Protein 3IJW (pdb70)

B-factor: mean 32.72, std 11.62, range [11.77, 81.89]

Radius of gyration: 24.27 Å; Cα contacts (8 Å, |Δi|>4): 1061; chains: 2; bounding box: 41×59×71 Å

Structure (mmCIF, N/CA/C/O backbone):
data_3IJW
#
_entry.id   3IJW
#
_cell.length_a   36.854
_cell.length_b   109.957
_cell.length_c   133.565
_cell.angle_alpha   90.00
_cell.angle_beta   90.00
_cell.angle_gamma   90.00
#
_symmetry.space_group_name_H-M   'P 21 21 21'
#
loop_
_entity.id
_entity.type
_entity.pdbx_description
1 polymer 'Aminoglycoside N3-acetyltransferase'
2 non-polymer 'ACETYL COENZYME *A'
3 non-polymer 'CHLORIDE ION'
4 non-polymer 'MAGNESIUM ION'
5 water water
#
loop_
_atom_site.group_PDB
_atom_site.id
_atom_site.type_symbol
_atom_site.label_atom_id
_atom_site.label_alt_id
_atom_site.label_comp_id
_atom_site.label_asym_id
_atom_site.label_entity_id
_atom_site.label_seq_id
_atom_site.pdbx_PDB_ins_code
_atom_site.Cartn_x
_atom_site.Cartn_y
_atom_site.Cartn_z
_atom_site.occupancy
_atom_site.B_iso_or_equiv
_atom_site.auth_seq_id
_atom_site.auth_comp_id
_atom_site.auth_asym_id
_atom_site.auth_atom_id
_atom_site.pdbx_PDB_model_num
ATOM 1 N N . ALA A 1 3 ? 28.264 1.942 13.580 1.00 38.93 0 ALA A N 1
ATOM 2 C CA . ALA A 1 3 ? 27.881 1.438 14.884 1.00 38.78 0 ALA A CA 1
ATOM 3 C C . ALA A 1 3 ? 27.563 2.574 15.805 1.00 38.86 0 ALA A C 1
ATOM 4 O O . ALA A 1 3 ? 28.225 3.588 15.794 1.00 38.18 0 ALA A O 1
ATOM 14 N N . ASN A 1 5 ? 28.295 3.262 18.532 1.00 52.99 2 ASN A N 1
ATOM 15 C CA . ASN A 1 5 ? 29.479 3.694 19.263 1.00 53.38 2 ASN A CA 1
ATOM 16 C C . ASN A 1 5 ? 30.221 4.751 18.457 1.00 51.92 2 ASN A C 1
ATOM 17 O O . ASN A 1 5 ? 30.474 5.826 18.907 1.00 51.63 2 ASN A O 1
ATOM 22 N N . ASP A 1 6 ? 30.554 4.396 17.255 1.00 50.21 3 ASP A N 1
ATOM 23 C CA . ASP A 1 6 ? 31.135 5.328 16.332 1.00 50.42 3 ASP A CA 1
ATOM 24 C C . ASP A 1 6 ? 30.309 6.624 16.188 1.00 47.81 3 ASP A C 1
ATOM 25 O O . ASP A 1 6 ? 30.745 7.689 16.572 1.00 48.72 3 ASP A O 1
ATOM 30 N N . ILE A 1 7 ? 29.093 6.497 15.702 1.00 44.11 4 ILE A N 1
ATOM 31 C CA . ILE A 1 7 ? 28.223 7.621 15.467 1.00 42.10 4 ILE A CA 1
ATOM 32 C C . ILE A 1 7 ? 28.187 8.551 16.660 1.00 41.13 4 ILE A C 1
ATOM 33 O O . ILE A 1 7 ? 28.191 9.747 16.514 1.00 40.78 4 ILE A O 1
ATOM 38 N N . VAL A 1 8 ? 28.194 8.008 17.859 1.00 39.60 5 VAL A N 1
ATOM 39 C CA . VAL A 1 8 ? 28.159 8.876 19.010 1.00 38.89 5 VAL A CA 1
ATOM 40 C C . VAL A 1 8 ? 29.468 9.645 19.090 1.00 40.89 5 VAL A C 1
ATOM 41 O O . VAL A 1 8 ? 29.482 10.793 19.419 1.00 40.98 5 VAL A O 1
ATOM 45 N N . ALA A 1 9 ? 30.541 8.976 18.745 1.00 40.95 6 ALA A N 1
ATOM 46 C CA . ALA A 1 9 ? 31.872 9.510 18.895 1.00 43.31 6 ALA A CA 1
ATOM 47 C C . ALA A 1 9 ? 32.024 10.739 18.047 1.00 42.98 6 ALA A C 1
ATOM 48 O O . ALA A 1 9 ? 32.595 11.698 18.465 1.00 44.23 6 ALA A O 1
ATOM 50 N N . SER A 1 10 ? 31.488 10.663 16.845 1.00 41.96 7 SER A N 1
ATOM 51 C CA . SER A 1 10 ? 31.653 11.694 15.853 1.00 41.97 7 SER A CA 1
ATOM 52 C C . SER A 1 10 ? 30.686 12.812 15.955 1.00 40.18 7 SER A C 1
ATOM 53 O O . SER A 1 10 ? 30.673 13.625 15.119 1.00 39.33 7 SER A O 1
ATOM 56 N N . THR A 1 11 ? 29.901 12.856 17.000 1.00 39.49 8 THR A N 1
ATOM 57 C CA . THR A 1 11 ? 28.927 13.893 17.191 1.00 38.80 8 THR A CA 1
ATOM 58 C C . THR A 1 11 ? 29.220 14.753 18.422 1.00 40.37 8 THR A C 1
ATOM 59 O O . THR A 1 11 ? 29.390 14.249 19.491 1.00 40.18 8 THR A O 1
ATOM 63 N N . GLN A 1 12 ? 29.267 16.063 18.273 1.00 41.50 9 GLN A N 1
ATOM 64 C CA . GLN A 1 12 ? 29.630 16.910 19.429 1.00 43.88 9 GLN A CA 1
ATOM 65 C C . GLN A 1 12 ? 28.427 17.110 20.384 1.00 42.67 9 GLN A C 1
ATOM 66 O O . GLN A 1 12 ? 28.557 17.016 21.627 1.00 42.71 9 GLN A O 1
ATOM 72 N N . LEU A 1 13 ? 27.270 17.397 19.788 1.00 40.31 10 LEU A N 1
ATOM 73 C CA . LEU A 1 13 ? 26.011 17.523 20.510 1.00 39.66 10 LEU A CA 1
ATOM 74 C C . LEU A 1 13 ? 24.920 16.815 19.729 1.00 37.12 10 LEU A C 1
ATOM 75 O O . LEU A 1 13 ? 25.000 16.709 18.544 1.00 36.06 10 LEU A O 1
ATOM 80 N N . PRO A 1 14 ? 23.877 16.343 20.421 1.00 35.51 11 PRO A N 1
ATOM 81 C CA . PRO A 1 14 ? 22.852 15.573 19.741 1.00 32.85 11 PRO A CA 1
ATOM 82 C C . PRO A 1 14 ? 22.207 16.356 18.612 1.00 29.77 11 PRO A C 1
ATOM 83 O O . PRO A 1 14 ? 21.970 17.562 18.731 1.00 28.25 11 PRO A O 1
ATOM 87 N N . ASN A 1 15 ? 21.942 15.688 17.521 1.00 27.33 12 ASN A N 1
ATOM 88 C CA . ASN A 1 15 ? 20.958 16.149 16.561 1.00 25.46 12 ASN A CA 1
ATOM 89 C C . ASN A 1 15 ? 19.570 15.883 17.044 1.00 23.29 12 ASN A C 1
ATOM 90 O O . ASN A 1 15 ? 19.310 14.847 17.521 1.00 24.43 12 ASN A O 1
ATOM 95 N N . THR A 1 16 ? 18.708 16.866 16.942 1.00 23.28 13 THR A N 1
ATOM 96 C CA . THR A 1 16 ? 17.333 16.776 17.351 1.00 22.23 13 THR A CA 1
ATOM 97 C C . THR A 1 16 ? 16.338 17.276 16.277 1.00 21.11 13 THR A C 1
ATOM 98 O O . THR A 1 16 ? 16.727 17.850 15.329 1.00 21.51 13 THR A O 1
ATOM 102 N N . ILE A 1 17 ? 15.064 17.109 16.520 1.00 20.86 14 ILE A N 1
ATOM 103 C CA . ILE A 1 17 ? 14.081 17.681 15.622 1.00 22.23 14 ILE A CA 1
ATOM 104 C C . ILE A 1 17 ? 14.396 19.140 15.423 1.00 22.69 14 ILE A C 1
ATOM 105 O O . ILE A 1 17 ? 14.442 19.589 14.328 1.00 24.33 14 ILE A O 1
ATOM 110 N N . LYS A 1 18 ? 14.683 19.830 16.515 1.00 24.08 15 LYS A N 1
ATOM 111 C CA . LYS A 1 18 ? 14.973 21.253 16.486 1.00 25.75 15 LYS A CA 1
ATOM 112 C C . LYS A 1 18 ? 16.207 21.624 15.662 1.00 24.26 15 LYS A C 1
ATOM 113 O O . LYS A 1 18 ? 16.161 22.507 14.834 1.00 23.42 15 LYS A O 1
ATOM 119 N N . THR A 1 19 ? 17.300 20.954 15.907 1.00 23.40 16 THR A N 1
ATOM 120 C CA . THR A 1 19 ? 18.488 21.273 15.157 1.00 24.13 16 THR A CA 1
ATOM 121 C C . THR A 1 19 ? 18.411 20.847 13.674 1.00 21.95 16 THR A C 1
ATOM 122 O O . THR A 1 19 ? 18.981 21.468 12.853 1.00 19.70 16 THR A O 1
ATOM 126 N N . ILE A 1 20 ? 17.757 19.739 13.387 1.00 19.83 17 ILE A N 1
ATOM 127 C CA . ILE A 1 20 ? 17.517 19.349 11.995 1.00 18.43 17 ILE A CA 1
ATOM 128 C C . ILE A 1 20 ? 16.619 20.348 11.260 1.00 18.46 17 ILE A C 1
ATOM 129 O O . ILE A 1 20 ? 16.903 20.733 10.191 1.00 17.11 17 ILE A O 1
ATOM 134 N N . THR A 1 21 ? 15.543 20.752 11.887 1.00 19.33 18 THR A N 1
ATOM 135 C CA . THR A 1 21 ? 14.675 21.816 11.332 1.00 19.77 18 THR A CA 1
ATOM 136 C C . THR A 1 21 ? 15.518 23.006 10.957 1.00 19.60 18 THR A C 1
ATOM 137 O O . THR A 1 21 ? 15.348 23.562 9.883 1.00 18.60 18 THR A O 1
ATOM 141 N N A ASN A 1 22 ? 16.448 23.392 11.840 0.50 21.05 19 ASN A N 1
ATOM 142 N N B ASN A 1 22 ? 16.449 23.377 11.837 0.50 21.46 19 ASN A N 1
ATOM 143 C CA A ASN A 1 22 ? 17.275 24.566 11.631 0.50 21.40 19 ASN A CA 1
ATOM 144 C CA B ASN A 1 22 ? 17.276 24.537 11.630 0.50 22.11 19 ASN A CA 1
ATOM 145 C C A ASN A 1 22 ? 18.224 24.397 10.442 0.50 20.93 19 ASN A C 1
ATOM 146 C C B ASN A 1 22 ? 18.182 24.371 10.416 0.50 21.29 19 ASN A C 1
ATOM 147 O O A ASN A 1 22 ? 18.334 25.292 9.608 0.50 20.86 19 ASN A O 1
ATOM 148 O O B ASN A 1 22 ? 18.208 25.227 9.534 0.50 20.98 19 ASN A O 1
ATOM 157 N N . ASP A 1 23 ? 18.888 23.250 10.362 1.00 20.73 20 ASP A N 1
ATOM 158 C CA . ASP A 1 23 ? 19.744 22.934 9.211 1.00 20.38 20 ASP A CA 1
ATOM 159 C C . ASP A 1 23 ? 18.995 22.897 7.904 1.00 18.13 20 ASP A C 1
ATOM 160 O O . ASP A 1 23 ? 19.516 23.370 6.892 1.00 18.16 20 ASP A O 1
ATOM 165 N N . LEU A 1 24 ? 17.800 22.317 7.918 1.00 17.57 21 LEU A N 1
ATOM 166 C CA . LEU A 1 24 ? 16.943 22.233 6.715 1.00 16.81 21 LEU A CA 1
ATOM 167 C C . LEU A 1 24 ? 16.563 23.637 6.219 1.00 17.66 21 LEU A C 1
ATOM 168 O O . LEU A 1 24 ? 16.635 23.948 5.025 1.00 16.76 21 LEU A O 1
ATOM 173 N N . ARG A 1 25 ? 16.145 24.496 7.138 1.00 18.64 22 ARG A N 1
ATOM 174 C CA . ARG A 1 25 ? 15.802 25.886 6.753 1.00 19.43 22 ARG A CA 1
ATOM 175 C C . ARG A 1 25 ? 17.017 26.670 6.221 1.00 18.43 22 ARG A C 1
ATOM 176 O O . ARG A 1 25 ? 16.881 27.421 5.296 1.00 17.14 22 ARG A O 1
ATOM 184 N N . LYS A 1 26 ? 18.186 26.466 6.814 1.00 19.10 23 LYS A N 1
ATOM 185 C CA . LYS A 1 26 ? 19.408 27.143 6.385 1.00 21.04 23 LYS A CA 1
ATOM 186 C C . LYS A 1 26 ? 19.756 26.741 4.947 1.00 19.07 23 LYS A C 1
ATOM 187 O O . LYS A 1 26 ? 20.145 27.577 4.111 1.00 19.16 23 LYS A O 1
ATOM 193 N N . LEU A 1 27 ? 19.567 25.473 4.675 1.00 18.47 24 LEU A N 1
ATOM 194 C CA . LEU A 1 27 ? 19.906 24.922 3.390 1.00 19.36 24 LEU A CA 1
ATOM 195 C C . LEU A 1 27 ? 18.941 25.488 2.336 1.00 18.64 24 LEU A C 1
ATOM 196 O O . LEU A 1 27 ? 19.305 25.601 1.140 1.00 19.13 24 LEU A O 1
ATOM 201 N N . GLY A 1 28 ? 17.717 25.832 2.755 1.00 18.17 25 GLY A N 1
ATOM 202 C CA . GLY A 1 28 ? 16.743 26.370 1.838 1.00 17.79 25 GLY A CA 1
ATOM 203 C C . GLY A 1 28 ? 15.392 25.702 1.770 1.00 16.98 25 GLY A C 1
ATOM 204 O O . GLY A 1 28 ? 14.528 26.147 0.982 1.00 16.57 25 GLY A O 1
ATOM 205 N N A LEU A 1 29 ? 15.186 24.628 2.515 0.50 16.87 26 LEU A N 1
ATOM 206 N N B LEU A 1 29 ? 15.173 24.639 2.523 0.50 16.35 26 LEU A N 1
ATOM 207 C CA A LEU A 1 29 ? 13.860 24.036 2.597 0.50 16.27 26 LEU A CA 1
ATOM 208 C CA B LEU A 1 29 ? 13.844 24.056 2.549 0.50 15.34 26 LEU A CA 1
ATOM 209 C C A LEU A 1 29 ? 12.907 25.021 3.238 0.50 16.73 26 LEU A C 1
ATOM 210 C C B LEU A 1 29 ? 12.898 24.992 3.254 0.50 16.20 26 LEU A C 1
ATOM 211 O O A LEU A 1 29 ? 13.287 25.691 4.197 0.50 15.29 26 LEU A O 1
ATOM 212 O O B LEU A 1 29 ? 13.275 25.607 4.253 0.50 14.39 26 LEU A O 1
ATOM 221 N N . LYS A 1 30 ? 11.667 25.052 2.771 1.00 16.91 27 LYS A N 1
ATOM 222 C CA . LYS A 1 30 ? 10.701 26.002 3.348 1.00 18.17 27 LYS A CA 1
ATOM 223 C C . LYS A 1 30 ? 9.251 25.556 3.198 1.00 16.57 27 LYS A C 1
ATOM 224 O O . LYS A 1 30 ? 8.931 24.636 2.448 1.00 16.10 27 LYS A O 1
ATOM 230 N N . LYS A 1 31 ? 8.377 26.285 3.876 1.00 14.28 28 LYS A N 1
ATOM 231 C CA . LYS A 1 31 ? 6.979 25.891 3.919 1.00 15.78 28 LYS A CA 1
ATOM 232 C C . LYS A 1 31 ? 6.405 25.925 2.497 1.00 13.72 28 LYS A C 1
ATOM 233 O O . LYS A 1 31 ? 6.537 26.923 1.764 1.00 14.71 28 LYS A O 1
ATOM 239 N N . GLY A 1 32 ? 5.687 24.875 2.145 1.00 15.11 29 GLY A N 1
ATOM 240 C CA . GLY A 1 32 ? 4.929 24.863 0.902 1.00 16.62 29 GLY A CA 1
ATOM 241 C C . GLY A 1 32 ? 5.697 24.278 -0.266 1.00 17.08 29 GLY A C 1
ATOM 242 O O . GLY A 1 32 ? 5.116 24.044 -1.303 1.00 17.22 29 GLY A O 1
ATOM 251 N N . THR A 1 34 ? 7.518 21.581 -2.695 1.00 14.24 31 THR A N 1
ATOM 252 C CA . THR A 1 34 ? 7.391 20.174 -3.112 1.00 14.13 31 THR A CA 1
ATOM 253 C C . THR A 1 34 ? 8.809 19.613 -3.152 1.00 13.59 31 THR A C 1
ATOM 254 O O . THR A 1 34 ? 9.694 20.106 -3.948 1.00 12.99 31 THR A O 1
ATOM 258 N N . VAL A 1 35 ? 9.080 18.586 -2.380 1.00 12.84 32 VAL A N 1
ATOM 259 C CA . VAL A 1 35 ? 10.416 18.052 -2.324 1.00 12.57 32 VAL A CA 1
ATOM 260 C C . VAL A 1 35 ? 10.496 16.539 -2.228 1.00 12.62 32 VAL A C 1
ATOM 261 O O . VAL A 1 35 ? 9.849 15.934 -1.441 1.00 11.77 32 VAL A O 1
ATOM 265 N N . ILE A 1 36 ? 11.303 15.964 -3.096 1.00 13.44 33 ILE A N 1
ATOM 266 C CA . ILE A 1 36 ? 11.667 14.584 -3.013 1.00 13.64 33 ILE A CA 1
ATOM 267 C C . ILE A 1 36 ? 12.980 14.420 -2.256 1.00 14.04 33 ILE A C 1
ATOM 268 O O . ILE A 1 36 ? 13.905 15.106 -2.500 1.00 15.58 33 ILE A O 1
ATOM 273 N N . VAL A 1 37 ? 12.992 13.483 -1.326 1.00 14.30 34 VAL A N 1
ATOM 274 C CA . VAL A 1 37 ? 14.057 13.342 -0.359 1.00 15.21 34 VAL A CA 1
ATOM 275 C C . VAL A 1 37 ? 14.746 11.969 -0.402 1.00 16.04 34 VAL A C 1
ATOM 276 O O . VAL A 1 37 ? 14.106 10.980 -0.438 1.00 16.87 34 VAL A O 1
ATOM 280 N N . HIS A 1 38 ? 16.061 11.980 -0.386 1.00 15.00 35 HIS A N 1
ATOM 281 C CA . HIS A 1 38 ? 16.861 10.790 -0.418 1.00 16.18 35 HIS A CA 1
ATOM 282 C C . HIS A 1 38 ? 17.871 10.899 0.713 1.00 18.14 35 HIS A C 1
ATOM 283 O O . HIS A 1 38 ? 18.467 11.893 0.846 1.00 16.42 35 HIS A O 1
ATOM 290 N N . SER A 1 39 ? 18.062 9.852 1.495 1.00 18.52 36 SER A N 1
ATOM 291 C CA . SER A 1 39 ? 18.842 10.002 2.693 1.00 19.79 36 SER A CA 1
ATOM 292 C C . SER A 1 39 ? 19.621 8.809 3.198 1.00 20.79 36 SER A C 1
ATOM 293 O O . SER A 1 39 ? 19.245 7.708 2.999 1.00 18.93 36 SER A O 1
ATOM 296 N N . SER A 1 40 ? 20.684 9.130 3.911 1.00 21.23 37 SER A N 1
ATOM 297 C CA . SER A 1 40 ? 21.377 8.236 4.822 1.00 21.29 37 SER A CA 1
ATOM 298 C C . SER A 1 40 ? 21.347 8.730 6.268 1.00 21.54 37 SER A C 1
ATOM 299 O O . SER A 1 40 ? 21.893 9.735 6.625 1.00 21.84 37 SER A O 1
ATOM 302 N N . LEU A 1 41 ? 20.694 7.957 7.101 1.00 22.25 38 LEU A N 1
ATOM 303 C CA . LEU A 1 41 ? 20.491 8.343 8.471 1.00 23.06 38 LEU A CA 1
ATOM 304 C C . LEU A 1 41 ? 21.811 8.451 9.213 1.00 23.50 38 LEU A C 1
ATOM 305 O O . LEU A 1 41 ? 22.021 9.359 9.909 1.00 25.08 38 LEU A O 1
ATOM 310 N N . SER A 1 42 ? 22.678 7.490 9.033 1.00 24.60 39 SER A N 1
ATOM 311 C CA . SER A 1 42 ? 23.913 7.460 9.771 1.00 25.53 39 SER A CA 1
ATOM 312 C C . SER A 1 42 ? 24.794 8.652 9.413 1.00 26.05 39 SER A C 1
ATOM 313 O O . SER A 1 42 ? 25.537 9.128 10.209 1.00 26.42 39 SER A O 1
ATOM 316 N N . SER A 1 43 ? 24.652 9.170 8.211 1.00 25.53 40 SER A N 1
ATOM 317 C CA . SER A 1 43 ? 25.484 10.270 7.783 1.00 24.94 40 SER A CA 1
ATOM 318 C C . SER A 1 43 ? 25.298 11.527 8.618 1.00 24.57 40 SER A C 1
ATOM 319 O O . SER A 1 43 ? 26.147 12.353 8.689 1.00 25.09 40 SER A O 1
ATOM 322 N N . ILE A 1 44 ? 24.164 11.668 9.237 1.00 23.55 41 ILE A N 1
ATOM 323 C CA . ILE A 1 44 ? 23.907 12.848 9.980 1.00 24.46 41 ILE A CA 1
ATOM 324 C C . ILE A 1 44 ? 24.658 12.914 11.326 1.00 26.19 41 ILE A C 1
ATOM 325 O O . ILE A 1 44 ? 24.852 13.969 11.861 1.00 28.75 41 ILE A O 1
ATOM 330 N N . GLY A 1 45 ? 25.088 11.774 11.826 1.00 26.29 42 GLY A N 1
ATOM 331 C CA . GLY A 1 45 ? 25.561 11.651 13.180 1.00 28.33 42 GLY A CA 1
ATOM 332 C C . GLY A 1 45 ? 24.425 11.255 14.119 1.00 27.67 42 GLY A C 1
ATOM 333 O O . GLY A 1 45 ? 23.353 10.967 13.672 1.00 26.30 42 GLY A O 1
ATOM 334 N N . TRP A 1 46 ? 24.685 11.280 15.420 1.00 28.11 43 TRP A N 1
ATOM 335 C CA . TRP A 1 46 ? 23.736 10.827 16.418 1.00 27.81 43 TRP A CA 1
ATOM 336 C C . TRP A 1 46 ? 22.560 11.738 16.513 1.00 26.23 43 TRP A C 1
ATOM 337 O O . TRP A 1 46 ? 22.697 12.907 16.691 1.00 26.66 43 TRP A O 1
ATOM 348 N N . ILE A 1 47 ? 21.395 11.136 16.402 1.00 25.29 44 ILE A N 1
ATOM 349 C CA . ILE A 1 47 ? 20.130 11.861 16.415 1.00 24.43 44 ILE A CA 1
ATOM 350 C C . ILE A 1 47 ? 19.258 11.358 17.559 1.00 24.24 44 ILE A C 1
ATOM 351 O O . ILE A 1 47 ? 19.016 10.169 17.707 1.00 24.32 44 ILE A O 1
ATOM 356 N N . SER A 1 48 ? 18.748 12.282 18.358 1.00 25.48 45 SER A N 1
ATOM 357 C CA . SER A 1 48 ? 17.786 11.922 19.391 1.00 25.16 45 SER A CA 1
ATOM 358 C C . SER A 1 48 ? 16.440 11.676 18.742 1.00 24.67 45 SER A C 1
ATOM 359 O O . SER A 1 48 ? 15.761 12.610 18.367 1.00 24.07 45 SER A O 1
ATOM 362 N N . GLY A 1 49 ? 16.056 10.405 18.627 1.00 24.93 46 GLY A N 1
ATOM 363 C CA . GLY A 1 49 ? 14.795 9.978 17.985 1.00 23.92 46 GLY A CA 1
ATOM 364 C C . GLY A 1 49 ? 15.006 9.267 16.664 1.00 23.97 46 GLY A C 1
ATOM 365 O O . GLY A 1 49 ? 14.045 8.773 16.044 1.00 23.50 46 GLY A O 1
ATOM 366 N N . GLY A 1 50 ? 16.237 9.307 16.165 1.00 24.10 47 GLY A N 1
ATOM 367 C CA . GLY A 1 50 ? 16.587 8.599 14.940 1.00 23.78 47 GLY A CA 1
ATOM 368 C C . GLY A 1 50 ? 15.752 9.031 13.740 1.00 23.01 47 GLY A C 1
ATOM 369 O O . GLY A 1 50 ? 15.523 10.245 13.512 1.00 20.52 47 GLY A O 1
ATOM 370 N N . ALA A 1 51 ? 15.272 8.038 12.991 1.00 21.12 48 ALA A N 1
ATOM 371 C CA . ALA A 1 51 ? 14.485 8.293 11.798 1.00 20.97 48 ALA A CA 1
ATOM 372 C C . ALA A 1 51 ? 13.239 9.142 12.051 1.00 20.61 48 ALA A C 1
ATOM 373 O O . ALA A 1 51 ? 12.838 9.961 11.228 1.00 19.79 48 ALA A O 1
ATOM 375 N N . VAL A 1 52 ? 12.587 8.941 13.186 1.00 19.07 49 VAL A N 1
ATOM 376 C CA . VAL A 1 52 ? 11.402 9.712 13.490 1.00 19.36 49 VAL A CA 1
ATOM 377 C C . VAL A 1 52 ? 11.670 11.195 13.525 1.00 19.33 49 VAL A C 1
ATOM 378 O O . VAL A 1 52 ? 10.885 11.993 12.985 1.00 19.79 49 VAL A O 1
ATOM 382 N N . ALA A 1 53 ? 12.779 11.577 14.147 1.00 18.95 50 ALA A N 1
ATOM 383 C CA . ALA A 1 53 ? 13.197 12.948 14.219 1.00 18.76 50 ALA A CA 1
ATOM 384 C C . ALA A 1 53 ? 13.436 13.583 12.837 1.00 18.73 50 ALA A C 1
ATOM 385 O O . ALA A 1 53 ? 13.083 14.727 12.640 1.00 17.89 50 ALA A O 1
ATOM 387 N N . VAL A 1 54 ? 14.025 12.844 11.903 1.00 17.39 51 VAL A N 1
ATOM 388 C CA . VAL A 1 54 ? 14.246 13.375 10.557 1.00 16.88 51 VAL A CA 1
ATOM 389 C C . VAL A 1 54 ? 12.888 13.588 9.824 1.00 17.21 51 VAL A C 1
ATOM 390 O O . VAL A 1 54 ? 12.644 14.643 9.214 1.00 15.40 51 VAL A O 1
ATOM 394 N N . VAL A 1 55 ? 12.007 12.596 9.920 1.00 17.06 52 VAL A N 1
ATOM 395 C CA . VAL A 1 55 ? 10.685 12.664 9.283 1.00 16.99 52 VAL A CA 1
ATOM 396 C C . VAL A 1 55 ? 9.943 13.841 9.889 1.00 17.68 52 VAL A C 1
ATOM 397 O O . VAL A 1 55 ? 9.400 14.663 9.153 1.00 17.11 52 VAL A O 1
ATOM 401 N N . GLU A 1 56 ? 9.974 13.979 11.215 1.00 17.72 53 GLU A N 1
ATOM 402 C CA . GLU A 1 56 ? 9.228 15.061 11.869 1.00 17.44 53 GLU A CA 1
ATOM 403 C C . GLU A 1 56 ? 9.788 16.439 11.506 1.00 16.82 53 GLU A C 1
ATOM 404 O O . GLU A 1 56 ? 9.044 17.420 11.373 1.00 16.99 53 GLU A O 1
ATOM 410 N N . ALA A 1 57 ? 11.094 16.522 11.355 1.00 15.69 54 ALA A N 1
ATOM 411 C CA . ALA A 1 57 ? 11.741 17.804 11.014 1.00 16.33 54 ALA A CA 1
ATOM 412 C C . ALA A 1 57 ? 11.352 18.224 9.617 1.00 16.50 54 ALA A C 1
ATOM 413 O O . ALA A 1 57 ? 11.026 19.384 9.377 1.00 16.76 54 ALA A O 1
ATOM 415 N N . LEU A 1 58 ? 11.359 17.246 8.700 1.00 17.22 55 LEU A N 1
ATOM 416 C CA . LEU A 1 58 ? 10.962 17.518 7.309 1.00 16.41 55 LEU A CA 1
ATOM 417 C C . LEU A 1 58 ? 9.524 18.009 7.297 1.00 15.49 55 LEU A C 1
ATOM 418 O O . LEU A 1 58 ? 9.205 18.990 6.617 1.00 14.49 55 LEU A O 1
ATOM 431 N N . GLU A 1 60 ? 7.852 19.426 9.743 1.00 15.71 57 GLU A N 1
ATOM 432 C CA . GLU A 1 60 ? 7.748 20.665 10.447 1.00 17.62 57 GLU A CA 1
ATOM 433 C C . GLU A 1 60 ? 8.125 21.794 9.487 1.00 16.93 57 GL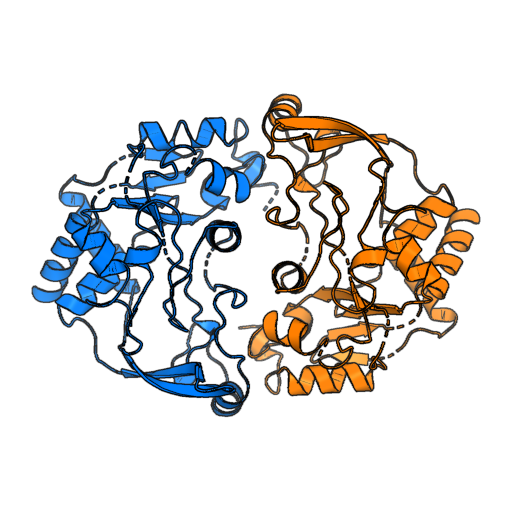U A C 1
ATOM 434 O O . GLU A 1 60 ? 7.475 22.831 9.459 1.00 15.50 57 GLU A O 1
ATOM 440 N N . VAL A 1 61 ? 9.160 21.579 8.672 1.00 15.87 58 VAL A N 1
ATOM 441 C CA . VAL A 1 61 ? 9.610 22.632 7.699 1.00 14.09 58 VAL A CA 1
ATOM 442 C C . VAL A 1 61 ? 8.671 22.797 6.502 1.00 15.00 58 VAL A C 1
ATOM 443 O O . VAL A 1 61 ? 8.243 23.897 6.173 1.00 13.91 58 VAL A O 1
ATOM 447 N N . ILE A 1 62 ? 8.357 21.681 5.862 1.00 14.28 59 ILE A N 1
ATOM 448 C CA . ILE A 1 62 ? 7.558 21.654 4.648 1.00 14.20 59 ILE A CA 1
ATOM 449 C C . ILE A 1 62 ? 6.074 21.959 4.952 1.00 14.73 59 ILE A C 1
ATOM 450 O O . ILE A 1 62 ? 5.447 22.719 4.245 1.00 14.78 59 ILE A O 1
ATOM 455 N N . THR A 1 63 ? 5.578 21.377 6.031 1.00 15.88 60 THR A N 1
ATOM 456 C CA . THR A 1 63 ? 4.209 21.448 6.481 1.00 17.26 60 THR A CA 1
ATOM 457 C C . THR A 1 63 ? 3.231 20.759 5.521 1.00 18.95 60 THR A C 1
ATOM 458 O O . THR A 1 63 ? 3.559 20.484 4.397 1.00 18.04 60 THR A O 1
ATOM 462 N N . GLU A 1 64 ? 2.011 20.523 5.992 1.00 18.70 61 GLU A N 1
ATOM 463 C CA . GLU A 1 64 ? 0.981 19.902 5.166 1.00 22.03 61 GLU A CA 1
ATOM 464 C C . GLU A 1 64 ? 0.734 20.683 3.875 1.00 20.67 61 GLU A C 1
ATOM 465 O O . GLU A 1 64 ? 0.292 20.118 2.874 1.00 19.32 61 GLU A O 1
ATOM 471 N N . GLU A 1 65 ? 1.018 21.982 3.903 1.00 20.94 62 GLU A N 1
ATOM 472 C CA . GLU A 1 65 ? 0.806 22.834 2.752 1.00 20.44 62 GLU A CA 1
ATOM 473 C C . GLU A 1 65 ? 1.882 22.678 1.669 1.00 18.00 62 GLU A C 1
ATOM 474 O O . GLU A 1 65 ? 1.758 23.202 0.623 1.00 16.66 62 GLU A O 1
ATOM 480 N N . GLY A 1 66 ? 2.943 21.977 2.000 1.00 16.61 63 GLY A N 1
ATOM 481 C CA . GLY A 1 66 ? 3.943 21.564 1.066 1.00 14.78 63 GLY A CA 1
ATOM 482 C C . GLY A 1 66 ? 3.808 20.083 0.818 1.00 14.48 63 GLY A C 1
ATOM 483 O O . GLY A 1 66 ? 2.869 19.519 1.254 1.00 14.26 63 GLY A O 1
ATOM 484 N N . THR A 1 67 ? 4.753 19.472 0.137 1.00 14.31 64 THR A N 1
ATOM 485 C CA . THR A 1 67 ? 4.645 18.046 -0.179 1.00 15.12 64 THR A CA 1
ATOM 486 C C . THR A 1 67 ? 6.000 17.394 -0.046 1.00 14.09 64 THR A C 1
ATOM 487 O O . THR A 1 67 ? 6.975 17.870 -0.628 1.00 15.19 64 THR A O 1
ATOM 491 N N . ILE A 1 68 ? 6.045 16.303 0.696 1.00 14.05 65 ILE A N 1
ATOM 492 C CA . ILE A 1 68 ? 7.252 15.498 0.812 1.00 13.86 65 ILE A CA 1
ATOM 493 C C . ILE A 1 68 ? 7.001 14.215 0.048 1.00 13.17 65 ILE A C 1
ATOM 494 O O . ILE A 1 68 ? 5.956 13.593 0.198 1.00 13.10 65 ILE A O 1
ATOM 499 N N . ILE A 1 69 ? 7.990 13.814 -0.753 1.00 14.00 66 ILE A N 1
ATOM 500 C CA . ILE A 1 69 ? 7.977 12.553 -1.507 1.00 13.71 66 ILE A CA 1
ATOM 501 C C . ILE A 1 69 ? 9.267 11.787 -1.200 1.00 15.00 66 ILE A C 1
ATOM 502 O O . ILE A 1 69 ? 10.343 12.384 -1.079 1.00 17.07 66 ILE A O 1
ATOM 515 N N . PRO A 1 71 ? 11.123 7.903 -2.602 1.00 16.01 68 PRO A N 1
ATOM 516 C CA . PRO A 1 71 ? 10.971 6.648 -3.321 1.00 16.24 68 PRO A CA 1
ATOM 517 C C . PRO A 1 71 ? 10.780 5.467 -2.359 1.00 16.93 68 PRO A C 1
ATOM 518 O O . PRO A 1 71 ? 11.444 5.377 -1.301 1.00 17.03 68 PRO A O 1
ATOM 522 N N . THR A 1 72 ? 9.928 4.533 -2.738 1.00 17.24 69 THR A N 1
ATOM 523 C CA . THR A 1 72 ? 9.695 3.385 -1.894 1.00 18.14 69 THR A CA 1
ATOM 524 C C . THR A 1 72 ? 9.812 2.119 -2.738 1.00 19.32 69 THR A C 1
ATOM 525 O O . THR A 1 72 ? 8.947 1.213 -2.699 1.00 19.38 69 THR A O 1
ATOM 529 N N . GLN A 1 73 ? 10.887 2.023 -3.500 1.00 19.84 70 GLN A N 1
ATOM 530 C CA . GLN A 1 73 ? 11.139 0.890 -4.349 1.00 21.47 70 GLN A CA 1
ATOM 531 C C . GLN A 1 73 ? 11.285 -0.442 -3.609 1.00 21.88 70 GLN A C 1
ATOM 532 O O . GLN A 1 73 ? 11.736 -0.511 -2.517 1.00 21.11 70 GLN A O 1
ATOM 538 N N . SER A 1 74 ? 10.895 -1.493 -4.290 1.00 22.58 71 SER A N 1
ATOM 539 C CA . SER A 1 74 ? 10.825 -2.804 -3.712 1.00 23.99 71 SER A CA 1
ATOM 540 C C . SER A 1 74 ? 11.309 -3.772 -4.767 1.00 26.43 71 SER A C 1
ATOM 541 O O . SER A 1 74 ? 10.570 -4.532 -5.286 1.00 25.76 71 SER A O 1
ATOM 544 N N . SER A 1 75 ? 12.581 -3.677 -5.073 1.00 28.79 72 SER A N 1
ATOM 545 C CA . SER A 1 75 ? 13.166 -4.466 -6.123 1.00 31.82 72 SER A CA 1
ATOM 546 C C . SER A 1 75 ? 13.246 -5.941 -5.773 1.00 33.10 72 SER A C 1
ATOM 547 O O . SER A 1 75 ? 13.510 -6.737 -6.635 1.00 34.86 72 SER A O 1
ATOM 550 N N . ASP A 1 76 ? 12.987 -6.268 -4.509 1.00 33.48 73 ASP A N 1
ATOM 551 C CA . ASP A 1 76 ? 12.920 -7.650 -4.032 1.00 35.57 73 ASP A CA 1
ATOM 552 C C . ASP A 1 76 ? 11.864 -8.421 -4.795 1.00 34.27 73 ASP A C 1
ATOM 553 O O . ASP A 1 76 ? 11.904 -9.629 -4.824 1.00 35.04 73 ASP A O 1
ATOM 558 N N . LEU A 1 77 ? 10.912 -7.719 -5.383 1.00 30.44 74 LEU A N 1
ATOM 559 C CA . LEU A 1 77 ? 9.799 -8.345 -6.067 1.00 29.48 74 LEU A CA 1
ATOM 560 C C . LEU A 1 77 ? 9.992 -8.561 -7.564 1.00 28.94 74 LEU A C 1
ATOM 561 O O . LEU A 1 77 ? 9.163 -9.092 -8.174 1.00 28.02 74 LEU A O 1
ATOM 566 N N . SER A 1 78 ? 11.099 -8.127 -8.117 1.00 29.42 75 SER A N 1
ATOM 567 C CA . SER A 1 78 ? 11.335 -8.216 -9.553 1.00 30.87 75 SER A CA 1
ATOM 568 C C . SER A 1 78 ? 11.694 -9.631 -10.048 1.00 32.06 75 SER A C 1
ATOM 569 O O . SER A 1 78 ? 12.041 -10.470 -9.282 1.00 31.63 75 SER A O 1
ATOM 572 N N . ASP A 1 79 ? 11.635 -9.841 -11.344 1.00 32.41 76 ASP A N 1
ATOM 573 C CA . ASP A 1 79 ? 11.994 -11.128 -11.915 1.00 35.21 76 ASP A CA 1
ATOM 574 C C . ASP A 1 79 ? 13.456 -11.471 -11.640 1.00 36.75 76 ASP A C 1
ATOM 575 O O . ASP A 1 79 ? 14.296 -10.732 -11.963 1.00 37.65 76 ASP A O 1
ATOM 580 N N . PRO A 1 80 ? 13.765 -12.590 -11.021 1.00 38.53 77 PRO A N 1
ATOM 581 C CA . PRO A 1 80 ? 15.140 -12.828 -10.633 1.00 40.07 77 PRO A CA 1
ATOM 582 C C . PRO A 1 80 ? 16.114 -12.993 -11.786 1.00 42.45 77 PRO A C 1
ATOM 583 O O . PRO A 1 80 ? 17.291 -12.952 -11.573 1.00 41.53 77 PRO A O 1
ATOM 587 N N . LYS A 1 81 ? 15.618 -13.137 -12.993 1.00 45.10 78 LYS A N 1
ATOM 588 C CA . LYS A 1 81 ? 16.509 -13.290 -14.136 1.00 48.08 78 LYS A CA 1
ATOM 589 C C . LYS A 1 81 ? 17.447 -12.123 -14.256 1.00 48.56 78 LYS A C 1
ATOM 590 O O . LYS A 1 81 ? 18.520 -12.240 -14.762 1.00 49.94 78 LYS A O 1
ATOM 596 N N . HIS A 1 82 ? 17.046 -10.996 -13.715 1.00 47.99 79 HIS A N 1
ATOM 597 C CA . HIS A 1 82 ? 17.791 -9.783 -13.866 1.00 48.63 79 HIS A CA 1
ATOM 598 C C . HIS A 1 82 ? 18.688 -9.431 -12.707 1.00 49.34 79 HIS A C 1
ATOM 599 O O . HIS A 1 82 ? 19.386 -8.453 -12.780 1.00 49.48 79 HIS A O 1
ATOM 606 N N . TRP A 1 83 ? 18.648 -10.210 -11.634 1.00 50.16 80 TRP A N 1
ATOM 607 C CA . TRP A 1 83 ? 19.342 -9.855 -10.405 1.00 50.17 80 TRP A CA 1
ATOM 608 C C . TRP A 1 83 ? 20.837 -10.101 -10.404 1.00 53.46 80 TRP A C 1
ATOM 609 O O . TRP A 1 83 ? 21.292 -11.114 -10.874 1.00 54.35 80 TRP A O 1
ATOM 620 N N . SER A 1 84 ? 21.570 -9.178 -9.815 1.00 55.38 81 SER A N 1
ATOM 621 C CA . SER A 1 84 ? 23.021 -9.300 -9.609 1.00 58.69 81 SER A CA 1
ATOM 622 C C . SER A 1 84 ? 23.631 -8.683 -8.335 1.00 59.45 81 SER A C 1
ATOM 623 O O . SER A 1 84 ? 24.853 -8.742 -8.178 1.00 61.95 81 SER A O 1
ATOM 626 N N . ARG A 1 85 ? 22.830 -8.183 -7.429 1.00 58.94 82 ARG A N 1
ATOM 627 C CA . ARG A 1 85 ? 23.403 -7.763 -6.184 1.00 59.03 82 ARG A CA 1
ATOM 628 C C . ARG A 1 85 ? 22.503 -8.105 -5.039 1.00 57.56 82 ARG A C 1
ATOM 629 O O . ARG A 1 85 ? 21.904 -7.239 -4.400 1.00 55.87 82 ARG A O 1
ATOM 637 N N . PRO A 1 86 ? 22.407 -9.380 -4.769 1.00 57.30 83 PRO A N 1
ATOM 638 C CA . PRO A 1 86 ? 23.125 -10.462 -5.434 1.00 58.56 83 PRO A CA 1
ATOM 639 C C . PRO A 1 86 ? 22.241 -11.249 -6.417 1.00 57.77 83 PRO A C 1
ATOM 640 O O . PRO A 1 86 ? 21.030 -11.031 -6.451 1.00 56.88 83 PRO A O 1
ATOM 644 N N . PRO A 1 87 ? 22.838 -12.160 -7.207 1.00 57.48 84 PRO A N 1
ATOM 645 C CA . PRO A 1 87 ? 22.065 -13.106 -8.007 1.00 56.45 84 PRO A CA 1
ATOM 646 C C . PRO A 1 87 ? 21.659 -14.336 -7.212 1.00 55.72 84 PRO A C 1
ATOM 647 O O . PRO A 1 87 ? 22.130 -14.534 -6.089 1.00 55.75 84 PRO A O 1
ATOM 651 N N . VAL A 1 88 ? 20.781 -15.153 -7.787 1.00 54.25 85 VAL A N 1
ATOM 652 C CA . VAL A 1 88 ? 20.404 -16.435 -7.196 1.00 53.70 85 VAL A CA 1
ATOM 653 C C . VAL A 1 88 ? 20.455 -17.494 -8.274 1.00 54.17 85 VAL A C 1
ATOM 654 O O . VAL A 1 88 ? 20.299 -17.191 -9.436 1.00 53.94 85 VAL A O 1
ATOM 658 N N . PRO A 1 89 ? 20.649 -18.745 -7.887 1.00 54.89 86 PRO A N 1
ATOM 659 C CA . PRO A 1 89 ? 20.656 -19.843 -8.864 1.00 56.05 86 PRO A CA 1
ATOM 660 C C . PRO A 1 89 ? 19.418 -19.839 -9.779 1.00 55.37 86 PRO A C 1
ATOM 661 O O . PRO A 1 89 ? 18.327 -19.456 -9.361 1.00 51.97 86 PRO A O 1
ATOM 665 N N . GLU A 1 90 ? 19.598 -20.279 -11.025 1.00 56.32 87 GLU A N 1
ATOM 666 C CA . GLU A 1 90 ? 18.532 -20.233 -12.030 1.00 55.49 87 GLU A CA 1
ATOM 667 C C . GLU A 1 90 ? 17.369 -21.186 -11.700 1.00 55.15 87 GLU A C 1
ATOM 668 O O . GLU A 1 90 ? 16.227 -20.915 -12.047 1.00 54.02 87 GLU A O 1
ATOM 674 N N . GLU A 1 91 ? 17.630 -22.263 -10.976 1.00 55.68 88 GLU A N 1
ATOM 675 C CA . GLU A 1 91 ? 16.551 -23.139 -10.502 1.00 55.56 88 GLU A CA 1
ATOM 676 C C . GLU A 1 91 ? 15.602 -22.454 -9.558 1.00 52.78 88 GLU A C 1
ATOM 677 O O . GLU A 1 91 ? 14.445 -22.809 -9.502 1.00 52.70 88 GLU A O 1
ATOM 683 N N . TRP A 1 92 ? 16.096 -21.433 -8.873 1.00 49.98 89 TRP A N 1
ATOM 684 C CA . TRP A 1 92 ? 15.284 -20.607 -8.000 1.00 47.08 89 TRP A CA 1
ATOM 685 C C . TRP A 1 92 ? 14.303 -19.729 -8.748 1.00 44.77 89 TRP A C 1
ATOM 686 O O . TRP A 1 92 ? 13.265 -19.457 -8.249 1.00 42.66 89 TRP A O 1
ATOM 697 N N . TRP A 1 93 ? 14.647 -19.327 -9.959 1.00 43.92 90 TRP A N 1
ATOM 698 C CA . TRP A 1 93 ? 13.908 -18.295 -10.645 1.00 42.26 90 TRP A CA 1
ATOM 699 C C . TRP A 1 93 ? 12.446 -18.536 -10.795 1.00 41.06 90 TRP A C 1
ATOM 700 O O . TRP A 1 93 ? 11.676 -17.685 -10.522 1.00 39.82 90 TRP A O 1
ATOM 711 N N . GLN A 1 94 ? 12.043 -19.696 -11.250 1.00 42.38 91 GLN A N 1
ATOM 712 C CA . GLN A 1 94 ? 10.621 -19.930 -11.437 1.00 42.42 91 GLN A CA 1
ATOM 713 C C . GLN A 1 94 ? 9.884 -20.168 -10.150 1.00 41.35 91 GLN A C 1
ATOM 714 O O . GLN A 1 94 ? 8.716 -19.947 -10.049 1.00 39.87 91 GLN A O 1
ATOM 720 N N . ILE A 1 95 ? 10.589 -20.658 -9.165 1.00 42.19 92 ILE A N 1
ATOM 721 C CA . ILE A 1 95 ? 10.000 -20.811 -7.873 1.00 41.91 92 ILE A CA 1
ATOM 722 C C . ILE A 1 95 ? 9.691 -19.418 -7.325 1.00 39.03 92 ILE A C 1
ATOM 723 O O . ILE A 1 95 ? 8.646 -19.173 -6.810 1.00 37.53 92 ILE A O 1
ATOM 728 N N . ILE A 1 96 ? 10.632 -18.517 -7.468 1.00 38.40 93 ILE A N 1
ATOM 729 C CA . ILE A 1 96 ? 10.418 -17.139 -7.067 1.00 35.48 93 ILE A CA 1
ATOM 730 C C . ILE A 1 96 ? 9.189 -16.520 -7.706 1.00 34.87 93 ILE A C 1
ATOM 731 O O . ILE A 1 96 ? 8.346 -16.014 -7.023 1.00 34.42 93 ILE A O 1
ATOM 736 N N . ARG A 1 97 ? 9.080 -16.605 -9.026 1.00 34.96 94 ARG A N 1
ATOM 737 C CA . ARG A 1 97 ? 7.954 -16.053 -9.750 1.00 34.64 94 ARG A CA 1
ATOM 738 C C . ARG A 1 97 ? 6.654 -16.579 -9.258 1.00 34.59 94 ARG A C 1
ATOM 739 O O . ARG A 1 97 ? 5.663 -15.882 -9.249 1.00 34.02 94 ARG A O 1
ATOM 747 N N . ASP A 1 98 ? 6.656 -17.853 -8.898 1.00 37.30 95 ASP A N 1
ATOM 748 C CA . ASP A 1 98 ? 5.440 -18.534 -8.502 1.00 37.79 95 ASP A CA 1
ATOM 749 C C . ASP A 1 98 ? 5.013 -18.246 -7.036 1.00 36.75 95 ASP A C 1
ATOM 750 O O . ASP A 1 98 ? 3.886 -18.376 -6.710 1.00 36.35 95 ASP A O 1
ATOM 755 N N . ASN A 1 99 ? 5.959 -17.833 -6.207 1.00 36.18 96 ASN A N 1
ATOM 756 C CA . ASN A 1 99 ? 5.800 -17.703 -4.750 1.00 35.57 96 ASN A CA 1
ATOM 757 C C . ASN A 1 99 ? 6.066 -16.314 -4.130 1.00 33.77 96 ASN A C 1
ATOM 758 O O . ASN A 1 99 ? 5.624 -16.052 -3.010 1.00 33.46 96 ASN A O 1
ATOM 763 N N . VAL A 1 100 ? 6.787 -15.414 -4.790 1.00 33.43 97 VAL A N 1
ATOM 764 C CA . VAL A 1 100 ? 7.042 -14.119 -4.112 1.00 31.24 97 VAL A CA 1
ATOM 765 C C . VAL A 1 100 ? 5.709 -13.400 -3.863 1.00 30.59 97 VAL A C 1
ATOM 766 O O . VAL A 1 100 ? 4.909 -13.251 -4.774 1.00 30.46 97 VAL A O 1
ATOM 770 N N . PRO A 1 101 ? 5.460 -12.937 -2.615 1.00 30.79 98 PRO A N 1
ATOM 771 C CA . PRO A 1 101 ? 4.179 -12.275 -2.326 1.00 30.06 98 PRO A CA 1
ATOM 772 C C . PRO A 1 101 ? 3.915 -10.986 -3.122 1.00 29.33 98 PRO A C 1
ATOM 773 O O . PRO A 1 101 ? 4.842 -10.179 -3.342 1.00 28.25 98 PRO A O 1
ATOM 777 N N . ALA A 1 102 ? 2.664 -10.805 -3.533 1.00 29.26 99 ALA A N 1
ATOM 778 C CA . ALA A 1 102 ? 2.208 -9.612 -4.253 1.00 29.69 99 ALA A CA 1
ATOM 779 C C . ALA A 1 102 ? 2.528 -8.317 -3.517 1.00 27.70 99 ALA A C 1
ATOM 780 O O . ALA A 1 102 ? 2.500 -8.262 -2.313 1.00 27.17 99 ALA A O 1
ATOM 782 N N . PHE A 1 103 ? 2.881 -7.295 -4.282 1.00 27.14 100 PHE A N 1
ATOM 783 C CA . PHE A 1 103 ? 2.894 -5.941 -3.821 1.00 27.57 100 PHE A CA 1
ATOM 784 C C . PHE A 1 103 ? 1.539 -5.515 -3.215 1.00 28.69 100 PHE A C 1
ATOM 785 O O . PHE A 1 103 ? 0.502 -5.603 -3.887 1.00 30.32 100 PHE A O 1
ATOM 793 N N . GLU A 1 104 ? 1.608 -5.039 -1.972 1.00 29.06 101 GLU A N 1
ATOM 794 C CA . GLU A 1 104 ? 0.491 -4.409 -1.267 1.00 30.24 101 GLU A CA 1
ATOM 795 C C . GLU A 1 104 ? 1.026 -3.142 -0.619 1.00 29.49 101 GLU A C 1
ATOM 796 O O . GLU A 1 104 ? 1.915 -3.214 0.216 1.00 28.74 101 GLU A O 1
ATOM 802 N N . PRO A 1 105 ? 0.460 -1.988 -0.978 1.00 28.93 102 PRO A N 1
ATOM 803 C CA . PRO A 1 105 ? 1.166 -0.761 -0.652 1.00 28.65 102 PRO A CA 1
ATOM 804 C C . PRO A 1 105 ? 1.300 -0.486 0.821 1.00 29.27 102 PRO A C 1
ATOM 805 O O . PRO A 1 105 ? 2.261 0.157 1.253 1.00 28.47 102 PRO A O 1
ATOM 809 N N . HIS A 1 106 ? 0.375 -1.018 1.619 1.00 30.65 103 HIS A N 1
ATOM 810 C CA . HIS A 1 106 ? 0.464 -0.818 3.030 1.00 32.31 103 HIS A CA 1
ATOM 811 C C . HIS A 1 106 ? 1.476 -1.750 3.687 1.00 32.21 103 HIS A C 1
ATOM 812 O O . HIS A 1 106 ? 1.887 -1.474 4.802 1.00 35.64 103 HIS A O 1
ATOM 819 N N . ILE A 1 107 ? 1.910 -2.806 3.012 1.00 30.65 104 ILE A N 1
ATOM 820 C CA . ILE A 1 107 ? 2.683 -3.874 3.629 1.00 30.26 104 ILE A CA 1
ATOM 821 C C . ILE A 1 107 ? 4.094 -3.996 3.057 1.00 29.57 104 ILE A C 1
ATOM 822 O O . ILE A 1 107 ? 5.079 -4.150 3.790 1.00 30.02 104 ILE A O 1
ATOM 827 N N . THR A 1 108 ? 4.198 -4.004 1.739 1.00 27.33 105 THR A N 1
ATOM 828 C CA . THR A 1 108 ? 5.486 -4.353 1.125 1.00 26.16 105 THR A CA 1
ATOM 829 C C . THR A 1 108 ? 6.628 -3.440 1.567 1.00 25.30 105 THR A C 1
ATOM 830 O O . THR A 1 108 ? 6.599 -2.219 1.321 1.00 23.78 105 THR A O 1
ATOM 834 N N . PRO A 1 109 ? 7.660 -4.023 2.197 1.00 25.59 106 PRO A N 1
ATOM 835 C CA . PRO A 1 109 ? 8.801 -3.199 2.618 1.00 24.71 106 PRO A CA 1
ATOM 836 C C . PRO A 1 109 ? 9.675 -2.724 1.479 1.00 23.95 106 PRO A C 1
ATOM 837 O O . PRO A 1 109 ? 9.699 -3.354 0.426 1.00 22.12 106 PRO A O 1
ATOM 841 N N . THR A 1 110 ? 10.371 -1.588 1.668 1.00 22.96 107 THR A N 1
ATOM 842 C CA . THR A 1 110 ? 11.288 -1.119 0.645 1.00 23.10 107 THR A CA 1
ATOM 843 C C . THR A 1 110 ? 12.598 -1.859 0.738 1.00 25.06 107 THR A C 1
ATOM 844 O O . THR A 1 110 ? 12.906 -2.472 1.752 1.00 25.62 107 THR A O 1
ATOM 848 N N . ARG A 1 111 ? 13.384 -1.797 -0.313 1.00 27.29 108 ARG A N 1
ATOM 849 C CA . ARG A 1 111 ? 14.723 -2.370 -0.262 1.00 30.55 108 ARG A CA 1
ATOM 850 C C . ARG A 1 111 ? 15.698 -1.276 -0.678 1.00 29.81 108 ARG A C 1
ATOM 851 O O . ARG A 1 111 ? 15.510 -0.684 -1.715 1.00 28.82 108 ARG A O 1
ATOM 859 N N . ALA A 1 112 ? 16.729 -1.033 0.140 1.00 29.90 109 ALA A N 1
ATOM 860 C CA . ALA A 1 112 ? 17.819 -0.097 -0.210 1.00 30.27 109 ALA A CA 1
ATOM 861 C C . ALA A 1 112 ? 17.393 1.386 -0.199 1.00 28.16 109 ALA A C 1
ATOM 862 O O . ALA A 1 112 ? 18.070 2.202 -0.797 1.00 28.17 109 ALA A O 1
ATOM 872 N N . GLY A 1 114 ? 16.280 2.995 2.801 1.00 21.49 111 GLY A N 1
ATOM 873 C CA . GLY A 1 114 ? 16.777 3.454 4.080 1.00 21.57 111 GLY A CA 1
ATOM 874 C C . GLY A 1 114 ? 15.746 3.546 5.139 1.00 22.74 111 GLY A C 1
ATOM 875 O O . GLY A 1 114 ? 14.539 3.572 4.878 1.00 22.48 111 GLY A O 1
ATOM 876 N N . LYS A 1 115 ? 16.233 3.639 6.377 1.00 22.30 112 LYS A N 1
ATOM 877 C CA . LYS A 1 115 ? 15.353 3.697 7.524 1.00 23.27 112 LYS A CA 1
ATOM 878 C C . LYS A 1 115 ? 14.467 4.938 7.633 1.00 21.37 112 LYS A C 1
ATOM 879 O O . LYS A 1 115 ? 13.365 4.866 8.191 1.00 19.70 112 LYS A O 1
ATOM 885 N N . VAL A 1 116 ? 14.894 6.055 7.064 1.00 20.69 113 VAL A N 1
ATOM 886 C CA . VAL A 1 116 ? 14.040 7.221 7.033 1.00 18.14 113 VAL A CA 1
ATOM 887 C C . VAL A 1 116 ? 12.802 6.931 6.148 1.00 17.70 113 VAL A C 1
ATOM 888 O O . VAL A 1 116 ? 11.688 7.302 6.505 1.00 17.60 113 VAL A O 1
ATOM 892 N N . VAL A 1 117 ? 12.993 6.270 5.015 1.00 17.11 114 VAL A N 1
ATOM 893 C CA . VAL A 1 117 ? 11.864 5.921 4.135 1.00 16.90 114 VAL A CA 1
ATOM 894 C C . VAL A 1 117 ? 10.954 4.881 4.772 1.00 17.44 114 VAL A C 1
ATOM 895 O O . VAL A 1 117 ? 9.734 5.048 4.798 1.00 17.76 114 VAL A O 1
ATOM 899 N N . GLU A 1 118 ? 11.520 3.859 5.399 1.00 19.43 115 GLU A N 1
ATOM 900 C CA . GLU A 1 118 ? 10.664 2.900 6.177 1.00 20.99 115 GLU A CA 1
ATOM 901 C C . GLU A 1 118 ? 9.804 3.568 7.243 1.00 20.94 115 GLU A C 1
ATOM 902 O O . GLU A 1 118 ? 8.629 3.181 7.420 1.00 21.68 115 GLU A O 1
ATOM 908 N N . CYS A 1 119 ? 10.336 4.583 7.929 1.00 21.15 116 CYS A N 1
ATOM 909 C CA . CYS A 1 119 ? 9.576 5.306 8.948 1.00 20.55 116 CYS A CA 1
ATOM 910 C C . CYS A 1 119 ? 8.485 6.182 8.273 1.00 19.66 116 CYS A C 1
ATOM 911 O O . CYS A 1 119 ? 7.298 6.063 8.596 1.00 18.37 116 CYS A O 1
ATOM 914 N N . PHE A 1 120 ? 8.906 6.959 7.274 1.00 17.92 117 PHE A N 1
ATOM 915 C CA . PHE A 1 120 ? 8.002 7.875 6.554 1.00 16.97 117 PHE A CA 1
ATOM 916 C C . PHE A 1 120 ? 6.814 7.109 5.964 1.00 16.80 117 PHE A C 1
ATOM 917 O O . PHE A 1 120 ? 5.680 7.537 6.126 1.00 17.38 117 PHE A O 1
ATOM 925 N N . ARG A 1 121 ? 7.063 5.993 5.303 1.00 17.07 118 ARG A N 1
ATOM 926 C CA . ARG A 1 121 ? 5.982 5.335 4.572 1.00 19.26 118 ARG A CA 1
ATOM 927 C C . ARG A 1 121 ? 4.862 4.808 5.501 1.00 19.50 118 ARG A C 1
ATOM 928 O O . ARG A 1 121 ? 3.731 4.617 5.035 1.00 21.09 118 ARG A O 1
ATOM 936 N N . THR A 1 122 ? 5.177 4.608 6.763 1.00 19.73 119 THR A N 1
ATOM 937 C CA . THR A 1 122 ? 4.187 4.187 7.751 1.00 21.52 119 THR A CA 1
ATOM 938 C C . THR A 1 122 ? 3.410 5.320 8.393 1.00 21.73 119 THR A C 1
ATOM 939 O O . THR A 1 122 ? 2.447 5.015 9.091 1.00 20.32 119 THR A O 1
ATOM 943 N N . TYR A 1 123 ? 3.774 6.588 8.196 1.00 21.05 120 TYR A N 1
ATOM 944 C CA . TYR A 1 123 ? 3.001 7.703 8.799 1.00 23.07 120 TYR A CA 1
ATOM 945 C C . TYR A 1 123 ? 1.587 7.752 8.287 1.00 24.67 120 TYR A C 1
ATOM 946 O O . TYR A 1 123 ? 1.325 7.408 7.130 1.00 25.18 120 TYR A O 1
ATOM 955 N N . PRO A 1 124 ? 0.645 8.150 9.152 1.00 27.26 121 PRO A N 1
ATOM 956 C CA . PRO A 1 124 ? -0.774 7.959 8.877 1.00 28.87 121 PRO A CA 1
ATOM 957 C C . PRO A 1 124 ? -1.375 8.527 7.573 1.00 28.15 121 PRO A C 1
ATOM 958 O O . PRO A 1 124 ? -2.203 7.841 6.933 1.00 31.61 121 PRO A O 1
ATOM 962 N N . ASN A 1 125 ? -1.060 9.758 7.231 1.00 24.82 122 ASN A N 1
ATOM 963 C CA . ASN A 1 125 ? -1.592 10.361 6.006 1.00 23.56 122 ASN A CA 1
ATOM 964 C C . ASN A 1 125 ? -0.568 10.346 4.863 1.00 22.60 122 ASN A C 1
ATOM 965 O O . ASN A 1 125 ? -0.643 11.151 3.984 1.00 21.55 122 ASN A O 1
ATOM 970 N N . VAL A 1 126 ? 0.377 9.424 4.921 1.00 20.55 123 VAL A N 1
ATOM 971 C CA . VAL A 1 126 ? 1.303 9.179 3.805 1.00 20.92 123 VAL A CA 1
ATOM 972 C C . VAL A 1 126 ? 0.619 8.243 2.818 1.00 22.34 123 VAL A C 1
ATOM 973 O O . VAL A 1 126 ? 0.046 7.250 3.245 1.00 23.34 123 VAL A O 1
ATOM 977 N N . VAL A 1 127 ? 0.634 8.553 1.528 1.00 20.77 124 VAL A N 1
ATOM 978 C CA . VAL A 1 127 ? -0.009 7.683 0.535 1.00 20.80 124 VAL A CA 1
ATOM 979 C C . VAL A 1 127 ? 1.085 7.155 -0.410 1.00 20.93 124 VAL A C 1
ATOM 980 O O . VAL A 1 127 ? 2.076 7.845 -0.686 1.00 20.22 124 VAL A O 1
ATOM 984 N N . ARG A 1 128 ? 0.906 5.923 -0.881 1.00 20.11 125 ARG A N 1
ATOM 985 C CA . ARG A 1 128 ? 1.919 5.264 -1.695 1.00 20.33 125 ARG A CA 1
ATOM 986 C C . ARG A 1 128 ? 1.349 4.907 -3.041 1.00 20.06 125 ARG A C 1
ATOM 987 O O . ARG A 1 128 ? 0.211 4.428 -3.147 1.00 18.90 125 ARG A O 1
ATOM 995 N N . SER A 1 129 ? 2.138 5.129 -4.091 1.00 19.32 126 SER A N 1
ATOM 996 C CA . SER A 1 129 ? 1.699 4.812 -5.421 1.00 18.90 126 SER A CA 1
ATOM 997 C C . SER A 1 129 ? 1.621 3.318 -5.648 1.00 21.30 126 SER A C 1
ATOM 998 O O . SER A 1 129 ? 2.173 2.525 -4.891 1.00 22.05 126 SER A O 1
ATOM 1001 N N . ASN A 1 130 ? 0.959 2.977 -6.743 1.00 23.52 127 ASN A N 1
ATOM 1002 C CA . ASN A 1 130 ? 0.654 1.623 -7.095 1.00 26.26 127 ASN A CA 1
ATOM 1003 C C . ASN A 1 130 ? 1.617 1.150 -8.193 1.00 26.10 127 ASN A C 1
ATOM 1004 O O . ASN A 1 130 ? 1.282 1.176 -9.408 1.00 29.63 127 ASN A O 1
ATOM 1009 N N . HIS A 1 131 ? 2.795 0.745 -7.797 1.00 24.53 128 HIS A N 1
ATOM 1010 C CA . HIS A 1 131 ? 3.668 0.037 -8.658 1.00 22.56 128 HIS A CA 1
ATOM 1011 C C . HIS A 1 131 ? 4.414 -0.946 -7.819 1.00 21.21 128 HIS A C 1
ATOM 1012 O O . HIS A 1 131 ? 4.886 -0.625 -6.797 1.00 20.81 128 HIS A O 1
ATOM 1019 N N . PRO A 1 132 ? 4.493 -2.175 -8.276 1.00 21.78 129 PRO A N 1
ATOM 1020 C CA . PRO A 1 132 ? 5.093 -3.213 -7.468 1.00 21.44 129 PRO A CA 1
ATOM 1021 C C . PRO A 1 132 ? 6.619 -3.130 -7.317 1.00 21.06 129 PRO A C 1
ATOM 1022 O O . PRO A 1 132 ? 7.127 -3.769 -6.492 1.00 22.64 129 PRO A O 1
ATOM 1026 N N . LEU A 1 133 ? 7.305 -2.365 -8.127 1.00 21.08 130 LEU A N 1
ATOM 1027 C CA . LEU A 1 133 ? 8.741 -2.282 -8.084 1.00 21.32 130 LEU A CA 1
ATOM 1028 C C . LEU A 1 133 ? 9.217 -0.860 -7.838 1.00 20.56 130 LEU A C 1
ATOM 1029 O O . LEU A 1 133 ? 10.182 -0.649 -7.203 1.00 20.45 130 LEU A O 1
ATOM 1034 N N . GLY A 1 134 ? 8.509 0.074 -8.406 1.00 19.98 131 GLY A N 1
ATOM 1035 C CA . GLY A 1 134 ? 8.969 1.471 -8.525 1.00 19.50 131 GLY A CA 1
ATOM 1036 C C . GLY A 1 134 ? 8.034 2.480 -7.865 1.00 18.72 131 GLY A C 1
ATOM 1037 O O . GLY A 1 134 ? 7.933 3.605 -8.336 1.00 20.21 131 GLY A O 1
ATOM 1038 N N . SER A 1 135 ? 7.375 2.080 -6.785 1.00 17.47 132 SER A N 1
ATOM 1039 C CA . SER A 1 135 ? 6.468 2.979 -6.066 1.00 17.16 132 SER A CA 1
ATOM 1040 C C . SER A 1 135 ? 7.170 4.163 -5.383 1.00 16.63 132 SER A C 1
ATOM 1041 O O . SER A 1 135 ? 8.413 4.176 -5.145 1.00 15.28 132 SER A O 1
ATOM 1044 N N . PHE A 1 136 ? 6.352 5.174 -5.066 1.00 15.24 133 PHE A N 1
ATOM 1045 C CA . PHE A 1 136 ? 6.784 6.332 -4.258 1.00 15.31 133 PHE A CA 1
ATOM 1046 C C . PHE A 1 136 ? 5.746 6.558 -3.203 1.00 15.87 133 PHE A C 1
ATOM 1047 O O . PHE A 1 136 ? 4.598 6.158 -3.387 1.00 16.63 133 PHE A O 1
ATOM 1055 N N . ALA A 1 137 ? 6.150 7.152 -2.098 1.00 15.63 134 ALA A N 1
ATOM 1056 C CA . ALA A 1 137 ? 5.215 7.649 -1.074 1.00 15.84 134 ALA A CA 1
ATOM 1057 C C . ALA A 1 137 ? 5.287 9.183 -0.945 1.00 15.57 134 ALA A C 1
ATOM 1058 O O . ALA A 1 137 ? 6.346 9.817 -1.115 1.00 14.69 134 ALA A O 1
ATOM 1060 N N . ALA A 1 138 ? 4.150 9.781 -0.643 1.00 16.27 135 ALA A N 1
ATOM 1061 C CA . ALA A 1 138 ? 4.046 11.220 -0.522 1.00 14.45 135 ALA A CA 1
ATOM 1062 C C . ALA A 1 138 ? 3.116 11.622 0.616 1.00 15.24 135 ALA A C 1
ATOM 1063 O O . ALA A 1 138 ? 2.170 10.885 1.006 1.00 15.23 135 ALA A O 1
ATOM 1065 N N . TRP A 1 139 ? 3.374 12.821 1.122 1.00 14.63 136 TRP A N 1
ATOM 1066 C CA . TRP A 1 139 ? 2.631 13.388 2.235 1.00 14.44 136 TRP A CA 1
ATOM 1067 C C . TRP A 1 139 ? 2.445 14.882 1.939 1.00 15.75 136 TRP A C 1
ATOM 1068 O O . TRP A 1 139 ? 3.417 15.565 1.478 1.00 14.61 136 TRP A O 1
ATOM 1079 N N . GLY A 1 140 ? 1.247 15.398 2.225 1.00 15.17 137 GLY A N 1
ATOM 1080 C CA . GLY A 1 140 ? 0.980 16.812 2.106 1.00 16.53 137 GLY A CA 1
ATOM 1081 C C . GLY A 1 140 ? 0.143 17.196 0.921 1.00 17.66 137 GLY A C 1
ATOM 1082 O O . GLY A 1 140 ? -0.584 16.362 0.391 1.00 18.27 137 GLY A O 1
ATOM 1083 N N . ARG A 1 141 ? 0.214 18.464 0.524 1.00 16.53 138 ARG A N 1
ATOM 1084 C CA . ARG A 1 141 ? -0.739 19.068 -0.397 1.00 15.74 138 ARG A CA 1
ATOM 1085 C C . ARG A 1 141 ? -0.959 18.319 -1.683 1.00 16.20 138 ARG A C 1
ATOM 1086 O O . ARG A 1 141 ? -2.102 18.095 -2.051 1.00 17.36 138 ARG A O 1
ATOM 1094 N N . HIS A 1 142 ? 0.116 17.953 -2.372 1.00 16.07 139 HIS A N 1
ATOM 1095 C CA . HIS A 1 142 ? 0.007 17.261 -3.668 1.00 17.27 139 HIS A CA 1
ATOM 1096 C C . HIS A 1 142 ? 0.261 15.743 -3.534 1.00 17.38 139 HIS A C 1
ATOM 1097 O O . HIS A 1 142 ? 0.535 15.104 -4.516 1.00 16.26 139 HIS A O 1
ATOM 1104 N N . ALA A 1 143 ? 0.098 15.149 -2.348 1.00 16.33 140 ALA A N 1
ATOM 1105 C CA . ALA A 1 143 ? 0.463 13.727 -2.207 1.00 17.78 140 ALA A CA 1
ATOM 1106 C C . ALA A 1 143 ? -0.406 12.849 -3.118 1.00 18.71 140 ALA A C 1
ATOM 1107 O O . ALA A 1 143 ? 0.135 11.970 -3.780 1.00 18.94 140 ALA A O 1
ATOM 1109 N N . GLU A 1 144 ? -1.712 13.072 -3.142 1.00 20.58 141 GLU A N 1
ATOM 1110 C CA . GLU A 1 144 ? -2.596 12.262 -3.965 1.00 22.91 141 GLU A CA 1
ATOM 1111 C C . GLU A 1 144 ? -2.301 12.434 -5.461 1.00 21.79 141 GLU A C 1
ATOM 1112 O O . GLU A 1 144 ? -2.088 11.509 -6.142 1.00 22.54 141 GLU A O 1
ATOM 1118 N N . GLU A 1 145 ? -2.244 13.647 -5.922 1.00 20.80 142 GLU A N 1
ATOM 1119 C CA . GLU A 1 145 ? -2.009 13.934 -7.334 1.00 22.73 142 GLU A CA 1
ATOM 1120 C C . GLU A 1 145 ? -0.698 13.320 -7.832 1.00 20.78 142 GLU A C 1
ATOM 1121 O O . GLU A 1 145 ? -0.622 12.847 -8.967 1.00 19.63 142 GLU A O 1
ATOM 1127 N N . ILE A 1 146 ? 0.331 13.414 -7.005 1.00 18.73 143 ILE A N 1
ATOM 1128 C CA . ILE A 1 146 ? 1.678 12.893 -7.355 1.00 17.64 143 ILE A CA 1
ATOM 1129 C C . ILE A 1 146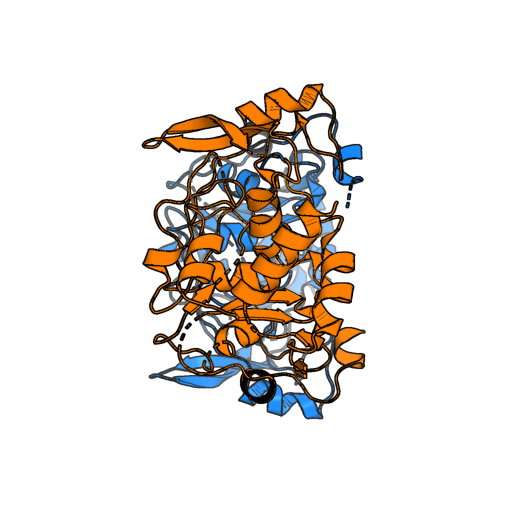 ? 1.701 11.353 -7.430 1.00 17.23 143 ILE A C 1
ATOM 1130 O O . ILE A 1 146 ? 2.391 10.760 -8.301 1.00 17.91 143 ILE A O 1
ATOM 1135 N N . THR A 1 147 ? 0.982 10.691 -6.532 1.00 18.09 144 THR A N 1
ATOM 1136 C CA . THR A 1 147 ? 1.098 9.240 -6.461 1.00 19.17 144 THR A CA 1
ATOM 1137 C C . THR A 1 147 ? 0.039 8.457 -7.278 1.00 21.09 144 THR A C 1
ATOM 1138 O O . THR A 1 147 ? 0.217 7.263 -7.484 1.00 23.78 144 THR A O 1
ATOM 1142 N N . VAL A 1 148 ? -1.019 9.080 -7.765 1.00 21.63 145 VAL A N 1
ATOM 1143 C CA . VAL A 1 148 ? -2.064 8.282 -8.360 1.00 22.14 145 VAL A CA 1
ATOM 1144 C C . VAL A 1 148 ? -1.684 7.958 -9.776 1.00 22.90 145 VAL A C 1
ATOM 1145 O O . VAL A 1 148 ? -0.940 8.720 -10.442 1.00 23.86 145 VAL A O 1
ATOM 1149 N N . ASN A 1 149 ? -2.214 6.855 -10.272 1.00 23.44 146 ASN A N 1
ATOM 1150 C CA . ASN A 1 149 ? -2.145 6.549 -11.717 1.00 24.32 146 ASN A CA 1
ATOM 1151 C C . ASN A 1 149 ? -0.751 6.368 -12.308 1.00 24.13 146 ASN A C 1
ATOM 1152 O O . ASN A 1 149 ? -0.526 6.772 -13.465 1.00 25.31 146 ASN A O 1
ATOM 1157 N N . GLN A 1 150 ? 0.176 5.787 -11.527 1.00 24.43 147 GLN A N 1
ATOM 1158 C CA . GLN A 1 150 ? 1.528 5.479 -12.004 1.00 23.95 147 GLN A CA 1
ATOM 1159 C C . GLN A 1 150 ? 1.344 4.322 -12.959 1.00 25.33 147 GLN A C 1
ATOM 1160 O O . GLN A 1 150 ? 0.576 3.400 -12.673 1.00 26.10 147 GLN A O 1
ATOM 1166 N N . SER A 1 151 ? 1.958 4.410 -14.124 1.00 25.30 148 SER A N 1
ATOM 1167 C CA . SER A 1 151 ? 1.877 3.344 -15.146 1.00 26.16 148 SER A CA 1
ATOM 1168 C C . SER A 1 151 ? 2.697 2.096 -14.751 1.00 25.62 148 SER A C 1
ATOM 1169 O O . SER A 1 151 ? 3.762 2.241 -14.155 1.00 26.24 148 SER A O 1
ATOM 1172 N N . LEU A 1 152 ? 2.239 0.889 -15.109 1.00 25.58 149 LEU A N 1
ATOM 1173 C CA . LEU A 1 152 ? 3.027 -0.324 -14.903 1.00 25.53 149 LEU A CA 1
ATOM 1174 C C . LEU A 1 152 ? 4.286 -0.323 -15.810 1.00 24.07 149 LEU A C 1
ATOM 1175 O O . LEU A 1 152 ? 5.392 -0.436 -15.296 1.00 23.13 149 LEU A O 1
ATOM 1180 N N . SER A 1 153 ? 4.109 -0.207 -17.117 1.00 24.28 150 SER A N 1
ATOM 1181 C CA . SER A 1 153 ? 5.207 -0.023 -18.047 1.00 25.08 150 SER A CA 1
ATOM 1182 C C . SER A 1 153 ? 5.782 1.392 -17.936 1.00 23.42 150 SER A C 1
ATOM 1183 O O . SER A 1 153 ? 5.088 2.336 -17.567 1.00 20.86 150 SER A O 1
ATOM 1194 N N . SER A 1 155 ? 7.815 2.741 -15.773 1.00 22.91 152 SER A N 1
ATOM 1195 C CA . SER A 1 155 ? 7.431 3.060 -14.397 1.00 22.09 152 SER A CA 1
ATOM 1196 C C . SER A 1 155 ? 7.928 4.385 -13.875 1.00 20.73 152 SER A C 1
ATOM 1197 O O . SER A 1 155 ? 7.266 5.012 -13.042 1.00 21.02 152 SER A O 1
ATOM 1200 N N . LEU A 1 156 ? 9.079 4.832 -14.370 1.00 19.88 153 LEU A N 1
ATOM 1201 C CA . LEU A 1 156 ? 9.724 6.078 -13.918 1.00 20.01 153 LEU A CA 1
ATOM 1202 C C . LEU A 1 156 ? 9.711 7.187 -15.001 1.00 20.23 153 LEU A C 1
ATOM 1203 O O . LEU A 1 156 ? 10.511 8.129 -14.974 1.00 19.60 153 LEU A O 1
ATOM 1208 N N . GLY A 1 157 ? 8.768 7.087 -15.944 1.00 19.75 154 GLY A N 1
ATOM 1209 C CA . GLY A 1 157 ? 8.676 8.028 -17.056 1.00 20.16 154 GLY A CA 1
ATOM 1210 C C . GLY A 1 157 ? 7.547 9.012 -16.919 1.00 20.11 154 GLY A C 1
ATOM 1211 O O . GLY A 1 157 ? 7.256 9.449 -15.822 1.00 18.62 154 GLY A O 1
ATOM 1212 N N . GLU A 1 158 ? 6.887 9.329 -18.023 1.00 21.19 155 GLU A N 1
ATOM 1213 C CA . GLU A 1 158 ? 5.989 10.484 -18.095 1.00 20.48 155 GLU A CA 1
ATOM 1214 C C . GLU A 1 158 ? 4.675 10.308 -17.343 1.00 22.53 155 GLU A C 1
ATOM 1215 O O . GLU A 1 158 ? 4.020 11.293 -17.016 1.00 22.68 155 GLU A O 1
ATOM 1221 N N . GLU A 1 159 ? 4.318 9.076 -16.997 1.00 23.46 156 GLU A N 1
ATOM 1222 C CA . GLU A 1 159 ? 3.126 8.820 -16.176 1.00 24.64 156 GLU A CA 1
ATOM 1223 C C . GLU A 1 159 ? 3.466 8.558 -14.691 1.00 24.05 156 GLU A C 1
ATOM 1224 O O . GLU A 1 159 ? 2.672 8.018 -13.957 1.00 28.00 156 GLU A O 1
ATOM 1230 N N . SER A 1 160 ? 4.618 8.978 -14.248 1.00 21.81 157 SER A N 1
ATOM 1231 C CA . SER A 1 160 ? 5.059 8.631 -12.926 1.00 19.99 157 SER A CA 1
ATOM 1232 C C . SER A 1 160 ? 5.102 9.825 -11.956 1.00 19.75 157 SER A C 1
ATOM 1233 O O . SER A 1 160 ? 5.051 10.943 -12.374 1.00 19.38 157 SER A O 1
ATOM 1236 N N . PRO A 1 161 ? 5.302 9.540 -10.677 1.00 18.68 158 PRO A N 1
ATOM 1237 C CA . PRO A 1 161 ? 5.541 10.609 -9.728 1.00 17.74 158 PRO A CA 1
ATOM 1238 C C . PRO A 1 161 ? 6.704 11.547 -10.129 1.00 17.78 158 PRO A C 1
ATOM 1239 O O . PRO A 1 161 ? 6.655 12.707 -9.864 1.00 17.14 158 PRO A O 1
ATOM 1243 N N . LEU A 1 162 ? 7.703 11.038 -10.825 1.00 17.68 159 LEU A N 1
ATOM 1244 C CA . LEU A 1 162 ? 8.784 11.903 -11.243 1.00 16.32 159 LEU A CA 1
ATOM 1245 C C . LEU A 1 162 ? 8.314 13.017 -12.168 1.00 16.89 159 LEU A C 1
ATOM 1246 O O . LEU A 1 162 ? 8.710 14.108 -12.022 1.00 16.05 159 LEU A O 1
ATOM 1251 N N . ARG A 1 163 ? 7.440 12.698 -13.103 1.00 15.85 160 ARG A N 1
ATOM 1252 C CA . ARG A 1 163 ? 6.951 13.705 -14.017 1.00 18.14 160 ARG A CA 1
ATOM 1253 C C . ARG A 1 163 ? 6.055 14.701 -13.282 1.00 16.55 160 ARG A C 1
ATOM 1254 O O . ARG A 1 163 ? 6.088 15.849 -13.541 1.00 17.84 160 ARG A O 1
ATOM 1262 N N . LYS A 1 164 ? 5.298 14.204 -12.325 1.00 17.06 161 LYS A N 1
ATOM 1263 C CA . LYS A 1 164 ? 4.356 15.068 -11.549 1.00 17.80 161 LYS A CA 1
ATOM 1264 C C . LYS A 1 164 ? 5.143 16.098 -10.734 1.00 17.20 161 LYS A C 1
ATOM 1265 O O . LYS A 1 164 ? 4.769 17.242 -10.628 1.00 17.22 161 LYS A O 1
ATOM 1271 N N . ILE A 1 165 ? 6.257 15.658 -10.161 1.00 15.56 162 ILE A N 1
ATOM 1272 C CA . ILE A 1 165 ? 7.155 16.552 -9.449 1.00 16.16 162 ILE A CA 1
ATOM 1273 C C . ILE A 1 165 ? 7.732 17.601 -10.383 1.00 16.05 162 ILE A C 1
ATOM 1274 O O . ILE A 1 165 ? 7.739 18.783 -10.068 1.00 17.50 162 ILE A O 1
ATOM 1279 N N . TYR A 1 166 ? 8.135 17.171 -11.571 1.00 17.43 163 TYR A N 1
ATOM 1280 C CA . TYR A 1 166 ? 8.655 18.049 -12.593 1.00 17.05 163 TYR A CA 1
ATOM 1281 C C . TYR A 1 166 ? 7.630 19.120 -12.901 1.00 18.24 163 TYR A C 1
ATOM 1282 O O . TYR A 1 166 ? 7.964 20.296 -12.962 1.00 17.95 163 TYR A O 1
ATOM 1291 N N . ASP A 1 167 ? 6.373 18.726 -13.067 1.00 18.68 164 ASP A N 1
ATOM 1292 C CA . ASP A 1 167 ? 5.348 19.698 -13.449 1.00 20.55 164 ASP A CA 1
ATOM 1293 C C . ASP A 1 167 ? 5.095 20.719 -12.344 1.00 20.55 164 ASP A C 1
ATOM 1294 O O . ASP A 1 167 ? 4.750 21.892 -12.623 1.00 20.10 164 ASP A O 1
ATOM 1299 N N . LEU A 1 168 ? 5.291 20.293 -11.088 1.00 18.74 165 LEU A N 1
ATOM 1300 C CA . LEU A 1 168 ? 5.180 21.143 -9.907 1.00 18.21 165 LEU A CA 1
ATOM 1301 C C . LEU A 1 168 ? 6.420 21.978 -9.621 1.00 18.29 165 LEU A C 1
ATOM 1302 O O . LEU A 1 168 ? 6.444 22.803 -8.679 1.00 17.86 165 LEU A O 1
ATOM 1307 N N . ASP A 1 169 ? 7.411 21.865 -10.499 1.00 17.92 166 ASP A N 1
ATOM 1308 C CA . ASP A 1 169 ? 8.646 22.596 -10.370 1.00 18.46 166 ASP A CA 1
ATOM 1309 C C . ASP A 1 169 ? 9.222 22.357 -8.958 1.00 17.69 166 ASP A C 1
ATOM 1310 O O . ASP A 1 169 ? 9.666 23.292 -8.291 1.00 17.69 166 ASP A O 1
ATOM 1315 N N . GLY A 1 170 ? 9.206 21.083 -8.525 1.00 16.88 167 GLY A N 1
ATOM 1316 C CA . GLY A 1 170 ? 9.744 20.685 -7.218 1.00 16.50 167 GLY A CA 1
ATOM 1317 C C . GLY A 1 170 ? 11.275 20.620 -7.084 1.00 16.02 167 GLY A C 1
ATOM 1318 O O . GLY A 1 170 ? 12.023 20.918 -8.006 1.00 15.47 167 GLY A O 1
ATOM 1319 N N . TYR A 1 171 ? 11.694 20.192 -5.913 1.00 15.37 168 TYR A N 1
ATOM 1320 C CA . TYR A 1 171 ? 13.050 20.206 -5.458 1.00 14.56 168 TYR A CA 1
ATOM 1321 C C . TYR A 1 171 ? 13.417 18.789 -5.112 1.00 12.86 168 TYR A C 1
ATOM 1322 O O . TYR A 1 171 ? 12.572 17.963 -4.869 1.00 12.40 168 TYR A O 1
ATOM 1331 N N . ILE A 1 172 ? 14.714 18.532 -5.072 1.00 13.41 169 ILE A N 1
ATOM 1332 C CA . ILE A 1 172 ? 15.328 17.243 -4.686 1.00 12.11 169 ILE A CA 1
ATOM 1333 C C . ILE A 1 172 ? 16.315 17.585 -3.561 1.00 13.96 169 ILE A C 1
ATOM 1334 O O . ILE A 1 172 ? 17.073 18.562 -3.713 1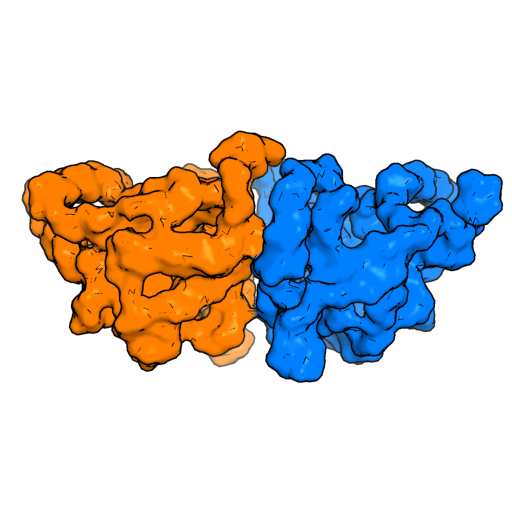.00 13.91 169 ILE A O 1
ATOM 1339 N N . LEU A 1 173 ? 16.194 16.873 -2.422 1.00 13.50 170 LEU A N 1
ATOM 1340 C CA . LEU A 1 173 ? 17.086 17.004 -1.275 1.00 14.70 170 LEU A CA 1
ATOM 1341 C C . LEU A 1 173 ? 17.817 15.660 -1.096 1.00 15.57 170 LEU A C 1
ATOM 1342 O O . LEU A 1 173 ? 17.181 14.606 -0.928 1.00 14.97 170 LEU A O 1
ATOM 1347 N N . LEU A 1 174 ? 19.142 15.709 -1.133 1.00 16.55 171 LEU A N 1
ATOM 1348 C CA . LEU A 1 174 ? 20.036 14.566 -0.850 1.00 16.87 171 LEU A CA 1
ATOM 1349 C C . LEU A 1 174 ? 20.699 14.824 0.496 1.00 17.88 171 LEU A C 1
ATOM 1350 O O . LEU A 1 174 ? 21.313 15.842 0.671 1.00 16.97 171 LEU A O 1
ATOM 1355 N N . ILE A 1 175 ? 20.530 13.874 1.427 1.00 17.38 172 ILE A N 1
ATOM 1356 C CA . ILE A 1 175 ? 21.009 13.967 2.784 1.00 18.65 172 ILE A CA 1
ATOM 1357 C C . ILE A 1 175 ? 22.053 12.847 2.897 1.00 19.50 172 ILE A C 1
ATOM 1358 O O . ILE A 1 175 ? 21.716 11.700 3.069 1.00 17.77 172 ILE A O 1
ATOM 1363 N N . GLY A 1 176 ? 23.317 13.219 2.744 1.00 20.74 173 GLY A N 1
ATOM 1364 C CA . GLY A 1 176 ? 24.440 12.287 2.890 1.00 21.99 173 GLY A CA 1
ATOM 1365 C C . GLY A 1 176 ? 24.573 11.236 1.835 1.00 22.92 173 GLY A C 1
ATOM 1366 O O . GLY A 1 176 ? 25.259 10.238 2.070 1.00 24.20 173 GLY A O 1
ATOM 1367 N N . VAL A 1 177 ? 23.906 11.430 0.706 1.00 20.87 174 VAL A N 1
ATOM 1368 C CA . VAL A 1 177 ? 23.972 10.515 -0.399 1.00 20.75 174 VAL A CA 1
ATOM 1369 C C . VAL A 1 177 ? 24.324 11.224 -1.686 1.00 21.81 174 VAL A C 1
ATOM 1370 O O . VAL A 1 177 ? 24.284 12.402 -1.753 1.00 22.67 174 VAL A O 1
ATOM 1374 N N . GLY A 1 178 ? 24.637 10.456 -2.699 1.00 21.23 175 GLY A N 1
ATOM 1375 C CA . GLY A 1 178 ? 25.007 11.001 -3.972 1.00 22.27 175 GLY A CA 1
ATOM 1376 C C . GLY A 1 178 ? 24.009 10.789 -5.096 1.00 20.39 175 GLY A C 1
ATOM 1377 O O . GLY A 1 178 ? 22.924 10.353 -4.875 1.00 18.47 175 GLY A O 1
ATOM 1378 N N . TYR A 1 179 ? 24.427 11.089 -6.314 1.00 20.85 176 TYR A N 1
ATOM 1379 C CA . TYR A 1 179 ? 23.515 11.140 -7.427 1.00 19.85 176 TYR A CA 1
ATOM 1380 C C . TYR A 1 179 ? 23.027 9.785 -7.855 1.00 21.10 176 TYR A C 1
ATOM 1381 O O . TYR A 1 179 ? 22.031 9.692 -8.506 1.00 20.00 176 TYR A O 1
ATOM 1390 N N . ASP A 1 180 ? 23.727 8.748 -7.438 1.00 22.07 177 ASP A N 1
ATOM 1391 C CA . ASP A 1 180 ? 23.258 7.416 -7.710 1.00 23.60 177 ASP A CA 1
ATOM 1392 C C . ASP A 1 180 ? 21.954 7.126 -6.972 1.00 22.38 177 ASP A C 1
ATOM 1393 O O . ASP A 1 180 ? 21.264 6.226 -7.323 1.00 23.39 177 ASP A O 1
ATOM 1398 N N . SER A 1 181 ? 21.641 7.923 -5.978 1.00 20.20 178 SER A N 1
ATOM 1399 C CA . SER A 1 181 ? 20.420 7.798 -5.226 1.00 18.78 178 SER A CA 1
ATOM 1400 C C . SER A 1 181 ? 19.312 8.736 -5.729 1.00 18.59 178 SER A C 1
ATOM 1401 O O . SER A 1 181 ? 18.209 8.716 -5.246 1.00 19.03 178 SER A O 1
ATOM 1404 N N . ASN A 1 182 ? 19.667 9.551 -6.698 1.00 17.48 179 ASN A N 1
ATOM 1405 C CA . ASN A 1 182 ? 18.822 10.574 -7.206 1.00 16.66 179 ASN A CA 1
ATOM 1406 C C . ASN A 1 182 ? 17.819 10.047 -8.242 1.00 17.08 179 ASN A C 1
ATOM 1407 O O . ASN A 1 182 ? 18.020 10.187 -9.394 1.00 16.06 179 ASN A O 1
ATOM 1412 N N . THR A 1 183 ? 16.752 9.459 -7.755 1.00 16.73 180 THR A N 1
ATOM 1413 C CA . THR A 1 183 ? 15.755 8.792 -8.564 1.00 16.45 180 THR A CA 1
ATOM 1414 C C . THR A 1 183 ? 15.301 9.647 -9.712 1.00 16.27 180 THR A C 1
ATOM 1415 O O . THR A 1 183 ? 15.112 9.160 -10.759 1.00 17.20 180 THR A O 1
ATOM 1419 N N . SER A 1 184 ? 15.186 10.940 -9.500 1.00 15.97 181 SER A N 1
ATOM 1420 C CA . SER A 1 184 ? 14.673 11.818 -10.549 1.00 15.25 181 SER A CA 1
ATOM 1421 C C . SER A 1 184 ? 15.400 11.703 -11.891 1.00 15.91 181 SER A C 1
ATOM 1422 O O . SER A 1 184 ? 14.839 11.899 -12.924 1.00 17.23 181 SER A O 1
ATOM 1425 N N . VAL A 1 185 ? 16.659 11.377 -11.824 1.00 15.99 182 VAL A N 1
ATOM 1426 C CA . VAL A 1 185 ? 17.446 11.251 -13.010 1.00 16.79 182 VAL A CA 1
ATOM 1427 C C . VAL A 1 185 ? 17.018 10.099 -13.927 1.00 18.32 182 VAL A C 1
ATOM 1428 O O . VAL A 1 185 ? 17.273 10.133 -15.081 1.00 18.33 182 VAL A O 1
ATOM 1432 N N . HIS A 1 186 ? 16.319 9.126 -13.399 1.00 17.40 183 HIS A N 1
ATOM 1433 C CA . HIS A 1 186 ? 15.688 8.111 -14.249 1.00 18.62 183 HIS A CA 1
ATOM 1434 C C . HIS A 1 186 ? 14.752 8.737 -15.304 1.00 18.94 183 HIS A C 1
ATOM 1435 O O . HIS A 1 186 ? 14.653 8.262 -16.384 1.00 18.73 183 HIS A O 1
ATOM 1442 N N . LEU A 1 187 ? 14.087 9.822 -14.950 1.00 19.16 184 LEU A N 1
ATOM 1443 C CA . LEU A 1 187 ? 13.245 10.508 -15.886 1.00 18.37 184 LEU A CA 1
ATOM 1444 C C . LEU A 1 187 ? 14.075 11.015 -17.070 1.00 18.05 184 LEU A C 1
ATOM 1445 O O . LEU A 1 187 ? 13.615 10.992 -18.171 1.00 18.72 184 LEU A O 1
ATOM 1450 N N . SER A 1 188 ? 15.289 11.462 -16.794 1.00 18.35 185 SER A N 1
ATOM 1451 C CA . SER A 1 188 ? 16.250 11.792 -17.825 1.00 18.46 185 SER A CA 1
ATOM 1452 C C . SER A 1 188 ? 16.571 10.624 -18.777 1.00 19.09 185 SER A C 1
ATOM 1453 O O . SER A 1 188 ? 16.598 10.798 -19.930 1.00 19.92 185 SER A O 1
ATOM 1456 N N . GLU A 1 189 ? 16.800 9.463 -18.224 1.00 19.59 186 GLU A N 1
ATOM 1457 C CA . GLU A 1 189 ? 17.002 8.248 -18.998 1.00 20.70 186 GLU A CA 1
ATOM 1458 C C . GLU A 1 189 ? 15.816 7.992 -19.919 1.00 20.64 186 GLU A C 1
ATOM 1459 O O . GLU A 1 189 ? 15.963 7.721 -21.056 1.00 21.36 186 GLU A O 1
ATOM 1465 N N . VAL A 1 190 ? 14.638 8.078 -19.365 1.00 20.78 187 VAL A N 1
ATOM 1466 C CA . VAL A 1 190 ? 13.451 7.967 -20.145 1.00 19.72 187 VAL A CA 1
ATOM 1467 C C . VAL A 1 190 ? 13.363 8.966 -21.289 1.00 19.81 187 VAL A C 1
ATOM 1468 O O . VAL A 1 190 ? 13.096 8.583 -22.366 1.00 20.48 187 VAL A O 1
ATOM 1472 N N . ARG A 1 191 ? 13.550 10.241 -21.009 1.00 18.26 188 ARG A N 1
ATOM 1473 C CA . ARG A 1 191 ? 13.375 11.263 -21.987 1.00 18.78 188 ARG A CA 1
ATOM 1474 C C . ARG A 1 191 ? 14.402 11.211 -23.111 1.00 19.92 188 ARG A C 1
ATOM 1475 O O . ARG A 1 191 ? 14.152 11.674 -24.156 1.00 19.91 188 ARG A O 1
ATOM 1483 N N . SER A 1 192 ? 15.562 10.677 -22.822 1.00 19.91 189 SER A N 1
ATOM 1484 C CA . SER A 1 192 ? 16.636 10.626 -23.754 1.00 20.77 189 SER A CA 1
ATOM 1485 C C . SER A 1 192 ? 16.746 9.259 -24.429 1.00 22.31 189 SER A C 1
ATOM 1486 O O . SER A 1 192 ? 17.592 9.072 -25.239 1.00 22.43 189 SER A O 1
ATOM 1489 N N . GLY A 1 193 ? 15.913 8.317 -24.063 1.00 24.55 190 GLY A N 1
ATOM 1490 C CA . GLY A 1 193 ? 15.989 6.966 -24.566 1.00 25.52 190 GLY A CA 1
ATOM 1491 C C . GLY A 1 193 ? 17.296 6.288 -24.268 1.00 26.18 190 GLY A C 1
ATOM 1492 O O . GLY A 1 193 ? 17.812 5.590 -25.068 1.00 24.78 190 GLY A O 1
ATOM 1493 N N . ALA A 1 194 ? 17.830 6.544 -23.091 1.00 25.98 191 ALA A N 1
ATOM 1494 C CA . ALA A 1 194 ? 19.172 6.164 -22.756 1.00 26.85 191 ALA A CA 1
ATOM 1495 C C . ALA A 1 194 ? 19.448 4.688 -22.629 1.00 29.22 191 ALA A C 1
ATOM 1496 O O . ALA A 1 194 ? 20.568 4.271 -22.726 1.00 29.24 191 ALA A O 1
ATOM 1498 N N . CYS A 1 195 ? 18.434 3.921 -22.330 1.00 29.11 192 CYS A N 1
ATOM 1499 C CA . CYS A 1 195 ? 18.623 2.555 -21.993 1.00 30.56 192 CYS A CA 1
ATOM 1500 C C . CYS A 1 195 ? 17.664 1.703 -22.800 1.00 30.70 192 CYS A C 1
ATOM 1501 O O . CYS A 1 195 ? 16.674 2.172 -23.228 1.00 30.19 192 CYS A O 1
ATOM 1504 N N . GLU A 1 196 ? 17.980 0.438 -22.958 1.00 31.44 193 GLU A N 1
ATOM 1505 C CA . GLU A 1 196 ? 17.135 -0.476 -23.709 1.00 33.24 193 GLU A CA 1
ATOM 1506 C C . GLU A 1 196 ? 15.875 -0.846 -22.952 1.00 31.59 193 GLU A C 1
ATOM 1507 O O . GLU A 1 196 ? 15.852 -0.774 -21.755 1.00 30.91 193 GLU A O 1
ATOM 1513 N N . LEU A 1 197 ? 14.846 -1.243 -23.682 1.00 30.89 194 LEU A N 1
ATOM 1514 C CA . LEU A 1 197 ? 13.599 -1.730 -23.082 1.00 30.28 194 LEU A CA 1
ATOM 1515 C C . LEU A 1 197 ? 13.764 -3.212 -22.871 1.00 30.85 194 LEU A C 1
ATOM 1516 O O . LEU A 1 197 ? 14.208 -3.871 -23.761 1.00 30.78 194 LEU A O 1
ATOM 1521 N N . ILE A 1 198 ? 13.396 -3.708 -21.697 1.00 29.56 195 ILE A N 1
ATOM 1522 C CA . ILE A 1 198 ? 13.516 -5.108 -21.297 1.00 30.49 195 ILE A CA 1
ATOM 1523 C C . ILE A 1 198 ? 12.156 -5.624 -20.815 1.00 30.45 195 ILE A C 1
ATOM 1524 O O . ILE A 1 198 ? 11.250 -4.829 -20.507 1.00 28.59 195 ILE A O 1
ATOM 1529 N N . LYS A 1 199 ? 12.002 -6.956 -20.837 1.00 31.28 196 LYS A N 1
ATOM 1530 C CA . LYS A 1 199 ? 10.810 -7.615 -20.338 1.00 32.49 196 LYS A CA 1
ATOM 1531 C C . LYS A 1 199 ? 11.028 -7.887 -18.854 1.00 31.97 196 LYS A C 1
ATOM 1532 O O . LYS A 1 199 ? 11.983 -8.568 -18.444 1.00 33.99 196 LYS A O 1
ATOM 1536 N N . VAL A 1 200 ? 10.162 -7.330 -18.037 1.00 31.13 197 VAL A N 1
ATOM 1537 C CA . VAL A 1 200 ? 10.322 -7.440 -16.613 1.00 30.15 197 VAL A CA 1
ATOM 1538 C C . VAL A 1 200 ? 9.060 -8.093 -16.075 1.00 28.96 197 VAL A C 1
ATOM 1539 O O . VAL A 1 200 ? 8.108 -8.330 -16.819 1.00 27.42 197 VAL A O 1
ATOM 1543 N N . GLY A 1 201 ? 9.064 -8.369 -14.784 1.00 27.52 198 GLY A N 1
ATOM 1544 C CA . GLY A 1 201 ? 7.889 -8.961 -14.152 1.00 28.21 198 GLY A CA 1
ATOM 1545 C C . GLY A 1 201 ? 7.806 -8.622 -12.707 1.00 26.74 198 GLY A C 1
ATOM 1546 O O . GLY A 1 201 ? 8.812 -8.206 -12.101 1.00 26.39 198 GLY A O 1
ATOM 1547 N N . ALA A 1 202 ? 6.608 -8.815 -12.143 1.00 26.46 199 ALA A N 1
ATOM 1548 C CA . ALA A 1 202 ? 6.349 -8.500 -10.759 1.00 26.22 199 ALA A CA 1
ATOM 1549 C C . ALA A 1 202 ? 5.021 -9.068 -10.309 1.00 26.64 199 ALA A C 1
ATOM 1550 O O . ALA A 1 202 ? 4.140 -9.225 -11.134 1.00 27.61 199 ALA A O 1
ATOM 1552 N N . PRO A 1 203 ? 4.887 -9.384 -9.002 1.00 26.99 200 PRO A N 1
ATOM 1553 C CA . PRO A 1 203 ? 3.653 -9.961 -8.496 1.00 29.35 200 PRO A CA 1
ATOM 1554 C C . PRO A 1 203 ? 2.702 -8.859 -8.020 1.00 29.95 200 PRO A C 1
ATOM 1555 O O . PRO A 1 203 ? 3.097 -8.019 -7.205 1.00 28.29 200 PRO A O 1
ATOM 1559 N N . ILE A 1 204 ? 1.481 -8.864 -8.548 1.00 31.83 201 ILE A N 1
ATOM 1560 C CA . ILE A 1 204 ? 0.456 -7.904 -8.146 1.00 32.68 201 ILE A CA 1
ATOM 1561 C C . ILE A 1 204 ? -0.844 -8.601 -7.745 1.00 35.43 201 ILE A C 1
ATOM 1562 O O . ILE A 1 204 ? -1.038 -9.778 -8.065 1.00 35.24 201 ILE A O 1
ATOM 1567 N N . ILE A 1 205 ? -1.697 -7.870 -7.021 1.00 37.74 202 ILE A N 1
ATOM 1568 C CA . ILE A 1 205 ? -3.078 -8.306 -6.761 1.00 40.44 202 ILE A CA 1
ATOM 1569 C C . ILE A 1 205 ? -3.882 -7.827 -7.947 1.00 42.12 202 ILE A C 1
ATOM 1570 O O . ILE A 1 205 ? -3.965 -6.642 -8.202 1.00 42.17 202 ILE A O 1
ATOM 1575 N N . GLU A 1 206 ? -4.451 -8.731 -8.705 1.00 45.60 203 GLU A N 1
ATOM 1576 C CA . GLU A 1 206 ? -5.213 -8.315 -9.872 1.00 47.46 203 GLU A CA 1
ATOM 1577 C C . GLU A 1 206 ? -6.479 -9.126 -10.034 1.00 49.82 203 GLU A C 1
ATOM 1578 O O . GLU A 1 206 ? -6.445 -10.356 -9.972 1.00 51.43 203 GLU A O 1
ATOM 1584 N N . ASN A 1 207 ? -7.591 -8.413 -10.226 1.00 51.55 204 ASN A N 1
ATOM 1585 C CA . ASN A 1 207 ? -8.967 -8.962 -10.128 1.00 53.22 204 ASN A CA 1
ATOM 1586 C C . ASN A 1 207 ? -9.119 -10.068 -9.074 1.00 54.05 204 ASN A C 1
ATOM 1587 O O . ASN A 1 207 ? -9.582 -11.174 -9.372 1.00 54.85 204 ASN A O 1
ATOM 1592 N N . GLY A 1 208 ? -8.696 -9.765 -7.841 1.00 53.42 205 GLY A N 1
ATOM 1593 C CA . GLY A 1 208 ? -8.946 -10.652 -6.706 1.00 54.00 205 GLY A CA 1
ATOM 1594 C C . GLY A 1 208 ? -7.742 -11.360 -6.091 1.00 53.83 205 GLY A C 1
ATOM 1595 O O . GLY A 1 208 ? -7.739 -11.651 -4.878 1.00 54.70 205 GLY A O 1
ATOM 1596 N N . GLU A 1 209 ? -6.711 -11.628 -6.898 1.00 53.02 206 GLU A N 1
ATOM 1597 C CA . GLU A 1 209 ? -5.672 -12.599 -6.510 1.00 51.88 206 GLU A CA 1
ATOM 1598 C C . GLU A 1 209 ? -4.275 -12.230 -6.986 1.00 48.81 206 GLU A C 1
ATOM 1599 O O . GLU A 1 209 ? -4.112 -11.400 -7.854 1.00 48.11 206 GLU A O 1
ATOM 1605 N N . ARG A 1 210 ? -3.285 -12.907 -6.408 1.00 46.73 207 ARG A N 1
ATOM 1606 C CA . ARG A 1 210 ? -1.891 -12.741 -6.772 1.00 43.97 207 ARG A CA 1
ATOM 1607 C C . ARG A 1 210 ? -1.680 -13.220 -8.190 1.00 43.05 207 ARG A C 1
ATOM 1608 O O . ARG A 1 210 ? -2.081 -14.318 -8.548 1.00 43.62 207 ARG A O 1
ATOM 1616 N N . VAL A 1 211 ? -1.045 -12.377 -8.995 1.00 40.68 208 VAL A N 1
ATOM 1617 C CA . VAL A 1 211 ? -0.704 -12.696 -10.363 1.00 40.30 208 VAL A CA 1
ATOM 1618 C C . VAL A 1 211 ? 0.726 -12.232 -10.601 1.00 37.98 208 VAL A C 1
ATOM 1619 O O . VAL A 1 211 ? 1.083 -11.131 -10.182 1.00 35.89 208 VAL A O 1
ATOM 1623 N N . TRP A 1 212 ? 1.517 -13.074 -11.271 1.00 36.77 209 TRP A N 1
ATOM 1624 C CA . TRP A 1 212 ? 2.830 -12.668 -11.747 1.00 35.15 209 TRP A CA 1
ATOM 1625 C C . TRP A 1 212 ? 2.586 -11.982 -13.077 1.00 34.54 209 TRP A C 1
ATOM 1626 O O . TRP A 1 212 ? 2.209 -12.634 -14.020 1.00 35.08 209 TRP A O 1
ATOM 1637 N N . LYS A 1 213 ? 2.811 -10.666 -13.130 1.00 32.66 210 LYS A N 1
ATOM 1638 C CA . LYS A 1 213 ? 2.455 -9.852 -14.267 1.00 33.72 210 LYS A CA 1
ATOM 1639 C C . LYS A 1 213 ? 3.702 -9.482 -15.070 1.00 33.16 210 LYS A C 1
ATOM 1640 O O . LYS A 1 213 ? 4.670 -8.998 -14.495 1.00 32.20 210 LYS A O 1
ATOM 1646 N N . GLU A 1 214 ? 3.686 -9.737 -16.381 1.00 35.02 211 GLU A N 1
ATOM 1647 C CA . GLU A 1 214 ? 4.796 -9.355 -17.255 1.00 35.83 211 GLU A CA 1
ATOM 1648 C C . GLU A 1 214 ? 4.528 -7.983 -17.916 1.00 34.67 211 GLU A C 1
ATOM 1649 O O . GLU A 1 214 ? 3.411 -7.688 -18.372 1.00 33.56 211 GLU A O 1
ATOM 1655 N N . PHE A 1 215 ? 5.559 -7.149 -17.966 1.00 32.84 212 PHE A N 1
ATOM 1656 C CA . PHE A 1 215 ? 5.422 -5.874 -18.630 1.00 32.24 212 PHE A CA 1
ATOM 1657 C C . PHE A 1 215 ? 6.772 -5.409 -19.151 1.00 31.71 212 PHE A C 1
ATOM 1658 O O . PHE A 1 215 ? 7.790 -6.123 -19.047 1.00 32.96 212 PHE A O 1
ATOM 1666 N N . VAL A 1 216 ? 6.768 -4.254 -19.782 1.00 30.75 213 VAL A N 1
ATOM 1667 C CA . VAL A 1 216 ? 7.985 -3.741 -20.371 1.00 30.31 213 VAL A CA 1
ATOM 1668 C C . VAL A 1 216 ? 8.435 -2.508 -19.622 1.00 27.76 213 VAL A C 1
ATOM 1669 O O . VAL A 1 216 ? 7.632 -1.628 -19.298 1.00 26.05 213 VAL A O 1
ATOM 1673 N N . ASP A 1 217 ? 9.737 -2.435 -19.367 1.00 27.09 214 ASP A N 1
ATOM 1674 C CA . ASP A 1 217 ? 10.279 -1.255 -18.757 1.00 25.96 214 ASP A CA 1
ATOM 1675 C C . ASP A 1 217 ? 11.672 -0.962 -19.277 1.00 26.62 214 ASP A C 1
ATOM 1676 O O . ASP A 1 217 ? 12.264 -1.750 -20.033 1.00 26.34 214 ASP A O 1
ATOM 1689 N N . ASP A 1 219 ? 15.647 -0.494 -18.866 1.00 25.13 216 ASP A N 1
ATOM 1690 C CA . ASP A 1 219 ? 16.714 -1.045 -18.036 1.00 25.93 216 ASP A CA 1
ATOM 1691 C C . ASP A 1 219 ? 17.495 0.112 -17.370 1.00 25.82 216 ASP A C 1
ATOM 1692 O O . ASP A 1 219 ? 18.658 0.408 -17.699 1.00 26.33 216 ASP A O 1
ATOM 1697 N N . TYR A 1 220 ? 16.836 0.734 -16.402 1.00 25.52 217 TYR A N 1
ATOM 1698 C CA . TYR A 1 220 ? 17.367 1.858 -15.658 1.00 25.57 217 TYR A CA 1
ATOM 1699 C C . TYR A 1 220 ? 18.723 1.529 -15.048 1.00 26.46 217 TYR A C 1
ATOM 1700 O O . TYR A 1 220 ? 18.939 0.431 -14.525 1.00 25.95 217 TYR A O 1
ATOM 1709 N N . ASP A 1 221 ? 19.614 2.511 -15.037 1.00 27.02 218 ASP A N 1
ATOM 1710 C CA . ASP A 1 221 ? 20.967 2.272 -14.547 1.00 28.83 218 ASP A CA 1
ATOM 1711 C C . ASP A 1 221 ? 21.533 3.520 -13.889 1.00 27.43 218 ASP A C 1
ATOM 1712 O O . ASP A 1 221 ? 22.085 4.425 -14.554 1.00 29.29 218 ASP A O 1
ATOM 1717 N N . SER A 1 222 ? 21.408 3.553 -12.587 1.00 28.58 219 SER A N 1
ATOM 1718 C CA . SER A 1 222 ? 21.853 4.726 -11.784 1.00 29.34 219 SER A CA 1
ATOM 1719 C C . SER A 1 222 ? 23.356 4.818 -11.612 1.00 30.85 219 SER A C 1
ATOM 1720 O O . SER A 1 222 ? 23.846 5.825 -11.124 1.00 30.43 219 SER A O 1
ATOM 1723 N N . ASP A 1 223 ? 24.092 3.806 -12.056 1.00 32.75 220 ASP A N 1
ATOM 1724 C CA . ASP A 1 223 ? 25.540 3.906 -12.061 1.00 34.62 220 ASP A CA 1
ATOM 1725 C C . ASP A 1 223 ? 26.104 5.022 -12.964 1.00 33.43 220 ASP A C 1
ATOM 1726 O O . ASP A 1 223 ? 27.258 5.412 -12.788 1.00 35.59 220 ASP A O 1
ATOM 1731 N N . LYS A 1 224 ? 25.337 5.541 -13.913 1.00 29.72 221 LYS A N 1
ATOM 1732 C CA . LYS A 1 224 ? 25.811 6.649 -14.740 1.00 27.86 221 LYS A CA 1
ATOM 1733 C C . LYS A 1 224 ? 25.592 8.012 -14.052 1.00 24.96 221 LYS A C 1
ATOM 1734 O O . LYS A 1 224 ? 26.121 9.031 -14.488 1.00 24.54 221 LYS A O 1
ATOM 1736 N N . PHE A 1 225 ? 24.818 8.032 -12.988 1.00 22.20 222 PHE A N 1
ATOM 1737 C CA . PHE A 1 225 ? 24.366 9.306 -12.466 1.00 20.84 222 PHE A CA 1
ATOM 1738 C C . PHE A 1 225 ? 25.442 10.060 -11.696 1.00 20.76 222 PHE A C 1
ATOM 1739 O O . PHE A 1 225 ? 25.376 11.264 -11.617 1.00 20.17 222 PHE A O 1
ATOM 1747 N N . VAL A 1 226 ? 26.370 9.354 -11.060 1.00 21.55 223 VAL A N 1
ATOM 1748 C CA . VAL A 1 226 ? 27.440 10.063 -10.340 1.00 22.46 223 VAL A CA 1
ATOM 1749 C C . VAL A 1 226 ? 28.229 10.961 -11.312 1.00 23.33 223 VAL A C 1
ATOM 1750 O O . VAL A 1 226 ? 28.479 12.139 -11.026 1.00 22.70 223 VAL A O 1
ATOM 1754 N N . GLU A 1 227 ? 28.572 10.437 -12.505 1.00 23.76 224 GLU A N 1
ATOM 1755 C CA . GLU A 1 227 ? 29.256 11.248 -13.496 1.00 24.39 224 GLU A CA 1
ATOM 1756 C C . GLU A 1 227 ? 28.415 12.442 -13.979 1.00 23.04 224 GLU A C 1
ATOM 1757 O O . GLU A 1 227 ? 28.953 13.544 -14.203 1.00 22.96 224 GLU A O 1
ATOM 1763 N N . ILE A 1 228 ? 27.115 12.231 -14.198 1.00 21.59 225 ILE A N 1
ATOM 1764 C CA . ILE A 1 228 ? 26.211 13.325 -14.616 1.00 21.05 225 ILE A CA 1
ATOM 1765 C C . ILE A 1 228 ? 26.240 14.403 -13.525 1.00 21.66 225 ILE A C 1
ATOM 1766 O O . ILE A 1 228 ? 26.313 15.592 -13.834 1.00 22.17 225 ILE A O 1
ATOM 1771 N N . GLY A 1 229 ? 26.195 13.964 -12.272 1.00 20.55 226 GLY A N 1
ATOM 1772 C CA . GLY A 1 229 ? 26.149 14.875 -11.117 1.00 20.39 226 GLY A CA 1
ATOM 1773 C C . GLY A 1 229 ? 27.367 15.767 -11.024 1.00 21.09 226 GLY A C 1
ATOM 1774 O O . GLY A 1 229 ? 27.264 16.995 -10.757 1.00 19.58 226 GLY A O 1
ATOM 1775 N N . VAL A 1 230 ? 28.543 15.181 -11.295 1.00 21.93 227 VAL A N 1
ATOM 1776 C CA . VAL A 1 230 ? 29.778 15.923 -11.220 1.00 22.94 227 VAL A CA 1
ATOM 1777 C C . VAL A 1 230 ? 29.729 17.047 -12.266 1.00 23.20 227 VAL A C 1
ATOM 1778 O O . VAL A 1 230 ? 30.008 18.197 -11.972 1.00 24.65 227 VAL A O 1
ATOM 1782 N N . GLU A 1 231 ? 29.282 16.741 -13.470 1.00 23.51 228 GLU A N 1
ATOM 1783 C CA . GLU A 1 231 ? 29.245 17.715 -14.566 1.00 23.83 228 GLU A CA 1
ATOM 1784 C C . GLU A 1 231 ? 28.130 18.751 -14.330 1.00 21.94 228 GLU A C 1
ATOM 1785 O O . GLU A 1 231 ? 28.335 19.903 -14.575 1.00 23.17 228 GLU A O 1
ATOM 1791 N N . PHE A 1 232 ? 26.992 18.316 -13.816 1.00 19.37 229 PHE A N 1
ATOM 1792 C CA . PHE A 1 232 ? 25.899 19.213 -13.469 1.00 19.55 229 PHE A CA 1
ATOM 1793 C C . PHE A 1 232 ? 26.305 20.269 -12.467 1.00 21.25 229 PHE A C 1
ATOM 1794 O O . PHE A 1 232 ? 26.001 21.454 -12.632 1.00 20.59 229 PHE A O 1
ATOM 1802 N N . GLU A 1 233 ? 27.046 19.838 -11.449 1.00 22.78 230 GLU A N 1
ATOM 1803 C CA . GLU A 1 233 ? 27.471 20.759 -10.393 1.00 24.29 230 GLU A CA 1
ATOM 1804 C C . GLU A 1 233 ? 28.458 21.789 -10.813 1.00 26.16 230 GLU A C 1
ATOM 1805 O O . GLU A 1 233 ? 28.565 22.822 -10.173 1.00 26.09 230 GLU A O 1
ATOM 1811 N N . GLN A 1 234 ? 29.136 21.579 -11.935 1.00 26.68 231 GLN A N 1
ATOM 1812 C CA . GLN A 1 234 ? 29.913 22.658 -12.517 1.00 28.12 231 GLN A CA 1
ATOM 1813 C C . GLN A 1 234 ? 29.078 23.885 -12.864 1.00 27.78 231 GLN A C 1
ATOM 1814 O O . GLN A 1 234 ? 29.615 24.961 -12.954 1.00 29.11 231 GLN A O 1
ATOM 1820 N N . LYS A 1 235 ? 27.783 23.746 -13.060 1.00 27.32 232 LYS A N 1
ATOM 1821 C CA . LYS A 1 235 ? 26.948 24.896 -13.326 1.00 28.35 232 LYS A CA 1
ATOM 1822 C C . LYS A 1 235 ? 26.682 25.754 -12.083 1.00 27.61 232 LYS A C 1
ATOM 1823 O O . LYS A 1 235 ? 26.194 26.872 -12.223 1.00 28.01 232 LYS A O 1
ATOM 1829 N N . GLY A 1 236 ? 26.950 25.252 -10.873 1.00 25.44 233 GLY A N 1
ATOM 1830 C CA . GLY A 1 236 ? 26.753 26.087 -9.669 1.00 24.89 233 GLY A CA 1
ATOM 1831 C C . GLY A 1 236 ? 25.294 26.371 -9.317 1.00 23.76 233 GLY A C 1
ATOM 1832 O O . GLY A 1 236 ? 24.983 27.413 -8.731 1.00 25.80 233 GLY A O 1
ATOM 1833 N N . THR A 1 237 ? 24.392 25.447 -9.606 1.00 19.99 234 THR A N 1
ATOM 1834 C CA . THR A 1 237 ? 22.997 25.650 -9.247 1.00 20.23 234 THR A CA 1
ATOM 1835 C C . THR A 1 237 ? 22.529 24.724 -8.105 1.00 18.59 234 THR A C 1
ATOM 1836 O O . THR A 1 237 ? 21.348 24.643 -7.834 1.00 18.79 234 THR A O 1
ATOM 1840 N N . VAL A 1 238 ? 23.437 23.985 -7.478 1.00 16.78 235 VAL A N 1
ATOM 1841 C CA . VAL A 1 238 ? 23.107 23.144 -6.333 1.00 17.46 235 VAL A CA 1
ATOM 1842 C C . VAL A 1 238 ? 23.506 23.834 -5.021 1.00 16.76 235 VAL A C 1
ATOM 1843 O O . VAL A 1 238 ? 24.641 24.359 -4.944 1.00 16.36 235 VAL A O 1
ATOM 1847 N N . THR A 1 239 ? 22.598 23.924 -4.052 1.00 15.62 236 THR A N 1
ATOM 1848 C CA . THR A 1 239 ? 22.937 24.467 -2.757 1.00 17.66 236 THR A CA 1
ATOM 1849 C C . THR A 1 239 ? 23.472 23.352 -1.901 1.00 18.63 236 THR A C 1
ATOM 1850 O O . THR A 1 239 ? 22.827 22.318 -1.752 1.00 17.32 236 THR A O 1
ATOM 1862 N N . GLY A 1 241 ? 25.078 22.113 1.802 1.00 23.78 238 GLY A N 1
ATOM 1863 C CA . GLY A 1 241 ? 25.260 22.410 3.203 1.00 24.15 238 GLY A CA 1
ATOM 1864 C C . GLY A 1 241 ? 25.115 21.189 4.119 1.00 23.52 238 GLY A C 1
ATOM 1865 O O . GLY A 1 241 ? 24.909 20.114 3.661 1.00 23.44 238 GLY A O 1
ATOM 1866 N N . LYS A 1 242 ? 25.214 21.383 5.418 1.00 24.03 239 LYS A N 1
ATOM 1867 C CA . LYS A 1 242 ? 25.165 20.275 6.350 1.00 24.55 239 LYS A CA 1
ATOM 1868 C C . LYS A 1 242 ? 23.879 20.176 7.105 1.00 24.37 239 LYS A C 1
ATOM 1869 O O . LYS A 1 242 ? 23.275 21.196 7.485 1.00 25.11 239 LYS A O 1
ATOM 1875 N N . ILE A 1 243 ? 23.516 18.928 7.388 1.00 22.79 240 ILE A N 1
ATOM 1876 C CA . ILE A 1 243 ? 22.532 18.631 8.377 1.00 22.57 240 ILE A CA 1
ATOM 1877 C C . ILE A 1 243 ? 23.356 17.766 9.330 1.00 22.91 240 ILE A C 1
ATOM 1878 O O . ILE A 1 243 ? 23.757 16.680 8.970 1.00 21.54 240 ILE A O 1
ATOM 1883 N N . GLY A 1 244 ? 23.641 18.254 10.527 1.00 24.55 241 GLY A N 1
ATOM 1884 C CA . GLY A 1 244 ? 24.598 17.552 11.422 1.00 25.45 241 GLY A CA 1
ATOM 1885 C C . GLY A 1 244 ? 25.931 17.375 10.725 1.00 26.59 241 GLY A C 1
ATOM 1886 O O . GLY A 1 244 ? 26.514 18.353 10.249 1.00 25.98 241 GLY A O 1
ATOM 1887 N N . ASN A 1 245 ? 26.367 16.147 10.578 1.00 27.02 242 ASN A N 1
ATOM 1888 C CA . ASN A 1 245 ? 27.566 15.852 9.864 1.00 27.34 242 ASN A CA 1
ATOM 1889 C C . ASN A 1 245 ? 27.368 15.560 8.406 1.00 26.28 242 ASN A C 1
ATOM 1890 O O . ASN A 1 245 ? 28.301 15.358 7.721 1.00 27.14 242 ASN A O 1
ATOM 1895 N N . ALA A 1 246 ? 26.137 15.458 7.960 1.00 23.92 243 ALA A N 1
ATOM 1896 C CA . ALA A 1 246 ? 25.928 15.042 6.605 1.00 23.81 243 ALA A CA 1
ATOM 1897 C C . ALA A 1 246 ? 26.109 16.152 5.547 1.00 24.06 243 ALA A C 1
ATOM 1898 O O . ALA A 1 246 ? 25.584 17.195 5.673 1.00 24.08 243 ALA A O 1
ATOM 1900 N N . LYS A 1 247 ? 26.827 15.837 4.489 1.00 24.60 244 LYS A N 1
ATOM 1901 C CA . LYS A 1 247 ? 26.870 16.661 3.312 1.00 25.52 244 LYS A CA 1
ATOM 1902 C C . LYS A 1 247 ? 25.565 16.563 2.527 1.00 23.04 244 LYS A C 1
ATOM 1903 O O . LYS A 1 247 ? 25.203 15.539 2.047 1.00 22.45 244 LYS A O 1
ATOM 1909 N N . CYS A 1 248 ? 24.894 17.674 2.429 1.00 21.79 245 CYS A N 1
ATOM 1910 C CA . CYS A 1 248 ? 23.625 17.701 1.779 1.00 19.95 245 CYS A CA 1
ATOM 1911 C C . CYS A 1 248 ? 23.596 18.601 0.550 1.00 19.46 245 CYS A C 1
ATOM 1912 O O . CYS A 1 248 ? 24.385 19.472 0.394 1.00 19.01 245 CYS A O 1
ATOM 1915 N N . ARG A 1 249 ? 22.630 18.327 -0.306 1.00 18.14 246 ARG A N 1
ATOM 1916 C CA . ARG A 1 249 ? 22.396 19.101 -1.507 1.00 18.49 246 ARG A CA 1
ATOM 1917 C C . ARG A 1 249 ? 20.932 19.341 -1.810 1.00 17.55 246 ARG A C 1
ATOM 1918 O O . ARG A 1 249 ? 20.186 18.432 -1.766 1.00 16.67 246 ARG A O 1
ATOM 1926 N N . LEU A 1 250 ? 20.579 20.562 -2.167 1.00 16.20 247 LEU A N 1
ATOM 1927 C CA . LEU A 1 250 ? 19.212 20.933 -2.560 1.00 15.25 247 LEU A CA 1
ATOM 1928 C C . LEU A 1 250 ? 19.253 21.529 -3.967 1.00 15.47 247 LEU A C 1
ATOM 1929 O O . LEU A 1 250 ? 20.037 22.411 -4.226 1.00 15.98 247 LEU A O 1
ATOM 1942 N N . LYS A 1 252 ? 16.717 22.268 -7.848 1.00 16.65 249 LYS A N 1
ATOM 1943 C CA . LYS A 1 252 ? 15.439 22.120 -8.551 1.00 16.75 249 LYS A CA 1
ATOM 1944 C C . LYS A 1 252 ? 15.462 20.850 -9.398 1.00 16.16 249 LYS A C 1
ATOM 1945 O O . LYS A 1 252 ? 16.418 20.609 -10.128 1.00 16.58 249 LYS A O 1
ATOM 1951 N N . GLN A 1 253 ? 14.399 20.060 -9.320 1.00 15.55 250 GLN A N 1
ATOM 1952 C CA . GLN A 1 253 ? 14.291 18.845 -10.077 1.00 16.35 250 GLN A CA 1
ATOM 1953 C C . GLN A 1 253 ? 14.327 19.121 -11.583 1.00 16.08 250 GLN A C 1
ATOM 1954 O O . GLN A 1 253 ? 14.937 18.365 -12.318 1.00 15.73 250 GLN A O 1
ATOM 1960 N N . ARG A 1 254 ? 13.675 20.167 -12.044 1.00 16.15 251 ARG A N 1
ATOM 1961 C CA . ARG A 1 254 ? 13.675 20.441 -13.479 1.00 16.02 251 ARG A CA 1
ATOM 1962 C C . ARG A 1 254 ? 15.113 20.640 -13.973 1.00 15.85 251 ARG A C 1
ATOM 1963 O O . ARG A 1 254 ? 15.450 20.233 -15.049 1.00 17.30 251 ARG A O 1
ATOM 1971 N N . ASP A 1 255 ? 15.923 21.266 -13.143 1.00 17.14 252 ASP A N 1
ATOM 1972 C CA . ASP A 1 255 ? 17.258 21.622 -13.502 1.00 17.57 252 ASP A CA 1
ATOM 1973 C C . ASP A 1 255 ? 18.061 20.360 -13.790 1.00 16.87 252 ASP A C 1
ATOM 1974 O O . ASP A 1 255 ? 18.622 20.226 -14.801 1.00 15.97 252 ASP A O 1
ATOM 1979 N N . ILE A 1 256 ? 18.081 19.441 -12.869 1.00 16.46 253 ILE A N 1
ATOM 1980 C CA . ILE A 1 256 ? 18.844 18.235 -13.052 1.00 16.00 253 ILE A CA 1
ATOM 1981 C C . ILE A 1 256 ? 18.193 17.296 -14.097 1.00 16.18 253 ILE A C 1
ATOM 1982 O O . ILE A 1 256 ? 18.888 16.670 -14.825 1.00 17.59 253 ILE A O 1
ATOM 1987 N N . VAL A 1 257 ? 16.872 17.249 -14.153 1.00 15.97 254 VAL A N 1
ATOM 1988 C CA . VAL A 1 257 ? 16.253 16.352 -15.105 1.00 16.10 254 VAL A CA 1
ATOM 1989 C C . VAL A 1 257 ? 16.579 16.817 -16.557 1.00 16.92 254 VAL A C 1
ATOM 1990 O O . VAL A 1 257 ? 16.990 16.022 -17.398 1.00 18.29 254 VAL A O 1
ATOM 1994 N N . ASP A 1 258 ? 16.496 18.113 -16.786 1.00 17.19 255 ASP A N 1
ATOM 1995 C CA . ASP A 1 258 ? 16.823 18.718 -18.091 1.00 18.04 255 ASP A CA 1
ATOM 1996 C C . ASP A 1 258 ? 18.298 18.519 -18.464 1.00 18.41 255 ASP A C 1
ATOM 1997 O O . ASP A 1 258 ? 18.623 18.082 -19.586 1.00 19.32 255 ASP A O 1
ATOM 2002 N N . PHE A 1 259 ? 19.192 18.809 -17.531 1.00 17.48 256 PHE A N 1
ATOM 2003 C CA . PHE A 1 259 ? 20.578 18.565 -17.723 1.00 18.70 256 PHE A CA 1
ATOM 2004 C C . PHE A 1 259 ? 20.889 17.124 -18.118 1.00 18.65 256 PHE A C 1
ATOM 2005 O O . PHE A 1 259 ? 21.662 16.877 -19.062 1.00 19.17 256 PHE A O 1
ATOM 2013 N N . GLY A 1 260 ? 20.300 16.187 -17.399 1.00 18.53 257 GLY A N 1
ATOM 2014 C CA . GLY A 1 260 ? 20.519 14.777 -17.592 1.00 17.97 257 GLY A CA 1
ATOM 2015 C C . GLY A 1 260 ? 19.999 14.303 -18.943 1.00 18.74 257 GLY A C 1
ATOM 2016 O O . GLY A 1 260 ? 20.634 13.501 -19.598 1.00 17.96 257 GLY A O 1
ATOM 2017 N N . THR A 1 261 ? 18.846 14.805 -19.351 1.00 19.39 258 THR A N 1
ATOM 2018 C CA . THR A 1 261 ? 18.270 14.477 -20.664 1.00 20.00 258 THR A CA 1
ATOM 2019 C C . THR A 1 261 ? 19.268 14.905 -21.753 1.00 21.12 258 THR A C 1
ATOM 2020 O O . THR A 1 261 ? 19.588 14.132 -22.670 1.00 20.77 258 THR A O 1
ATOM 2024 N N . GLU A 1 262 ? 19.785 16.119 -21.636 1.00 21.42 259 GLU A N 1
ATOM 2025 C CA . GLU A 1 262 ? 20.700 16.638 -22.634 1.00 23.43 259 GLU A CA 1
ATOM 2026 C C . GLU A 1 262 ? 22.012 15.894 -22.614 1.00 22.62 259 GLU A C 1
ATOM 2027 O O . GLU A 1 262 ? 22.582 15.606 -23.658 1.00 22.88 259 GLU A O 1
ATOM 2033 N N . TRP A 1 263 ? 22.483 15.572 -21.431 1.00 22.78 260 TRP A N 1
ATOM 2034 C CA . TRP A 1 263 ? 23.706 14.803 -21.250 1.00 22.38 260 TRP A CA 1
ATOM 2035 C C . TRP A 1 263 ? 23.666 13.442 -21.955 1.00 22.23 260 TRP A C 1
ATOM 2036 O O . TRP A 1 263 ? 24.618 13.107 -22.699 1.00 19.80 260 TRP A O 1
ATOM 2047 N N . PHE A 1 264 ? 22.597 12.667 -21.729 1.00 21.00 261 PHE A N 1
ATOM 2048 C CA . PHE A 1 264 ? 22.439 11.382 -22.405 1.00 22.08 261 PHE A CA 1
ATOM 2049 C C . PHE A 1 264 ? 22.344 11.554 -23.918 1.00 23.26 261 PHE A C 1
ATOM 2050 O O . PHE A 1 264 ? 23.027 10.828 -24.683 1.00 25.13 261 PHE A O 1
ATOM 2058 N N . ARG A 1 265 ? 21.571 12.537 -24.366 1.00 23.54 262 ARG A N 1
ATOM 2059 C CA . ARG A 1 265 ? 21.425 12.745 -25.828 1.00 25.95 262 ARG A CA 1
ATOM 2060 C C . ARG A 1 265 ? 22.753 13.107 -26.518 1.00 28.84 262 ARG A C 1
ATOM 2061 O O . ARG A 1 265 ? 22.974 12.730 -27.679 1.00 28.82 262 ARG A O 1
ATOM 2069 N N . LYS A 1 266 ? 23.619 13.877 -25.845 1.00 31.18 263 LYS A N 1
ATOM 2070 C CA . LYS A 1 266 ? 24.974 14.130 -26.394 1.00 34.59 263 LYS A CA 1
ATOM 2071 C C . LYS A 1 266 ? 25.817 12.842 -26.550 1.00 36.76 263 LYS A C 1
ATOM 2072 O O . LYS A 1 266 ? 26.842 12.897 -27.173 1.00 37.04 263 LYS A O 1
ATOM 2078 N N . LYS A 1 267 ? 25.345 11.732 -25.968 1.00 38.90 264 LYS A N 1
ATOM 2079 C CA . LYS A 1 267 ? 26.008 10.412 -25.784 1.00 40.31 264 LYS A CA 1
ATOM 2080 C C . LYS A 1 267 ? 26.980 10.478 -24.621 1.00 41.44 264 LYS A C 1
ATOM 2081 O O . LYS A 1 267 ? 26.588 10.160 -23.516 1.00 42.05 264 LYS A O 1
ATOM 2095 N N . ASN B 1 5 ? 25.090 -12.459 -0.136 1.00 69.21 2 ASN B N 1
ATOM 2096 C CA . ASN B 1 5 ? 25.656 -13.509 -0.991 1.00 69.75 2 ASN B CA 1
ATOM 2097 C C . ASN B 1 5 ? 25.876 -14.750 -0.120 1.00 69.09 2 ASN B C 1
ATOM 2098 O O . ASN B 1 5 ? 25.523 -15.871 -0.505 1.00 70.00 2 ASN B O 1
ATOM 2100 N N . ASP B 1 6 ? 26.395 -14.535 1.089 1.00 67.22 3 ASP B N 1
ATOM 2101 C CA . ASP B 1 6 ? 26.605 -15.643 2.042 1.00 66.73 3 ASP B CA 1
ATOM 2102 C C . ASP B 1 6 ? 25.277 -16.317 2.383 1.00 64.37 3 ASP B C 1
ATOM 2103 O O . ASP B 1 6 ? 25.230 -17.525 2.583 1.00 65.17 3 ASP B O 1
ATOM 2108 N N . ILE B 1 7 ? 24.198 -15.526 2.443 1.00 61.10 4 ILE B N 1
ATOM 2109 C CA . ILE B 1 7 ? 22.875 -16.059 2.760 1.00 58.85 4 ILE B CA 1
ATOM 2110 C C . ILE B 1 7 ? 22.346 -16.943 1.633 1.00 58.11 4 ILE B C 1
ATOM 2111 O O . ILE B 1 7 ? 21.860 -18.031 1.902 1.00 58.07 4 ILE B O 1
ATOM 2116 N N . VAL B 1 8 ? 22.426 -16.494 0.382 1.00 57.61 5 VAL B N 1
ATOM 2117 C CA . VAL B 1 8 ? 21.962 -17.340 -0.736 1.00 57.74 5 VAL B CA 1
ATOM 2118 C C . VAL B 1 8 ? 22.881 -18.542 -0.893 1.00 59.26 5 VAL B C 1
ATOM 2119 O O . VAL B 1 8 ? 22.405 -19.643 -1.181 1.00 60.42 5 VAL B O 1
ATOM 2123 N N . ALA B 1 9 ? 24.181 -18.356 -0.655 1.00 59.40 6 ALA B N 1
ATOM 2124 C CA . ALA B 1 9 ? 25.137 -19.485 -0.735 1.00 61.28 6 ALA B CA 1
ATOM 2125 C C . ALA B 1 9 ? 24.796 -20.612 0.247 1.00 61.08 6 ALA B C 1
ATOM 2126 O O . ALA B 1 9 ? 25.055 -21.792 -0.034 1.00 63.23 6 ALA B O 1
ATOM 2128 N N . SER B 1 10 ? 24.205 -20.284 1.398 1.00 58.86 7 SER B N 1
ATOM 2129 C CA . SER B 1 10 ? 23.930 -21.333 2.410 1.00 58.49 7 SER B CA 1
ATOM 2130 C C . SER B 1 10 ? 22.511 -21.887 2.318 1.00 57.25 7 SER B C 1
ATOM 2131 O O . SER B 1 10 ? 22.089 -22.662 3.170 1.00 56.49 7 SER B O 1
ATOM 2134 N N . THR B 1 11 ? 21.777 -21.500 1.279 1.00 56.48 8 THR B N 1
ATOM 2135 C CA . THR B 1 11 ? 20.429 -22.023 1.057 1.00 56.15 8 THR B CA 1
ATOM 2136 C C . THR B 1 11 ? 20.374 -23.000 -0.129 1.00 57.67 8 THR B C 1
ATOM 2137 O O . THR B 1 11 ? 20.926 -22.707 -1.189 1.00 59.36 8 THR B O 1
ATOM 2141 N N . GLN B 1 12 ? 19.675 -24.125 0.033 1.00 57.83 9 GLN B N 1
ATOM 2142 C CA . GLN B 1 12 ? 19.538 -25.121 -1.046 1.00 59.41 9 GLN B CA 1
ATOM 2143 C C . GLN B 1 12 ? 18.417 -24.774 -2.008 1.00 58.75 9 GLN B C 1
ATOM 2144 O O . GLN B 1 12 ? 18.613 -24.732 -3.233 1.00 60.54 9 GLN B O 1
ATOM 2146 N N . LEU B 1 13 ? 17.226 -24.582 -1.458 1.00 56.53 10 LEU B N 1
ATOM 2147 C CA . LEU B 1 13 ? 16.064 -24.179 -2.244 1.00 55.53 10 LEU B CA 1
ATOM 2148 C C . LEU B 1 13 ? 15.546 -22.894 -1.610 1.00 52.60 10 LEU B C 1
ATOM 2149 O O . LEU B 1 13 ? 15.791 -22.684 -0.429 1.00 52.18 10 LEU B O 1
ATOM 2154 N N . PRO B 1 14 ? 14.868 -22.011 -2.385 1.00 50.45 11 PRO B N 1
ATOM 2155 C CA . PRO B 1 14 ? 14.327 -20.835 -1.708 1.00 47.68 11 PRO B CA 1
ATOM 2156 C C . PRO B 1 14 ? 13.366 -21.212 -0.582 1.00 46.12 11 PRO B C 1
ATOM 2157 O O . PRO B 1 14 ? 12.639 -22.196 -0.705 1.00 45.75 11 PRO B O 1
ATOM 2161 N N . ASN B 1 15 ? 13.382 -20.444 0.509 1.00 43.51 12 ASN B N 1
ATOM 2162 C CA . ASN B 1 15 ? 12.335 -20.520 1.524 1.00 41.65 12 ASN B CA 1
ATOM 2163 C C . ASN B 1 15 ? 11.180 -19.650 1.021 1.00 40.14 12 ASN B C 1
ATOM 2164 O O . ASN B 1 15 ? 11.416 -18.595 0.427 1.00 40.31 12 ASN B O 1
ATOM 2169 N N . THR B 1 16 ? 9.948 -20.121 1.182 1.00 38.90 13 THR B N 1
ATOM 2170 C CA . THR B 1 16 ? 8.758 -19.422 0.660 1.00 37.39 13 THR B CA 1
ATOM 2171 C C . THR B 1 16 ? 7.688 -19.465 1.735 1.00 36.48 13 THR B C 1
ATOM 2172 O O . THR B 1 16 ? 7.870 -20.126 2.737 1.00 36.14 13 THR B O 1
ATOM 2176 N N . ILE B 1 17 ? 6.565 -18.776 1.544 1.00 36.05 14 ILE B N 1
ATOM 2177 C CA . ILE B 1 17 ? 5.488 -18.856 2.517 1.00 35.52 14 ILE B CA 1
ATOM 2178 C C . ILE B 1 17 ? 5.109 -20.327 2.714 1.00 36.94 14 ILE B C 1
ATOM 2179 O O . ILE B 1 17 ? 4.869 -20.753 3.834 1.00 36.99 14 ILE B O 1
ATOM 2184 N N . LYS B 1 18 ? 5.088 -21.089 1.621 1.00 39.33 15 LYS B N 1
ATOM 2185 C CA . LYS B 1 18 ? 4.799 -22.522 1.673 1.00 41.76 15 LYS B CA 1
ATOM 2186 C C . LYS B 1 18 ? 5.816 -23.318 2.503 1.00 41.32 15 LYS B C 1
ATOM 2187 O O . LYS B 1 18 ? 5.431 -24.037 3.429 1.00 41.23 15 LYS B O 1
ATOM 2193 N N . THR B 1 19 ? 7.101 -23.217 2.206 1.00 41.01 16 THR B N 1
ATOM 2194 C CA . THR B 1 19 ? 8.050 -24.069 2.948 1.00 41.74 16 THR B CA 1
ATOM 2195 C C . THR B 1 19 ? 8.088 -23.642 4.395 1.00 40.12 16 THR B C 1
ATOM 2196 O O . THR B 1 19 ? 8.179 -24.477 5.259 1.00 42.07 16 THR B O 1
ATOM 2200 N N . ILE B 1 20 ? 7.948 -22.354 4.671 1.00 37.97 17 ILE B N 1
ATOM 2201 C CA . ILE B 1 20 ? 8.000 -21.872 6.063 1.00 37.05 17 ILE B CA 1
ATOM 2202 C C . ILE B 1 20 ? 6.779 -22.327 6.865 1.00 36.87 17 ILE B C 1
ATOM 2203 O O . ILE B 1 20 ? 6.900 -22.747 8.022 1.00 36.35 17 ILE B O 1
ATOM 2208 N N . THR B 1 21 ? 5.609 -22.244 6.233 1.00 37.64 18 THR B N 1
ATOM 2209 C CA . THR B 1 21 ? 4.375 -22.783 6.771 1.00 38.46 18 THR B CA 1
ATOM 2210 C C . THR B 1 21 ? 4.548 -24.266 7.077 1.00 39.62 18 THR B C 1
ATOM 2211 O O . THR B 1 21 ? 4.141 -24.743 8.128 1.00 40.53 18 THR B O 1
ATOM 2215 N N . ASN B 1 22 ? 5.167 -24.986 6.154 1.00 41.10 19 ASN B N 1
ATOM 2216 C CA . ASN B 1 22 ? 5.427 -26.411 6.358 1.00 43.25 19 ASN B CA 1
ATOM 2217 C C . ASN B 1 22 ? 6.320 -26.652 7.593 1.00 41.54 19 ASN B C 1
ATOM 2218 O O . ASN B 1 22 ? 6.003 -27.446 8.448 1.00 42.15 19 ASN B O 1
ATOM 2223 N N . ASP B 1 23 ? 7.444 -25.940 7.648 1.00 40.51 20 ASP B N 1
ATOM 2224 C CA . ASP B 1 23 ? 8.366 -25.976 8.770 1.00 39.68 20 ASP B CA 1
ATOM 2225 C C . ASP B 1 23 ? 7.673 -25.657 10.104 1.00 38.95 20 ASP B C 1
ATOM 2226 O O . ASP B 1 23 ? 7.924 -26.318 11.129 1.00 38.77 20 ASP B O 1
ATOM 2231 N N . LEU B 1 24 ? 6.805 -24.651 10.097 1.00 38.62 21 LEU B N 1
ATOM 2232 C CA . LEU B 1 24 ? 6.084 -24.251 11.318 1.00 37.56 21 LEU B CA 1
ATOM 2233 C C . LEU B 1 24 ? 5.223 -25.399 11.851 1.00 39.11 21 LEU B C 1
ATOM 2234 O O . LEU B 1 24 ? 5.227 -25.688 13.039 1.00 38.77 21 LEU B O 1
ATOM 2239 N N . ARG B 1 25 ? 4.490 -26.055 10.959 1.00 40.58 22 ARG B N 1
ATOM 2240 C CA . ARG B 1 25 ? 3.642 -27.148 11.363 1.00 42.15 22 ARG B CA 1
ATOM 2241 C C . ARG B 1 25 ? 4.447 -28.350 11.939 1.00 43.66 22 ARG B C 1
ATOM 2242 O O . ARG B 1 25 ? 4.095 -28.884 12.998 1.00 44.14 22 ARG B O 1
ATOM 2250 N N . LYS B 1 26 ? 5.532 -28.722 11.259 1.00 44.44 23 LYS B N 1
ATOM 2251 C CA . LYS B 1 26 ? 6.379 -29.839 11.664 1.00 46.25 23 LYS B CA 1
ATOM 2252 C C . LYS B 1 26 ? 6.949 -29.578 13.065 1.00 45.91 23 LYS B C 1
ATOM 2253 O O . LYS B 1 26 ? 7.129 -30.501 13.834 1.00 46.31 23 LYS B O 1
ATOM 2256 N N . LEU B 1 27 ? 7.207 -28.312 13.395 1.00 44.78 24 LEU B N 1
ATOM 2257 C CA . LEU B 1 27 ? 7.680 -27.933 14.730 1.00 44.85 24 LEU B CA 1
ATOM 2258 C C . LEU B 1 27 ? 6.581 -28.029 15.803 1.00 44.29 24 LEU B C 1
ATOM 2259 O O . LEU B 1 27 ? 6.879 -28.099 16.987 1.00 44.71 24 LEU B O 1
ATOM 2264 N N . GLY B 1 28 ? 5.317 -28.055 15.401 1.00 44.31 25 GLY B N 1
ATOM 2265 C CA . GLY B 1 28 ? 4.216 -28.148 16.364 1.00 44.00 25 GLY B CA 1
ATOM 2266 C C . GLY B 1 28 ? 3.306 -26.928 16.467 1.00 42.92 25 GLY B C 1
ATOM 2267 O O . GLY B 1 28 ? 2.394 -26.899 17.316 1.00 42.60 25 GLY B O 1
ATOM 2268 N N . LEU B 1 29 ? 3.523 -25.921 15.612 1.00 41.31 26 LEU B N 1
ATOM 2269 C CA . LEU B 1 29 ? 2.665 -24.743 15.663 1.00 41.08 26 LEU B CA 1
ATOM 2270 C C . LEU B 1 29 ? 1.369 -25.125 14.997 1.00 41.79 26 LEU B C 1
ATOM 2271 O O . LEU B 1 29 ? 1.384 -25.831 13.977 1.00 42.12 26 LEU B O 1
ATOM 2276 N N . LYS B 1 30 ? 0.250 -24.687 15.565 1.00 41.46 27 LYS B N 1
ATOM 2277 C CA . LYS B 1 30 ? -1.033 -25.047 14.985 1.00 42.17 27 LYS B CA 1
ATOM 2278 C C . LYS B 1 30 ? -2.133 -24.013 15.196 1.00 41.41 27 LYS B C 1
ATOM 2279 O O . LYS B 1 30 ? -2.047 -23.124 16.075 1.00 39.78 27 LYS B O 1
ATOM 2285 N N . LYS B 1 31 ? -3.161 -24.153 14.369 1.00 40.78 28 LYS B N 1
ATOM 2286 C CA . LYS B 1 31 ? -4.313 -23.273 14.356 1.00 41.04 28 LYS B CA 1
ATOM 2287 C C . LYS B 1 31 ? -4.905 -23.032 15.728 1.00 40.80 28 LYS B C 1
ATOM 2288 O O . LYS B 1 31 ? -5.136 -23.977 16.486 1.00 40.77 28 LYS B O 1
ATOM 2294 N N . GLY B 1 32 ? -5.135 -21.759 16.045 1.00 39.10 29 GLY B N 1
ATOM 2295 C CA . GLY B 1 32 ? -5.742 -21.383 17.307 1.00 39.22 29 GLY B CA 1
ATOM 2296 C C . GLY B 1 32 ? -4.809 -21.161 18.492 1.00 37.88 29 GLY B C 1
ATOM 2297 O O . GLY B 1 32 ? -5.274 -20.722 19.521 1.00 36.85 29 GLY B O 1
ATOM 2306 N N . THR B 1 34 ? -2.055 -19.469 20.987 1.00 33.40 31 THR B N 1
ATOM 2307 C CA . THR B 1 34 ? -1.492 -18.165 21.387 1.00 31.92 31 THR B CA 1
ATOM 2308 C C . THR B 1 34 ? 0.015 -18.335 21.394 1.00 30.80 31 THR B C 1
ATOM 2309 O O . THR B 1 34 ? 0.519 -19.226 22.082 1.00 30.69 31 THR B O 1
ATOM 2313 N N . VAL B 1 35 ? 0.716 -17.547 20.580 1.00 29.73 32 VAL B N 1
ATOM 2314 C CA . VAL B 1 35 ? 2.164 -17.644 20.452 1.00 29.01 32 VAL B CA 1
ATOM 2315 C C . VAL B 1 35 ? 2.854 -16.268 20.385 1.00 27.97 32 VAL B C 1
ATOM 2316 O O . VAL B 1 35 ? 2.393 -15.369 19.682 1.00 27.15 32 VAL B O 1
ATOM 2320 N N . ILE B 1 36 ? 3.922 -16.115 21.163 1.00 26.62 33 ILE B N 1
ATOM 2321 C CA . ILE B 1 36 ? 4.770 -14.947 21.121 1.00 26.20 33 ILE B CA 1
ATOM 2322 C C . ILE B 1 36 ? 6.017 -15.409 20.386 1.00 26.32 33 ILE B C 1
ATOM 2323 O O . ILE B 1 36 ? 6.588 -16.448 20.708 1.00 27.16 33 ILE B O 1
ATOM 2328 N N . VAL B 1 37 ? 6.386 -14.645 19.370 1.00 27.19 34 VAL B N 1
ATOM 2329 C CA . VAL B 1 37 ? 7.391 -15.041 18.424 1.00 26.90 34 VAL B CA 1
ATOM 2330 C C . VAL B 1 37 ? 8.571 -14.082 18.521 1.00 27.06 34 VAL B C 1
ATOM 2331 O O . VAL B 1 37 ? 8.408 -12.872 18.585 1.00 26.96 34 VAL B O 1
ATOM 2335 N N . HIS B 1 38 ? 9.762 -14.652 18.517 1.00 27.93 35 HIS B N 1
ATOM 2336 C CA . HIS B 1 38 ? 10.997 -13.904 18.487 1.00 27.10 35 HIS B CA 1
ATOM 2337 C C . HIS B 1 38 ? 11.805 -14.501 17.342 1.00 27.20 35 HIS B C 1
ATOM 2338 O O . HIS B 1 38 ? 11.896 -15.725 17.234 1.00 28.27 35 HIS B O 1
ATOM 2345 N N . SER B 1 39 ? 12.427 -13.664 16.518 1.00 28.01 36 SER B N 1
ATOM 2346 C CA . SER B 1 39 ? 13.076 -14.170 15.308 1.00 28.90 36 SER B CA 1
ATOM 2347 C C . SER B 1 39 ? 14.350 -13.426 14.812 1.00 28.77 36 SER B C 1
ATOM 2348 O O . SER B 1 39 ? 14.549 -12.260 15.096 1.00 28.73 36 SER B O 1
ATOM 2351 N N . SER B 1 40 ? 15.189 -14.148 14.071 1.00 30.27 37 SER B N 1
ATOM 2352 C CA . SER B 1 40 ? 16.242 -13.591 13.203 1.00 30.92 37 SER B CA 1
ATOM 2353 C C . SER B 1 40 ? 15.873 -14.008 11.788 1.00 32.01 37 SER B C 1
ATOM 2354 O O . SER B 1 40 ? 15.825 -15.191 11.492 1.00 32.91 37 SER B O 1
ATOM 2357 N N . LEU B 1 41 ? 15.588 -13.026 10.941 1.00 31.33 38 LEU B N 1
ATOM 2358 C CA . LEU B 1 41 ? 15.217 -13.298 9.570 1.00 32.38 38 LEU B CA 1
ATOM 2359 C C . LEU B 1 41 ? 16.353 -14.020 8.858 1.00 33.93 38 LEU B C 1
ATOM 2360 O O . LEU B 1 41 ? 16.152 -15.064 8.227 1.00 33.82 38 LEU B O 1
ATOM 2365 N N . SER B 1 42 ? 17.563 -13.455 8.974 1.00 35.53 39 SER B N 1
ATOM 2366 C CA . SER B 1 42 ? 18.723 -13.986 8.248 1.00 37.35 39 SER B CA 1
ATOM 2367 C C . SER B 1 42 ? 19.000 -15.448 8.603 1.00 38.82 39 SER B C 1
ATOM 2368 O O . SER B 1 42 ? 19.420 -16.222 7.752 1.00 41.08 39 SER B O 1
ATOM 2371 N N . SER B 1 43 ? 18.749 -15.844 9.846 1.00 38.83 40 SER B N 1
ATOM 2372 C CA . SER B 1 43 ? 19.031 -17.205 10.278 1.00 39.33 40 SER B CA 1
ATOM 2373 C C . SER B 1 43 ? 18.296 -18.300 9.484 1.00 40.04 40 SER B C 1
ATOM 2374 O O . SER B 1 43 ? 18.739 -19.453 9.448 1.00 40.55 40 SER B O 1
ATOM 2377 N N . ILE B 1 44 ? 17.176 -17.948 8.870 1.00 39.03 41 ILE B N 1
ATOM 2378 C CA . ILE B 1 44 ? 16.370 -18.920 8.112 1.00 39.53 41 ILE B CA 1
ATOM 2379 C C . ILE B 1 44 ? 17.003 -19.342 6.783 1.00 40.16 41 ILE B C 1
ATOM 2380 O O . ILE B 1 44 ? 16.786 -20.441 6.309 1.00 41.61 41 ILE B O 1
ATOM 2385 N N . GLY B 1 45 ? 17.804 -18.467 6.211 1.00 40.09 42 GLY B N 1
ATOM 2386 C CA . GLY B 1 45 ? 18.251 -18.635 4.848 1.00 40.99 42 GLY B CA 1
ATOM 2387 C C . GLY B 1 45 ? 17.523 -17.684 3.926 1.00 39.61 42 GLY B C 1
ATOM 2388 O O . GLY B 1 45 ? 16.707 -16.850 4.382 1.00 38.85 42 GLY B O 1
ATOM 2389 N N . TRP B 1 46 ? 17.803 -17.769 2.629 1.00 39.44 43 TRP B N 1
ATOM 2390 C CA . TRP B 1 46 ? 17.202 -16.812 1.698 1.00 38.71 43 TRP B CA 1
ATOM 2391 C C . TRP B 1 46 ? 15.709 -17.101 1.563 1.00 36.78 43 TRP B C 1
ATOM 2392 O O . TRP B 1 46 ? 15.308 -18.259 1.365 1.00 38.71 43 TRP B O 1
ATOM 2403 N N . ILE B 1 47 ? 14.910 -16.050 1.687 1.00 33.99 44 ILE B N 1
ATOM 2404 C CA . ILE B 1 47 ? 13.461 -16.146 1.635 1.00 32.96 44 ILE B CA 1
ATOM 2405 C C . ILE B 1 47 ? 12.899 -15.306 0.508 1.00 32.02 44 ILE B C 1
ATOM 2406 O O . ILE B 1 47 ? 13.198 -14.117 0.411 1.00 31.02 44 ILE B O 1
ATOM 2411 N N . SER B 1 48 ? 12.062 -15.920 -0.326 1.00 33.68 45 SER B N 1
ATOM 2412 C CA . SER B 1 48 ? 11.298 -15.177 -1.344 1.00 32.59 45 SER B CA 1
ATOM 2413 C C . SER B 1 48 ? 10.199 -14.372 -0.627 1.00 32.87 45 SER B C 1
ATOM 2414 O O . SER B 1 48 ? 9.210 -14.939 -0.123 1.00 32.49 45 SER B O 1
ATOM 2417 N N . GLY B 1 49 ? 10.417 -13.066 -0.558 1.00 32.05 46 GLY B N 1
ATOM 2418 C CA . GLY B 1 49 ? 9.499 -12.143 0.104 1.00 31.06 46 GLY B CA 1
ATOM 2419 C C . GLY B 1 49 ? 9.974 -11.765 1.476 1.00 30.96 46 GLY B C 1
ATOM 2420 O O . GLY B 1 49 ? 9.317 -10.975 2.150 1.00 32.71 46 GLY B O 1
ATOM 2421 N N . GLY B 1 50 ? 11.123 -12.292 1.906 1.00 31.18 47 GLY B N 1
ATOM 2422 C CA . GLY B 1 50 ? 11.734 -11.870 3.196 1.00 29.62 47 GLY B CA 1
ATOM 2423 C C . GLY B 1 50 ? 10.769 -11.855 4.386 1.00 28.93 47 GLY B C 1
ATOM 2424 O O . GLY B 1 50 ? 10.104 -12.842 4.657 1.00 27.53 47 GLY B O 1
ATOM 2425 N N . ALA B 1 51 ? 10.708 -10.724 5.108 1.00 27.17 48 ALA B N 1
ATOM 2426 C CA . ALA B 1 51 ? 9.922 -10.639 6.323 1.00 27.60 48 ALA B CA 1
ATOM 2427 C C . ALA B 1 51 ? 8.434 -10.852 6.065 1.00 27.95 48 ALA B C 1
ATOM 2428 O O . ALA B 1 51 ? 7.727 -11.467 6.895 1.00 28.55 48 ALA B O 1
ATOM 2430 N N . VAL B 1 52 ? 7.951 -10.366 4.918 1.00 26.80 49 VAL B N 1
ATOM 2431 C CA . VAL B 1 52 ? 6.559 -10.577 4.583 1.00 27.31 49 VAL B CA 1
ATOM 2432 C C . VAL B 1 52 ? 6.202 -12.074 4.551 1.00 27.63 49 VAL B C 1
ATOM 2433 O O . VAL B 1 52 ? 5.176 -12.450 5.067 1.00 27.85 49 VAL B O 1
ATOM 2437 N N . ALA B 1 53 ? 7.062 -12.909 3.967 1.00 27.65 50 ALA B N 1
ATOM 2438 C CA . ALA B 1 53 ? 6.814 -14.336 3.904 1.00 28.38 50 ALA B CA 1
ATOM 2439 C C . ALA B 1 53 ? 6.694 -14.921 5.297 1.00 27.76 50 ALA B C 1
ATOM 2440 O O . ALA B 1 53 ? 5.818 -15.760 5.570 1.00 29.14 50 ALA B O 1
ATOM 2442 N N . VAL B 1 54 ? 7.572 -14.511 6.198 1.00 26.55 51 VAL B N 1
ATOM 2443 C CA . VAL B 1 54 ? 7.558 -15.103 7.534 1.00 26.12 51 VAL B CA 1
ATOM 2444 C C . VAL B 1 54 ? 6.290 -14.722 8.247 1.00 26.20 51 VAL B C 1
ATOM 2445 O O . VAL B 1 54 ? 5.648 -15.573 8.828 1.00 26.41 51 VAL B O 1
ATOM 2449 N N . VAL B 1 55 ? 5.910 -13.447 8.168 1.00 26.30 52 VAL B N 1
ATOM 2450 C CA . VAL B 1 55 ? 4.699 -12.979 8.821 1.00 27.23 52 VAL B CA 1
ATOM 2451 C C . VAL B 1 55 ? 3.432 -13.676 8.285 1.00 28.54 52 VAL B C 1
ATOM 2452 O O . VAL B 1 55 ? 2.567 -14.129 9.054 1.00 28.34 52 VAL B O 1
ATOM 2456 N N . GLU B 1 56 ? 3.342 -13.764 6.962 1.00 28.95 53 GLU B N 1
ATOM 2457 C CA . GLU B 1 56 ? 2.219 -14.481 6.298 1.00 30.52 53 GLU B CA 1
ATOM 2458 C C . GLU B 1 56 ? 2.150 -15.953 6.614 1.00 31.15 53 GLU B C 1
ATOM 2459 O O . GLU B 1 56 ? 1.053 -16.515 6.677 1.00 31.78 53 GLU B O 1
ATOM 2465 N N . ALA B 1 57 ? 3.311 -16.582 6.748 1.00 30.06 54 ALA B N 1
ATOM 2466 C CA . ALA B 1 57 ? 3.370 -17.998 7.056 1.00 31.22 54 ALA B CA 1
ATOM 2467 C C . ALA B 1 57 ? 2.800 -18.210 8.462 1.00 30.39 54 ALA B C 1
ATOM 2468 O O . ALA B 1 57 ? 1.994 -19.105 8.678 1.00 32.98 54 ALA B O 1
ATOM 2470 N N . LEU B 1 58 ? 3.223 -17.373 9.409 1.00 29.97 55 LEU B N 1
ATOM 2471 C CA . LEU B 1 58 ? 2.745 -17.443 10.801 1.00 30.57 55 LEU B CA 1
ATOM 2472 C C . LEU B 1 58 ? 1.234 -17.237 10.880 1.00 31.52 55 LEU B C 1
ATOM 2473 O O . LEU B 1 58 ? 0.537 -17.986 11.567 1.00 31.87 55 LEU B O 1
ATOM 2486 N N . GLU B 1 60 ? -0.965 -17.726 8.511 1.00 35.89 57 GLU B N 1
ATOM 2487 C CA . GLU B 1 60 ? -1.569 -18.872 7.828 1.00 36.94 57 GLU B CA 1
ATOM 2488 C C . GLU B 1 60 ? -1.710 -20.108 8.740 1.00 37.25 57 GLU B C 1
ATOM 2489 O O . GLU B 1 60 ? -2.728 -20.799 8.696 1.00 36.87 57 GLU B O 1
ATOM 2495 N N . VAL B 1 61 ? -0.669 -20.396 9.537 1.00 35.98 58 VAL B N 1
ATOM 2496 C CA . VAL B 1 61 ? -0.695 -21.502 10.463 1.00 36.18 58 VAL B CA 1
ATOM 2497 C C . VAL B 1 61 ? -1.617 -21.170 11.618 1.00 35.95 58 VAL B C 1
ATOM 2498 O O . VAL B 1 61 ? -2.504 -21.956 11.942 1.00 37.09 58 VAL B O 1
ATOM 2502 N N . ILE B 1 62 ? -1.401 -20.015 12.248 1.00 34.39 59 ILE B N 1
ATOM 2503 C CA . ILE B 1 62 ? -2.116 -19.658 13.478 1.00 34.34 59 ILE B CA 1
ATOM 2504 C C . ILE B 1 62 ? -3.581 -19.336 13.224 1.00 35.26 59 ILE B C 1
ATOM 2505 O O . ILE B 1 62 ? -4.465 -19.816 13.939 1.00 36.49 59 ILE B O 1
ATOM 2510 N N . THR B 1 63 ? -3.819 -18.588 12.165 1.00 35.26 60 THR B N 1
ATOM 2511 C CA . THR B 1 63 ? -5.127 -18.060 11.762 1.00 36.25 60 THR B CA 1
ATOM 2512 C C . THR B 1 63 ? -5.667 -17.035 12.743 1.00 35.84 60 THR B C 1
ATOM 2513 O O . THR B 1 63 ? -5.198 -16.927 13.868 1.00 34.77 60 THR B O 1
ATOM 2517 N N . GLU B 1 64 ? -6.677 -16.295 12.293 1.00 36.96 61 GLU B N 1
ATOM 2518 C CA . GLU B 1 64 ? -7.364 -15.297 13.139 1.00 37.63 61 GLU B CA 1
ATOM 2519 C C . GLU B 1 64 ? -8.088 -15.871 14.354 1.00 37.87 61 GLU B C 1
ATOM 2520 O O . GLU B 1 64 ? -8.467 -15.122 15.235 1.00 37.64 61 GLU B O 1
ATOM 2526 N N . GLU B 1 65 ? -8.270 -17.183 14.402 1.00 37.80 62 GLU B N 1
ATOM 2527 C CA . GLU B 1 65 ? -8.814 -17.813 15.596 1.00 38.29 62 GLU B CA 1
ATOM 2528 C C . GLU B 1 65 ? -7.724 -18.022 16.663 1.00 36.21 62 GLU B C 1
ATOM 2529 O O . GLU B 1 65 ? -8.047 -18.271 17.786 1.00 33.41 62 GLU B O 1
ATOM 2535 N N . GLY B 1 66 ? -6.450 -17.883 16.285 1.00 34.56 63 GLY B N 1
ATOM 2536 C CA . GLY B 1 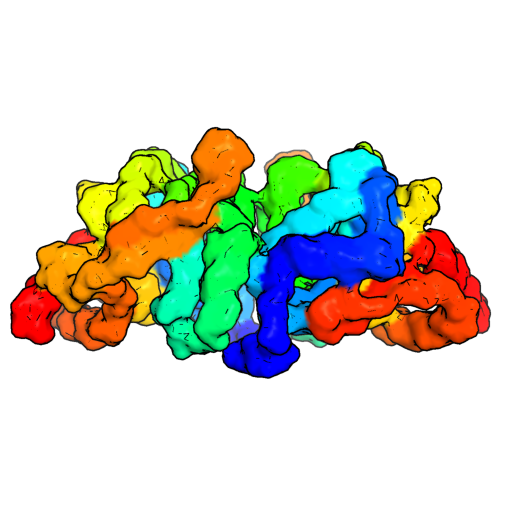66 ? -5.328 -17.863 17.231 1.00 33.56 63 GLY B CA 1
ATOM 2537 C C . GLY B 1 66 ? -4.837 -16.452 17.438 1.00 32.53 63 GLY B C 1
ATOM 2538 O O . GLY B 1 66 ? -5.492 -15.486 17.014 1.00 33.43 63 GLY B O 1
ATOM 2539 N N . THR B 1 67 ? -3.693 -16.329 18.082 1.00 31.48 64 THR B N 1
ATOM 2540 C CA . THR B 1 67 ? -3.090 -15.031 18.349 1.00 29.80 64 THR B CA 1
ATOM 2541 C C . THR B 1 67 ? -1.575 -15.009 18.219 1.00 28.78 64 THR B C 1
ATOM 2542 O O . THR B 1 67 ? -0.911 -15.829 18.778 1.00 28.58 64 THR B O 1
ATOM 2546 N N . ILE B 1 68 ? -1.054 -14.048 17.469 1.00 26.34 65 ILE B N 1
ATOM 2547 C CA . ILE B 1 68 ? 0.372 -13.876 17.337 1.00 26.28 65 ILE B CA 1
ATOM 2548 C C . ILE B 1 68 ? 0.758 -12.625 18.113 1.00 25.29 65 ILE B C 1
ATOM 2549 O O . ILE B 1 68 ? 0.126 -11.629 17.976 1.00 24.82 65 ILE B O 1
ATOM 2554 N N . ILE B 1 69 ? 1.803 -12.731 18.914 1.00 24.75 66 ILE B N 1
ATOM 2555 C CA . ILE B 1 69 ? 2.382 -11.623 19.653 1.00 25.00 66 ILE B CA 1
ATOM 2556 C C . ILE B 1 69 ? 3.887 -11.491 19.330 1.00 24.28 66 ILE B C 1
ATOM 2557 O O . ILE B 1 69 ? 4.557 -12.445 19.166 1.00 24.72 66 ILE B O 1
ATOM 2570 N N . PRO B 1 71 ? 7.280 -8.783 20.686 1.00 24.22 68 PRO B N 1
ATOM 2571 C CA . PRO B 1 71 ? 7.733 -7.615 21.423 1.00 24.69 68 PRO B CA 1
ATOM 2572 C C . PRO B 1 71 ? 8.088 -6.476 20.459 1.00 23.26 68 PRO B C 1
ATOM 2573 O O . PRO B 1 71 ? 8.691 -6.710 19.479 1.00 22.08 68 PRO B O 1
ATOM 2577 N N . THR B 1 72 ? 7.715 -5.273 20.799 1.00 22.85 69 THR B N 1
ATOM 2578 C CA . THR B 1 72 ? 7.981 -4.128 19.980 1.00 22.38 69 THR B CA 1
ATOM 2579 C C . THR B 1 72 ? 8.690 -3.037 20.768 1.00 23.19 69 THR B C 1
ATOM 2580 O O . THR B 1 72 ? 8.275 -1.927 20.796 1.00 22.75 69 THR B O 1
ATOM 2584 N N . GLN B 1 73 ? 9.755 -3.399 21.457 1.00 24.02 70 GLN B N 1
ATOM 2585 C CA . GLN B 1 73 ? 10.449 -2.468 22.326 1.00 25.54 70 GLN B CA 1
ATOM 2586 C C . GLN B 1 73 ? 11.135 -1.354 21.572 1.00 24.96 70 GLN B C 1
ATOM 2587 O O . GLN B 1 73 ? 11.613 -1.541 20.498 1.00 25.71 70 GLN B O 1
ATOM 2593 N N . SER B 1 74 ? 11.208 -0.222 22.226 1.00 25.76 71 SER B N 1
ATOM 2594 C CA . SER B 1 74 ? 11.712 0.993 21.643 1.00 26.54 71 SER B CA 1
ATOM 2595 C C . SER B 1 74 ? 12.632 1.678 22.657 1.00 27.89 71 SER B C 1
ATOM 2596 O O . SER B 1 74 ? 12.381 2.786 23.137 1.00 27.85 71 SER B O 1
ATOM 2599 N N . SER B 1 75 ? 13.721 0.994 22.974 1.00 30.98 72 SER B N 1
ATOM 2600 C CA . SER B 1 75 ? 14.594 1.374 24.086 1.00 34.15 72 SER B CA 1
ATOM 2601 C C . SER B 1 75 ? 15.295 2.680 23.807 1.00 35.46 72 SER B C 1
ATOM 2602 O O . SER B 1 75 ? 15.722 3.342 24.738 1.00 38.05 72 SER B O 1
ATOM 2605 N N . ASP B 1 76 ? 15.388 3.068 22.542 1.00 35.48 73 ASP B N 1
ATOM 2606 C CA . ASP B 1 76 ? 16.001 4.370 22.252 1.00 36.79 73 ASP B CA 1
ATOM 2607 C C . ASP B 1 76 ? 15.232 5.604 22.785 1.00 34.84 73 ASP B C 1
ATOM 2608 O O . ASP B 1 76 ? 15.812 6.671 22.803 1.00 34.61 73 ASP B O 1
ATOM 2613 N N . LEU B 1 77 ? 13.966 5.443 23.227 1.00 34.83 74 LEU B N 1
ATOM 2614 C CA . LEU B 1 77 ? 13.208 6.494 23.923 1.00 32.64 74 LEU B CA 1
ATOM 2615 C C . LEU B 1 77 ? 13.492 6.614 25.435 1.00 33.24 74 LEU B C 1
ATOM 2616 O O . LEU B 1 77 ? 12.939 7.484 26.103 1.00 31.76 74 LEU B O 1
ATOM 2621 N N . SER B 1 78 ? 14.392 5.802 25.964 1.00 33.20 75 SER B N 1
ATOM 2622 C CA . SER B 1 78 ? 14.596 5.739 27.401 1.00 34.26 75 SER B CA 1
ATOM 2623 C C . SER B 1 78 ? 15.483 6.860 27.907 1.00 34.85 75 SER B C 1
ATOM 2624 O O . SER B 1 78 ? 16.079 7.592 27.117 1.00 33.01 75 SER B O 1
ATOM 2627 N N . ASP B 1 79 ? 15.554 6.988 29.229 1.00 35.08 76 ASP B N 1
ATOM 2628 C CA . ASP B 1 79 ? 16.352 8.003 29.862 1.00 36.56 76 ASP B CA 1
ATOM 2629 C C . ASP B 1 79 ? 17.810 7.635 29.662 1.00 36.16 76 ASP B C 1
ATOM 2630 O O . ASP B 1 79 ? 18.258 6.568 30.112 1.00 36.45 76 ASP B O 1
ATOM 2635 N N . PRO B 1 80 ? 18.582 8.546 29.068 1.00 35.58 77 PRO B N 1
ATOM 2636 C CA . PRO B 1 80 ? 19.936 8.123 28.845 1.00 36.22 77 PRO B CA 1
ATOM 2637 C C . PRO B 1 80 ? 20.839 8.067 30.107 1.00 39.10 77 PRO B C 1
ATOM 2638 O O . PRO B 1 80 ? 21.953 7.611 29.947 1.00 37.84 77 PRO B O 1
ATOM 2642 N N . LYS B 1 81 ? 20.366 8.483 31.303 1.00 41.53 78 LYS B N 1
ATOM 2643 C CA . LYS B 1 81 ? 21.100 8.209 32.587 1.00 45.07 78 LYS B CA 1
ATOM 2644 C C . LYS B 1 81 ? 21.660 6.804 32.522 1.00 45.91 78 LYS B C 1
ATOM 2645 O O . LYS B 1 81 ? 22.781 6.578 32.898 1.00 48.13 78 LYS B O 1
ATOM 2651 N N . HIS B 1 82 ? 20.803 5.845 32.143 1.00 45.43 79 HIS B N 1
ATOM 2652 C CA . HIS B 1 82 ? 21.104 4.417 32.257 1.00 46.16 79 HIS B CA 1
ATOM 2653 C C . HIS B 1 82 ? 21.746 3.745 31.025 1.00 45.78 79 HIS B C 1
ATOM 2654 O O . HIS B 1 82 ? 22.029 2.559 31.081 1.00 44.73 79 HIS B O 1
ATOM 2661 N N . TRP B 1 83 ? 21.991 4.464 29.923 1.00 45.91 80 TRP B N 1
ATOM 2662 C CA . TRP B 1 83 ? 22.567 3.816 28.722 1.00 45.47 80 TRP B CA 1
ATOM 2663 C C . TRP B 1 83 ? 24.005 3.375 28.935 1.00 47.58 80 TRP B C 1
ATOM 2664 O O . TRP B 1 83 ? 24.766 4.065 29.608 1.00 48.49 80 TRP B O 1
ATOM 2675 N N . SER B 1 84 ? 24.388 2.252 28.320 1.00 48.81 81 SER B N 1
ATOM 2676 C CA . SER B 1 84 ? 25.802 1.850 28.307 1.00 50.75 81 SER B CA 1
ATOM 2677 C C . SER B 1 84 ? 26.273 1.090 27.064 1.00 51.37 81 SER B C 1
ATOM 2678 O O . SER B 1 84 ? 27.440 0.733 26.997 1.00 53.90 81 SER B O 1
ATOM 2681 N N . ARG B 1 85 ? 25.419 0.878 26.069 1.00 50.81 82 ARG B N 1
ATOM 2682 C CA . ARG B 1 85 ? 25.828 0.161 24.855 1.00 50.84 82 ARG B CA 1
ATOM 2683 C C . ARG B 1 85 ? 25.347 0.874 23.588 1.00 49.62 82 ARG B C 1
ATOM 2684 O O . ARG B 1 85 ? 24.568 0.331 22.821 1.00 49.31 82 ARG B O 1
ATOM 2692 N N . PRO B 1 86 ? 25.836 2.101 23.346 1.00 48.83 83 PRO B N 1
ATOM 2693 C CA . PRO B 1 86 ? 26.829 2.830 24.137 1.00 49.15 83 PRO B CA 1
ATOM 2694 C C . PRO B 1 86 ? 26.276 3.863 25.115 1.00 48.44 83 PRO B C 1
ATOM 2695 O O . PRO B 1 86 ? 25.119 4.265 25.026 1.00 47.22 83 PRO B O 1
ATOM 2699 N N . PRO B 1 87 ? 27.117 4.320 26.047 1.00 48.78 84 PRO B N 1
ATOM 2700 C CA . PRO B 1 87 ? 26.666 5.504 26.776 1.00 48.12 84 PRO B CA 1
ATOM 2701 C C . PRO B 1 87 ? 26.797 6.743 25.837 1.00 46.83 84 PRO B C 1
ATOM 2702 O O . PRO B 1 87 ? 27.365 6.627 24.759 1.00 45.43 84 PRO B O 1
ATOM 2706 N N . VAL B 1 88 ? 26.244 7.881 26.259 1.00 45.77 85 VAL B N 1
ATOM 2707 C CA . VAL B 1 88 ? 26.476 9.184 25.621 1.00 45.19 85 VAL B CA 1
ATOM 2708 C C . VAL B 1 88 ? 26.808 10.218 26.714 1.00 45.74 85 VAL B C 1
ATOM 2709 O O . VAL B 1 88 ? 26.385 10.052 27.880 1.00 45.82 85 VAL B O 1
ATOM 2713 N N . PRO B 1 89 ? 27.537 11.276 26.358 1.00 45.72 86 PRO B N 1
ATOM 2714 C CA . PRO B 1 89 ? 27.938 12.298 27.313 1.00 47.10 86 PRO B CA 1
ATOM 2715 C C . PRO B 1 89 ? 26.789 12.820 28.182 1.00 46.81 86 PRO B C 1
ATOM 2716 O O . PRO B 1 89 ? 25.664 13.004 27.708 1.00 45.89 86 PRO B O 1
ATOM 2720 N N . GLU B 1 90 ? 27.066 13.020 29.458 1.00 46.98 87 GLU B N 1
ATOM 2721 C CA . GLU B 1 90 ? 26.067 13.488 30.423 1.00 46.94 87 GLU B CA 1
ATOM 2722 C C . GLU B 1 90 ? 25.446 14.836 30.043 1.00 46.62 87 GLU B C 1
ATOM 2723 O O . GLU B 1 90 ? 24.290 15.114 30.355 1.00 45.55 87 GLU B O 1
ATOM 2729 N N . GLU B 1 91 ? 26.229 15.655 29.377 1.00 47.05 88 GLU B N 1
ATOM 2730 C CA . GLU B 1 91 ? 25.758 16.956 28.957 1.00 48.05 88 GLU B CA 1
ATOM 2731 C C . GLU B 1 91 ? 24.629 16.801 27.941 1.00 45.43 88 GLU B C 1
ATOM 2732 O O . GLU B 1 91 ? 23.807 17.671 27.827 1.00 45.62 88 GLU B O 1
ATOM 2738 N N . TRP B 1 92 ? 24.571 15.657 27.282 1.00 42.87 89 TRP B N 1
ATOM 2739 C CA . TRP B 1 92 ? 23.503 15.386 26.322 1.00 39.72 89 TRP B CA 1
ATOM 2740 C C . TRP B 1 92 ? 22.211 14.966 26.986 1.00 38.46 89 TRP B C 1
ATOM 2741 O O . TRP B 1 92 ? 21.134 15.015 26.342 1.00 36.70 89 TRP B O 1
ATOM 2752 N N . TRP B 1 93 ? 22.283 14.515 28.238 1.00 37.63 90 TRP B N 1
ATOM 2753 C CA . TRP B 1 93 ? 21.163 13.794 28.801 1.00 37.10 90 TRP B CA 1
ATOM 2754 C C . TRP B 1 93 ? 19.938 14.673 28.949 1.00 36.85 90 TRP B C 1
ATOM 2755 O O . TRP B 1 93 ? 18.837 14.235 28.629 1.00 37.17 90 TRP B O 1
ATOM 2766 N N . GLN B 1 94 ? 20.090 15.906 29.403 1.00 37.45 91 GLN B N 1
ATOM 2767 C CA . GLN B 1 94 ? 18.891 16.722 29.559 1.00 38.21 91 GLN B CA 1
ATOM 2768 C C . GLN B 1 94 ? 18.307 17.161 28.189 1.00 36.93 91 GLN B C 1
ATOM 2769 O O . GLN B 1 94 ? 17.079 17.288 28.057 1.00 36.19 91 GLN B O 1
ATOM 2775 N N . ILE B 1 95 ? 19.183 17.399 27.211 1.00 36.27 92 ILE B N 1
ATOM 2776 C CA . ILE B 1 95 ? 18.780 17.677 25.819 1.00 36.32 92 ILE B CA 1
ATOM 2777 C C . ILE B 1 95 ? 17.936 16.517 25.305 1.00 34.55 92 ILE B C 1
ATOM 2778 O O . ILE B 1 95 ? 16.868 16.701 24.689 1.00 34.48 92 ILE B O 1
ATOM 2783 N N . ILE B 1 96 ? 18.424 15.308 25.534 1.00 33.98 93 ILE B N 1
ATOM 2784 C CA . ILE B 1 96 ? 17.686 14.112 25.126 1.00 33.38 93 ILE B CA 1
ATOM 2785 C C . ILE B 1 96 ? 16.291 14.051 25.756 1.00 32.73 93 ILE B C 1
ATOM 2786 O O . ILE B 1 96 ? 15.296 13.823 25.060 1.00 30.76 93 ILE B O 1
ATOM 2791 N N . ARG B 1 97 ? 16.211 14.295 27.059 1.00 32.34 94 ARG B N 1
ATOM 2792 C CA . ARG B 1 97 ? 14.946 14.247 27.786 1.00 32.86 94 ARG B CA 1
ATOM 2793 C C . ARG B 1 97 ? 13.961 15.309 27.330 1.00 33.09 94 ARG B C 1
ATOM 2794 O O . ARG B 1 97 ? 12.767 15.052 27.340 1.00 32.66 94 ARG B O 1
ATOM 2802 N N . ASP B 1 98 ? 14.463 16.490 26.956 1.00 33.25 95 ASP B N 1
ATOM 2803 C CA . ASP B 1 98 ? 13.639 17.595 26.492 1.00 33.56 95 ASP B CA 1
ATOM 2804 C C . ASP B 1 98 ? 13.266 17.492 24.965 1.00 31.74 95 ASP B C 1
ATOM 2805 O O . ASP B 1 98 ? 12.313 18.131 24.529 1.00 30.80 95 ASP B O 1
ATOM 2810 N N . ASN B 1 99 ? 13.986 16.680 24.184 1.00 30.53 96 ASN B N 1
ATOM 2811 C CA . ASN B 1 99 ? 13.806 16.623 22.677 1.00 30.01 96 ASN B CA 1
ATOM 2812 C C . ASN B 1 99 ? 13.435 15.281 22.020 1.00 28.48 96 ASN B C 1
ATOM 2813 O O . ASN B 1 99 ? 12.916 15.295 20.908 1.00 28.59 96 ASN B O 1
ATOM 2818 N N . VAL B 1 100 ? 13.714 14.134 22.662 1.00 27.90 97 VAL B N 1
ATOM 2819 C CA . VAL B 1 100 ? 13.420 12.858 22.016 1.00 27.02 97 VAL B CA 1
ATOM 2820 C C . VAL B 1 100 ? 11.898 12.774 21.765 1.00 26.29 97 VAL B C 1
ATOM 2821 O O . VAL B 1 100 ? 11.106 13.127 22.638 1.00 26.83 97 VAL B O 1
ATOM 2825 N N . PRO B 1 101 ? 11.496 12.356 20.585 1.00 25.82 98 PRO B N 1
ATOM 2826 C CA . PRO B 1 101 ? 10.055 12.454 20.275 1.00 26.23 98 PRO B CA 1
ATOM 2827 C C . PRO B 1 101 ? 9.223 11.412 21.003 1.00 26.17 98 PRO B C 1
ATOM 2828 O O . PRO B 1 101 ? 9.675 10.265 21.174 1.00 25.99 98 PRO B O 1
ATOM 2832 N N . ALA B 1 102 ? 8.021 11.811 21.420 1.00 27.22 99 ALA B N 1
ATOM 2833 C CA . ALA B 1 102 ? 7.112 10.918 22.141 1.00 28.27 99 ALA B CA 1
ATOM 2834 C C . ALA B 1 102 ? 6.815 9.634 21.383 1.00 27.70 99 ALA B C 1
ATOM 2835 O O . ALA B 1 102 ? 6.812 9.578 20.148 1.00 27.01 99 ALA B O 1
ATOM 2837 N N . PHE B 1 103 ? 6.559 8.591 22.145 1.00 27.05 100 PHE B N 1
ATOM 2838 C CA . PHE B 1 103 ? 6.146 7.326 21.583 1.00 27.28 100 PHE B CA 1
ATOM 2839 C C . PHE B 1 103 ? 4.793 7.530 20.959 1.00 27.99 100 PHE B C 1
ATOM 2840 O O . PHE B 1 103 ? 3.966 8.217 21.524 1.00 28.31 100 PHE B O 1
ATOM 2848 N N . GLU B 1 104 ? 4.584 6.975 19.777 1.00 28.69 101 GLU B N 1
ATOM 2849 C CA . GLU B 1 104 ? 3.243 6.901 19.220 1.00 31.22 101 GLU B CA 1
ATOM 2850 C C . GLU B 1 104 ? 3.164 5.526 18.584 1.00 30.40 101 GLU B C 1
ATOM 2851 O O . GLU B 1 104 ? 3.994 5.204 17.740 1.00 30.63 101 GLU B O 1
ATOM 2857 N N . PRO B 1 105 ? 2.233 4.709 19.033 1.00 33.35 102 PRO B N 1
ATOM 2858 C CA . PRO B 1 105 ? 2.255 3.282 18.751 1.00 34.66 102 PRO B CA 1
ATOM 2859 C C . PRO B 1 105 ? 2.286 2.990 17.267 1.00 35.19 102 PRO B C 1
ATOM 2860 O O . PRO B 1 105 ? 2.938 2.133 16.754 1.00 33.81 102 PRO B O 1
ATOM 2864 N N . HIS B 1 106 ? 1.528 3.795 16.577 1.00 37.15 103 HIS B N 1
ATOM 2865 C CA . HIS B 1 106 ? 1.395 3.672 15.159 1.00 38.27 103 HIS B CA 1
ATOM 2866 C C . HIS B 1 106 ? 2.579 4.201 14.342 1.00 37.75 103 HIS B C 1
ATOM 2867 O O . HIS B 1 106 ? 2.509 4.162 13.146 1.00 37.49 103 HIS B O 1
ATOM 2874 N N . ILE B 1 107 ? 3.646 4.673 14.997 1.00 36.11 104 ILE B N 1
ATOM 2875 C CA . ILE B 1 107 ? 4.798 5.257 14.327 1.00 35.22 104 ILE B CA 1
ATOM 2876 C C . ILE B 1 107 ? 6.198 4.864 14.780 1.00 33.16 104 ILE B C 1
ATOM 2877 O O . ILE B 1 107 ? 7.080 4.688 13.984 1.00 33.03 104 ILE B O 1
ATOM 2882 N N . THR B 1 108 ? 6.389 4.759 16.085 1.00 30.82 105 THR B N 1
ATOM 2883 C CA . THR B 1 108 ? 7.689 4.553 16.690 1.00 28.20 105 THR B CA 1
ATOM 2884 C C . THR B 1 108 ? 8.395 3.246 16.319 1.00 28.12 105 THR B C 1
ATOM 2885 O O . THR B 1 108 ? 7.945 2.222 16.690 1.00 28.05 105 THR B O 1
ATOM 2889 N N . PRO B 1 109 ? 9.522 3.311 15.628 1.00 28.15 106 PRO B N 1
ATOM 2890 C CA . PRO B 1 109 ? 10.262 2.125 15.288 1.00 29.15 106 PRO B CA 1
ATOM 2891 C C . PRO B 1 109 ? 10.752 1.359 16.506 1.00 30.33 106 PRO B C 1
ATOM 2892 O O . PRO B 1 109 ? 11.065 1.941 17.548 1.00 29.31 106 PRO B O 1
ATOM 2896 N N . THR B 1 110 ? 10.851 0.052 16.335 1.00 30.97 107 THR B N 1
ATOM 2897 C CA . THR B 1 110 ? 11.452 -0.752 17.337 1.00 32.51 107 THR B CA 1
ATOM 2898 C C . THR B 1 110 ? 12.950 -0.661 17.205 1.00 33.96 107 THR B C 1
ATOM 2899 O O . THR B 1 110 ? 13.484 -0.130 16.218 1.00 33.54 107 THR B O 1
ATOM 2903 N N . ARG B 1 111 ? 13.608 -1.202 18.206 1.00 35.91 108 ARG B N 1
ATOM 2904 C CA . ARG B 1 111 ? 15.028 -1.248 18.282 1.00 37.05 108 ARG B CA 1
ATOM 2905 C C . ARG B 1 111 ? 15.386 -2.640 18.701 1.00 36.20 108 ARG B C 1
ATOM 2906 O O . ARG B 1 111 ? 14.901 -3.122 19.746 1.00 36.97 108 ARG B O 1
ATOM 2914 N N . ALA B 1 112 ? 16.245 -3.283 17.902 1.00 34.76 109 ALA B N 1
ATOM 2915 C CA . ALA B 1 112 ? 16.770 -4.606 18.208 1.00 34.96 109 ALA B CA 1
ATOM 2916 C C . ALA B 1 112 ? 15.687 -5.702 18.336 1.00 33.90 109 ALA B C 1
ATOM 2917 O O . ALA B 1 112 ? 15.901 -6.706 19.025 1.00 35.37 109 ALA B O 1
ATOM 2927 N N . GLY B 1 114 ? 14.027 -6.710 15.190 1.00 30.77 111 GLY B N 1
ATOM 2928 C CA . GLY B 1 114 ? 14.188 -7.436 13.928 1.00 30.62 111 GLY B CA 1
ATOM 2929 C C . GLY B 1 114 ? 13.201 -7.032 12.874 1.00 30.62 111 GLY B C 1
ATOM 2930 O O . GLY B 1 114 ? 12.189 -6.380 13.148 1.00 28.31 111 GLY B O 1
ATOM 2931 N N . LYS B 1 115 ? 13.527 -7.423 11.634 1.00 31.15 112 LYS B N 1
ATOM 2932 C CA . LYS B 1 115 ? 12.751 -7.020 10.475 1.00 30.50 112 LYS B CA 1
ATOM 2933 C C . LYS B 1 115 ? 11.418 -7.732 10.436 1.00 28.29 112 LYS B C 1
ATOM 2934 O O . LYS B 1 115 ? 10.467 -7.229 9.865 1.00 28.43 112 LYS B O 1
ATOM 2940 N N . VAL B 1 116 ? 11.320 -8.887 11.064 1.00 26.92 113 VAL B N 1
ATOM 2941 C CA . VAL B 1 116 ? 10.030 -9.572 11.109 1.00 25.72 113 VAL B CA 1
ATOM 2942 C C . VAL B 1 116 ? 9.076 -8.757 11.957 1.00 24.40 113 VAL B C 1
ATOM 2943 O O . VAL B 1 116 ? 7.962 -8.499 11.545 1.00 24.36 113 VAL B O 1
ATOM 2947 N N . VAL B 1 117 ? 9.556 -8.243 13.077 1.00 24.83 114 VAL B N 1
ATOM 2948 C CA . VAL B 1 117 ? 8.737 -7.389 13.955 1.00 24.73 114 VAL B CA 1
ATOM 2949 C C . VAL B 1 117 ? 8.360 -6.069 13.278 1.00 24.09 114 VAL B C 1
ATOM 2950 O O . VAL B 1 117 ? 7.214 -5.653 13.350 1.00 22.67 114 VAL B O 1
ATOM 2954 N N . GLU B 1 118 ? 9.306 -5.424 12.589 1.00 24.83 115 GLU B N 1
ATOM 2955 C CA . GLU B 1 118 ? 9.012 -4.155 11.895 1.00 24.91 115 GLU B CA 1
ATOM 2956 C C . GLU B 1 118 ? 7.887 -4.314 10.836 1.00 24.58 115 GLU B C 1
ATOM 2957 O O . GLU B 1 118 ? 6.995 -3.467 10.679 1.00 22.31 115 GLU B O 1
ATOM 2963 N N . CYS B 1 119 ? 7.893 -5.460 10.172 1.00 24.49 116 CYS B N 1
ATOM 2964 C CA . CYS B 1 119 ? 6.864 -5.772 9.186 1.00 24.99 116 CYS B CA 1
ATOM 2965 C C . CYS B 1 119 ? 5.529 -6.113 9.863 1.00 25.02 116 CYS B C 1
ATOM 2966 O O . CYS B 1 119 ? 4.491 -5.614 9.494 1.00 24.25 116 CYS B O 1
ATOM 2969 N N . PHE B 1 120 ? 5.582 -6.973 10.867 1.00 25.41 117 PHE B N 1
ATOM 2970 C CA . PHE B 1 120 ? 4.377 -7.349 11.616 1.00 26.09 117 PHE B CA 1
ATOM 2971 C C . PHE B 1 120 ? 3.619 -6.167 12.208 1.00 26.55 117 PHE B C 1
ATOM 2972 O O . PHE B 1 120 ? 2.386 -6.026 12.049 1.00 26.56 117 PHE B O 1
ATOM 2980 N N . ARG B 1 121 ? 4.357 -5.277 12.850 1.00 27.83 118 ARG B N 1
ATOM 2981 C CA . ARG B 1 121 ? 3.722 -4.171 13.569 1.00 29.53 118 ARG B CA 1
ATOM 2982 C C . ARG B 1 121 ? 2.987 -3.194 12.648 1.00 31.06 118 ARG B C 1
ATOM 2983 O O . ARG B 1 121 ? 2.112 -2.474 13.121 1.00 32.63 118 ARG B O 1
ATOM 2991 N N . THR B 1 122 ? 3.314 -3.225 11.352 1.00 31.53 119 THR B N 1
ATOM 2992 C CA . THR B 1 122 ? 2.678 -2.454 10.260 1.00 32.53 119 THR B CA 1
ATOM 2993 C C . THR B 1 122 ? 1.541 -3.124 9.546 1.00 32.36 119 THR B C 1
ATOM 2994 O O . THR B 1 122 ? 0.885 -2.492 8.772 1.00 32.05 119 THR B O 1
ATOM 2998 N N . TYR B 1 123 ? 1.335 -4.399 9.768 1.00 33.01 120 TYR B N 1
ATOM 2999 C CA . TYR B 1 123 ? 0.256 -5.050 9.093 1.00 34.29 120 TYR B CA 1
ATOM 3000 C C . TYR B 1 123 ? -1.023 -4.506 9.523 1.00 35.55 120 TYR B C 1
ATOM 3001 O O . TYR B 1 123 ? -1.200 -4.145 10.631 1.00 33.82 120 TYR B O 1
ATOM 3010 N N . PRO B 1 124 ? -1.951 -4.523 8.603 1.00 37.29 121 PRO B N 1
ATOM 3011 C CA . PRO B 1 124 ? -3.311 -4.215 8.932 1.00 37.47 121 PRO B CA 1
ATOM 3012 C C . PRO B 1 124 ? -3.791 -5.157 10.000 1.00 37.39 121 PRO B C 1
ATOM 3013 O O . PRO B 1 124 ? -3.469 -6.308 9.994 1.00 38.68 121 PRO B O 1
ATOM 3017 N N . ASN B 1 125 ? -4.566 -4.611 10.907 1.00 35.60 122 ASN B N 1
ATOM 3018 C CA . ASN B 1 125 ? -5.203 -5.328 11.937 1.00 34.64 122 ASN B CA 1
ATOM 3019 C C . ASN B 1 125 ? -4.310 -5.703 13.100 1.00 32.69 122 ASN B C 1
ATOM 3020 O O . ASN B 1 125 ? -4.779 -6.262 14.043 1.00 32.07 122 ASN B O 1
ATOM 3025 N N . VAL B 1 126 ? -3.032 -5.393 13.009 1.00 30.49 123 VAL B N 1
ATOM 3026 C CA . VAL B 1 126 ? -2.122 -5.594 14.123 1.00 29.36 123 VAL B CA 1
ATOM 3027 C C . VAL B 1 126 ? -2.221 -4.431 15.103 1.00 29.29 123 VAL B C 1
ATOM 3028 O O . VAL B 1 126 ? -2.170 -3.299 14.728 1.00 29.69 123 VAL B O 1
ATOM 3032 N N . VAL B 1 127 ? -2.402 -4.722 16.365 1.00 28.66 124 VAL B N 1
ATOM 3033 C CA . VAL B 1 127 ? -2.502 -3.670 17.342 1.00 28.58 124 VAL B CA 1
ATOM 3034 C C . VAL B 1 127 ? -1.305 -3.666 18.289 1.00 28.29 124 VAL B C 1
ATOM 3035 O O . VAL B 1 127 ? -0.728 -4.679 18.521 1.00 26.04 124 VAL B O 1
ATOM 3039 N N . ARG B 1 128 ? -0.951 -2.492 18.781 1.00 27.18 125 ARG B N 1
ATOM 3040 C CA . ARG B 1 128 ? 0.251 -2.326 19.608 1.00 26.97 125 ARG B CA 1
ATOM 3041 C C . ARG B 1 128 ? -0.094 -1.705 20.950 1.00 27.67 125 ARG B C 1
ATOM 3042 O O . ARG B 1 128 ? -0.884 -0.784 21.013 1.00 28.28 125 ARG B O 1
ATOM 3050 N N . SER B 1 129 ? 0.461 -2.240 22.037 1.00 26.90 126 SER B N 1
ATOM 3051 C CA . SER B 1 129 ? 0.207 -1.686 23.366 1.00 27.86 126 SER B CA 1
ATOM 3052 C C . SER B 1 129 ? 0.881 -0.316 23.513 1.00 28.77 126 SER B C 1
ATOM 3053 O O . SER B 1 129 ? 1.713 0.090 22.699 1.00 27.24 126 SER B O 1
ATOM 3056 N N . ASN B 1 130 ? 0.494 0.430 24.530 1.00 32.06 127 ASN B N 1
ATOM 3057 C CA . ASN B 1 130 ? 0.861 1.854 24.573 1.00 34.90 127 ASN B CA 1
ATOM 3058 C C . ASN B 1 130 ? 2.148 2.210 25.322 1.00 34.73 127 ASN B C 1
ATOM 3059 O O . ASN B 1 130 ? 2.450 3.381 25.496 1.00 36.85 127 ASN B O 1
ATOM 3064 N N . HIS B 1 131 ? 2.945 1.238 25.704 1.00 28.85 128 HIS B N 1
ATOM 3065 C CA . HIS B 1 131 ? 4.125 1.548 26.497 1.00 27.34 128 HIS B CA 1
ATOM 3066 C C . HIS B 1 131 ? 5.240 2.151 25.646 1.00 26.08 128 HIS B C 1
ATOM 3067 O O . HIS B 1 131 ? 5.632 1.557 24.658 1.00 26.29 128 HIS B O 1
ATOM 3074 N N . PRO B 1 132 ? 5.813 3.296 26.084 1.00 24.89 129 PRO B N 1
ATOM 3075 C CA . PRO B 1 132 ? 6.819 4.026 25.311 1.00 23.72 129 PRO B CA 1
ATOM 3076 C C . PRO B 1 132 ? 8.143 3.274 25.172 1.00 23.38 129 PRO B C 1
ATOM 3077 O O . PRO B 1 132 ? 8.977 3.615 24.326 1.00 23.09 129 PRO B O 1
ATOM 3081 N N . LEU B 1 133 ? 8.370 2.272 26.023 1.00 22.55 130 LEU B N 1
ATOM 3082 C CA . LEU B 1 133 ? 9.622 1.527 25.989 1.00 22.73 130 LEU B CA 1
ATOM 3083 C C . LEU B 1 133 ? 9.458 0.014 25.787 1.00 22.50 130 LEU B C 1
ATOM 3084 O O . LEU B 1 133 ? 10.271 -0.599 25.108 1.00 22.50 130 LEU B O 1
ATOM 3089 N N . GLY B 1 134 ? 8.440 -0.575 26.406 1.00 24.04 131 GLY B N 1
ATOM 3090 C CA . GLY B 1 134 ? 8.278 -2.053 26.403 1.00 23.89 131 GLY B CA 1
ATOM 3091 C C . GLY B 1 134 ? 6.963 -2.504 25.831 1.00 23.24 131 GLY B C 1
ATOM 3092 O O . GLY B 1 134 ? 6.319 -3.383 26.380 1.00 23.75 131 GLY B O 1
ATOM 3093 N N . SER B 1 135 ? 6.570 -1.934 24.691 1.00 23.78 132 SER B N 1
ATOM 3094 C CA . SER B 1 135 ? 5.303 -2.260 24.057 1.00 22.56 132 SER B CA 1
ATOM 3095 C C . SER B 1 135 ? 5.378 -3.649 23.393 1.00 21.74 132 SER B C 1
ATOM 3096 O O . SER B 1 135 ? 6.478 -4.201 23.148 1.00 21.77 132 SER B O 1
ATOM 3099 N N . PHE B 1 136 ? 4.201 -4.185 23.077 1.00 20.37 133 PHE B N 1
ATOM 3100 C CA . PHE B 1 136 ? 4.071 -5.415 22.342 1.00 21.34 133 PHE B CA 1
ATOM 3101 C C . PHE B 1 136 ? 3.044 -5.179 21.238 1.00 20.90 133 PHE B C 1
ATOM 3102 O O . PHE B 1 136 ? 2.140 -4.325 21.397 1.00 21.41 133 PHE B O 1
ATOM 3110 N N . ALA B 1 137 ? 3.144 -5.948 20.160 1.00 21.17 134 ALA B N 1
ATOM 3111 C CA . ALA B 1 137 ? 2.140 -5.967 19.106 1.00 22.50 134 ALA B CA 1
ATOM 3112 C C . ALA B 1 137 ? 1.481 -7.339 19.018 1.00 23.17 134 ALA B C 1
ATOM 3113 O O . ALA B 1 137 ? 2.139 -8.351 19.191 1.00 23.89 134 ALA B O 1
ATOM 3115 N N . ALA B 1 138 ? 0.219 -7.363 18.621 1.00 23.85 135 ALA B N 1
ATOM 3116 C CA . ALA B 1 138 ? -0.535 -8.625 18.587 1.00 25.14 135 ALA B CA 1
ATOM 3117 C C . ALA B 1 138 ? -1.519 -8.652 17.431 1.00 25.07 135 ALA B C 1
ATOM 3118 O O . ALA B 1 138 ? -2.041 -7.620 17.023 1.00 24.64 135 ALA B O 1
ATOM 3120 N N . TRP B 1 139 ? -1.788 -9.850 16.930 1.00 27.08 136 TRP B N 1
ATOM 3121 C CA . TRP B 1 139 ? -2.741 -10.061 15.841 1.00 26.94 136 TRP B CA 1
ATOM 3122 C C . TRP B 1 139 ? -3.583 -11.273 16.167 1.00 28.32 136 TRP B C 1
ATOM 3123 O O . TRP B 1 139 ? -3.066 -12.285 16.609 1.00 27.07 136 TRP B O 1
ATOM 3134 N N . GLY B 1 140 ? -4.897 -11.175 15.960 1.00 29.49 137 GLY B N 1
ATOM 3135 C CA . GLY B 1 140 ? -5.755 -12.339 16.138 1.00 30.54 137 GLY B CA 1
ATOM 3136 C C . GLY B 1 140 ? -6.782 -12.198 17.248 1.00 31.18 137 GLY B C 1
ATOM 3137 O O . GLY B 1 140 ? -7.120 -11.084 17.642 1.00 30.66 137 GLY B O 1
ATOM 3138 N N . ARG B 1 141 ? -7.263 -13.344 17.748 1.00 32.21 138 ARG B N 1
ATOM 3139 C CA . ARG B 1 141 ? -8.432 -13.415 18.595 1.00 34.16 138 ARG B CA 1
ATOM 3140 C C . ARG B 1 141 ? -8.302 -12.605 19.874 1.00 33.10 138 ARG B C 1
ATOM 3141 O O . ARG B 1 141 ? -9.222 -11.880 20.227 1.00 33.42 138 ARG B O 1
ATOM 3149 N N . HIS B 1 142 ? -7.171 -12.746 20.522 1.00 31.15 139 HIS B N 1
ATOM 3150 C CA . HIS B 1 142 ? -6.894 -12.037 21.739 1.00 31.40 139 HIS B CA 1
ATOM 3151 C C . HIS B 1 142 ? -5.960 -10.832 21.607 1.00 30.26 139 HIS B C 1
ATOM 3152 O O . HIS B 1 142 ? -5.468 -10.359 22.601 1.00 29.63 139 HIS B O 1
ATOM 3159 N N . ALA B 1 143 ? -5.777 -10.327 20.389 1.00 29.32 140 ALA B N 1
ATOM 3160 C CA . ALA B 1 143 ? -4.846 -9.189 20.162 1.00 29.23 140 ALA B CA 1
ATOM 3161 C C . ALA B 1 143 ? -5.170 -7.997 21.042 1.00 28.52 140 ALA B C 1
ATOM 3162 O O . ALA B 1 143 ? -4.316 -7.456 21.707 1.00 28.62 140 ALA B O 1
ATOM 3164 N N . GLU B 1 144 ? -6.435 -7.647 21.115 1.00 31.15 141 GLU B N 1
ATOM 3165 C CA . GLU B 1 144 ? -6.845 -6.511 21.928 1.00 32.70 141 GLU B CA 1
ATOM 3166 C C . GLU B 1 144 ? -6.700 -6.735 23.420 1.00 32.17 141 GLU B C 1
ATOM 3167 O O . GLU B 1 144 ? -6.136 -5.890 24.121 1.00 32.00 141 GLU B O 1
ATOM 3173 N N . GLU B 1 145 ? -7.212 -7.854 23.902 1.00 31.52 142 GLU B N 1
ATOM 3174 C CA . GLU B 1 145 ? -7.130 -8.163 25.343 1.00 33.28 142 GLU B CA 1
ATOM 3175 C C . GLU B 1 145 ? -5.650 -8.176 25.789 1.00 31.33 142 GLU B C 1
ATOM 3176 O O . GLU B 1 145 ? -5.297 -7.678 26.871 1.00 31.56 142 GLU B O 1
ATOM 3182 N N . ILE B 1 146 ? -4.785 -8.729 24.949 1.00 29.94 143 ILE B N 1
ATOM 3183 C CA . ILE B 1 146 ? -3.368 -8.877 25.317 1.00 29.82 143 ILE B CA 1
ATOM 3184 C C . ILE B 1 146 ? -2.678 -7.523 25.381 1.00 29.92 143 ILE B C 1
ATOM 3185 O O . ILE B 1 146 ? -1.871 -7.292 26.266 1.00 29.68 143 ILE B O 1
ATOM 3190 N N . THR B 1 147 ? -3.028 -6.600 24.481 1.00 30.70 144 THR B N 1
ATOM 3191 C CA . THR B 1 147 ? -2.334 -5.330 24.400 1.00 31.02 144 THR B CA 1
ATOM 3192 C C . THR B 1 147 ? -2.948 -4.168 25.166 1.00 33.32 144 THR B C 1
ATOM 3193 O O . THR B 1 147 ? -2.289 -3.132 25.303 1.00 34.18 144 THR B O 1
ATOM 3197 N N . VAL B 1 148 ? -4.155 -4.291 25.697 1.00 34.58 145 VAL B N 1
ATOM 3198 C CA . VAL B 1 148 ? -4.780 -3.126 26.328 1.00 36.45 145 VAL B CA 1
ATOM 3199 C C . VAL B 1 148 ? -4.246 -2.943 27.773 1.00 38.16 145 VAL B C 1
ATOM 3200 O O . VAL B 1 148 ? -3.916 -3.946 28.447 1.00 38.88 145 VAL B O 1
ATOM 3204 N N . ASN B 1 149 ? -4.158 -1.684 28.229 1.00 39.33 146 ASN B N 1
ATOM 3205 C CA . ASN B 1 149 ? -3.961 -1.359 29.683 1.00 40.31 146 ASN B CA 1
ATOM 3206 C C . ASN B 1 149 ? -2.623 -1.864 30.261 1.00 39.18 146 ASN B C 1
ATOM 3207 O O . ASN B 1 149 ? -2.551 -2.283 31.423 1.00 40.92 146 ASN B O 1
ATOM 3212 N N . GLN B 1 150 ? -1.567 -1.883 29.457 1.00 38.65 147 GLN B N 1
ATOM 3213 C CA . GLN B 1 150 ? -0.211 -2.102 29.979 1.00 36.83 147 GLN B CA 1
ATOM 3214 C C . GLN B 1 150 ? 0.173 -0.972 30.946 1.00 36.66 147 GLN B C 1
ATOM 3215 O O . GLN B 1 150 ? -0.019 0.213 30.672 1.00 35.68 147 GLN B O 1
ATOM 3221 N N . SER B 1 151 ? 0.713 -1.347 32.098 1.00 35.76 148 SER B N 1
ATOM 3222 C CA . SER B 1 151 ? 1.095 -0.365 33.111 1.00 35.25 148 SER B CA 1
ATOM 3223 C C . SER B 1 151 ? 2.402 0.318 32.727 1.00 33.45 148 SER B C 1
ATOM 3224 O O . SER B 1 151 ? 3.283 -0.330 32.157 1.00 33.68 148 SER B O 1
ATOM 3227 N N . LEU B 1 152 ? 2.552 1.600 33.044 1.00 32.85 149 LEU B N 1
ATOM 3228 C CA . LEU B 1 152 ? 3.827 2.305 32.746 1.00 31.93 149 LEU B CA 1
ATOM 3229 C C . LEU B 1 152 ? 4.940 1.773 33.656 1.00 31.37 149 LEU B C 1
ATOM 3230 O O . LEU B 1 152 ? 5.977 1.299 33.177 1.00 31.06 149 LEU B O 1
ATOM 3235 N N . SER B 1 153 ? 4.706 1.847 34.969 1.00 31.09 150 SER B N 1
ATOM 3236 C CA . SER B 1 153 ? 5.574 1.164 35.938 1.00 31.36 150 SER B CA 1
ATOM 3237 C C . SER B 1 153 ? 5.407 -0.307 35.789 1.00 29.38 150 SER B C 1
ATOM 3238 O O . SER B 1 153 ? 4.314 -0.785 35.466 1.00 28.96 150 SER B O 1
ATOM 3249 N N . SER B 1 155 ? 6.650 -2.546 33.732 1.00 27.73 152 SER B N 1
ATOM 3250 C CA . SER B 1 155 ? 6.182 -2.665 32.358 1.00 26.69 152 SER B CA 1
ATOM 3251 C C . SER B 1 155 ? 5.987 -4.112 31.872 1.00 26.36 152 SER B C 1
ATOM 3252 O O . SER B 1 155 ? 5.067 -4.398 31.085 1.00 24.95 152 SER B O 1
ATOM 3255 N N . LEU B 1 156 ? 6.842 -5.017 32.358 1.00 24.74 153 LEU B N 1
ATOM 3256 C CA . LEU B 1 156 ? 6.812 -6.415 31.928 1.00 24.98 153 LEU B CA 1
ATOM 3257 C C . LEU B 1 156 ? 6.297 -7.317 33.048 1.00 25.45 153 LEU B C 1
ATOM 3258 O O . LEU B 1 156 ? 6.574 -8.548 33.080 1.00 25.95 153 LEU B O 1
ATOM 3263 N N . GLY B 1 157 ? 5.516 -6.721 33.955 1.00 25.91 154 GLY B N 1
ATOM 3264 C CA . GLY B 1 157 ? 5.012 -7.434 35.106 1.00 25.58 154 GLY B CA 1
ATOM 3265 C C . GLY B 1 157 ? 3.611 -8.024 34.970 1.00 26.58 154 GLY B C 1
ATOM 3266 O O . GLY B 1 157 ? 3.207 -8.441 33.898 1.00 27.39 154 GLY B O 1
ATOM 3267 N N . GLU B 1 158 ? 2.867 -7.994 36.061 1.00 26.80 155 GLU B N 1
ATOM 3268 C CA . GLU B 1 158 ? 1.595 -8.671 36.181 1.00 27.87 155 GLU B CA 1
ATOM 3269 C C . GLU B 1 158 ? 0.465 -7.991 35.381 1.00 28.74 155 GLU B C 1
ATOM 3270 O O . GLU B 1 158 ? -0.582 -8.605 35.131 1.00 30.22 155 GLU B O 1
ATOM 3276 N N . GLU B 1 159 ? 0.654 -6.750 34.958 1.00 28.27 156 GLU B N 1
ATOM 3277 C CA . GLU B 1 159 ? -0.356 -6.123 34.104 1.00 29.90 156 GLU B CA 1
ATOM 3278 C C . GLU B 1 159 ? 0.091 -6.071 32.635 1.00 28.21 156 GLU B C 1
ATOM 3279 O O . GLU B 1 159 ? -0.584 -5.514 31.813 1.00 31.13 156 GLU B O 1
ATOM 3285 N N . SER B 1 160 ? 1.180 -6.721 32.314 1.00 26.22 157 SER B N 1
ATOM 3286 C CA . SER B 1 160 ? 1.705 -6.715 30.980 1.00 24.80 157 SER B CA 1
ATOM 3287 C C . SER B 1 160 ? 1.182 -7.811 30.041 1.00 24.54 157 SER B C 1
ATOM 3288 O O . SER B 1 160 ? 0.624 -8.786 30.439 1.00 23.31 157 SER B O 1
ATOM 3291 N N . PRO B 1 161 ? 1.420 -7.630 28.763 1.00 23.94 158 PRO B N 1
ATOM 3292 C CA . PRO B 1 161 ? 1.120 -8.670 27.806 1.00 23.77 158 PRO B CA 1
ATOM 3293 C C . PRO B 1 161 ? 1.768 -10.002 28.146 1.00 23.42 158 PRO B C 1
ATOM 3294 O O . PRO B 1 161 ? 1.236 -10.993 27.793 1.00 24.29 158 PRO B O 1
ATOM 3298 N N . LEU B 1 162 ? 2.880 -10.010 28.844 1.00 23.16 159 LEU B N 1
ATOM 3299 C CA . LEU B 1 162 ? 3.474 -11.253 29.246 1.00 22.98 159 LEU B CA 1
ATOM 3300 C C . LEU B 1 162 ? 2.560 -12.025 30.219 1.00 25.25 159 LEU B C 1
ATOM 3301 O O . LEU B 1 162 ? 2.456 -13.210 30.172 1.00 25.55 159 LEU B O 1
ATOM 3306 N N . ARG B 1 163 ? 1.930 -11.309 31.105 1.00 24.40 160 ARG B N 1
ATOM 3307 C CA . ARG B 1 163 ? 1.020 -11.935 32.015 1.00 25.95 160 ARG B CA 1
ATOM 3308 C C . ARG B 1 163 ? -0.219 -12.415 31.256 1.00 26.74 160 ARG B C 1
ATOM 3309 O O . ARG B 1 163 ? -0.786 -13.413 31.586 1.00 28.10 160 ARG B O 1
ATOM 3317 N N . LYS B 1 164 ? -0.625 -11.686 30.231 1.00 27.17 161 LYS B N 1
ATOM 3318 C CA . LYS B 1 164 ? -1.870 -12.052 29.547 1.00 27.87 161 LYS B CA 1
ATOM 3319 C C . LYS B 1 164 ? -1.688 -13.337 28.732 1.00 28.39 161 LYS B C 1
ATOM 3320 O O . LYS B 1 164 ? -2.587 -14.189 28.683 1.00 29.60 161 LYS B O 1
ATOM 3326 N N . ILE B 1 165 ? -0.491 -13.515 28.185 1.00 27.67 162 ILE B N 1
ATOM 3327 C CA . ILE B 1 165 ? -0.111 -14.739 27.491 1.00 27.65 162 ILE B CA 1
ATOM 3328 C C . ILE B 1 165 ? -0.066 -15.922 28.490 1.00 28.57 162 ILE B C 1
ATOM 3329 O O . ILE B 1 165 ? -0.539 -17.036 28.181 1.00 28.63 162 ILE B O 1
ATOM 3334 N N . TYR B 1 166 ? 0.514 -15.670 29.661 1.00 28.34 163 TYR B N 1
ATOM 3335 C CA . TYR B 1 166 ? 0.529 -16.658 30.766 1.00 29.55 163 TYR B CA 1
ATOM 3336 C C . TYR B 1 166 ? -0.870 -17.135 31.091 1.00 30.59 163 TYR B C 1
ATOM 3337 O O . TYR B 1 166 ? -1.104 -18.353 31.094 1.00 31.85 163 TYR B O 1
ATOM 3346 N N . ASP B 1 167 ? -1.796 -16.199 31.300 1.00 30.65 164 ASP B N 1
ATOM 3347 C CA . ASP B 1 167 ? -3.155 -16.558 31.677 1.00 32.77 164 ASP B CA 1
ATOM 3348 C C . ASP B 1 167 ? -3.808 -17.385 30.578 1.00 33.29 164 ASP B C 1
ATOM 3349 O O . ASP B 1 167 ? -4.595 -18.286 30.881 1.00 33.17 164 ASP B O 1
ATOM 3354 N N . LEU B 1 168 ? -3.472 -17.084 29.311 1.00 32.65 165 LEU B N 1
ATOM 3355 C CA . LEU B 1 168 ? -3.982 -17.832 28.155 1.00 33.29 165 LEU B CA 1
ATOM 3356 C C . LEU B 1 168 ? -3.243 -19.168 27.922 1.00 33.21 165 LEU B C 1
ATOM 3357 O O . LEU B 1 168 ? -3.623 -19.911 27.043 1.00 33.41 165 LEU B O 1
ATOM 3362 N N . ASP B 1 169 ? -2.235 -19.497 28.735 1.00 33.39 166 ASP B N 1
ATOM 3363 C CA . ASP B 1 169 ? -1.427 -20.752 28.586 1.00 34.59 166 ASP B CA 1
ATOM 3364 C C . ASP B 1 169 ? -0.774 -20.849 27.188 1.00 34.23 166 ASP B C 1
ATOM 3365 O O . ASP B 1 169 ? -0.712 -21.936 26.558 1.00 34.64 166 ASP B O 1
ATOM 3370 N N . GLY B 1 170 ? -0.293 -19.701 26.734 1.00 32.64 167 GLY B N 1
ATOM 3371 C CA . GLY B 1 170 ? 0.321 -19.541 25.419 1.00 32.10 167 GLY B CA 1
ATOM 3372 C C . GLY B 1 170 ? 1.664 -20.218 25.278 1.00 32.63 167 GLY B C 1
ATOM 3373 O O . GLY B 1 170 ? 2.160 -20.858 26.227 1.00 32.55 167 GLY B O 1
ATOM 3374 N N . TYR B 1 171 ? 2.251 -20.053 24.087 1.00 31.47 168 TYR B N 1
ATOM 3375 C CA . TYR B 1 171 ? 3.537 -20.656 23.681 1.00 32.15 168 TYR B CA 1
ATOM 3376 C C . TYR B 1 171 ? 4.586 -19.618 23.340 1.00 29.85 168 TYR B C 1
ATOM 3377 O O . TYR B 1 171 ? 4.260 -18.481 23.063 1.00 29.87 168 TYR B O 1
ATOM 3386 N N . ILE B 1 172 ? 5.860 -19.997 23.382 1.00 30.00 169 ILE B N 1
ATOM 3387 C CA . ILE B 1 172 ? 6.938 -19.096 22.944 1.00 29.23 169 ILE B CA 1
ATOM 3388 C C . ILE B 1 172 ? 7.614 -19.776 21.770 1.00 30.99 169 ILE B C 1
ATOM 3389 O O . ILE B 1 172 ? 7.988 -20.969 21.859 1.00 33.12 169 ILE B O 1
ATOM 3394 N N . LEU B 1 173 ? 7.756 -19.061 20.665 1.00 30.37 170 LEU B N 1
ATOM 3395 C CA . LEU B 1 173 ? 8.460 -19.570 19.516 1.00 31.17 170 LEU B CA 1
ATOM 3396 C C . LEU B 1 173 ? 9.738 -18.808 19.257 1.00 31.21 170 LEU B C 1
ATOM 3397 O O . LEU B 1 173 ? 9.708 -17.649 19.079 1.00 30.96 170 LEU B O 1
ATOM 3402 N N . LEU B 1 174 ? 10.863 -19.491 19.259 1.00 32.49 171 LEU B N 1
ATOM 3403 C CA . LEU B 1 174 ? 12.130 -18.860 19.018 1.00 32.35 171 LEU B CA 1
ATOM 3404 C C . LEU B 1 174 ? 12.677 -19.315 17.679 1.00 33.25 171 LEU B C 1
ATOM 3405 O O . LEU B 1 174 ? 12.886 -20.470 17.472 1.00 34.96 171 LEU B O 1
ATOM 3410 N N . ILE B 1 175 ? 12.913 -18.379 16.782 1.00 32.73 172 ILE B N 1
ATOM 3411 C CA . ILE B 1 175 ? 13.415 -18.710 15.481 1.00 33.97 172 ILE B CA 1
ATOM 3412 C C . ILE B 1 175 ? 14.804 -18.191 15.257 1.00 34.13 172 ILE B C 1
ATOM 3413 O O . ILE B 1 175 ? 14.981 -17.062 14.970 1.00 34.42 172 ILE B O 1
ATOM 3418 N N . GLY B 1 176 ? 15.793 -19.050 15.363 1.00 36.12 173 GLY B N 1
ATOM 3419 C CA . GLY B 1 176 ? 17.152 -18.658 15.099 1.00 36.53 173 GLY B CA 1
ATOM 3420 C C . GLY B 1 176 ? 17.737 -17.740 16.143 1.00 35.89 173 GLY B C 1
ATOM 3421 O O . GLY B 1 176 ? 18.724 -17.119 15.918 1.00 35.39 173 GLY B O 1
ATOM 3422 N N . VAL B 1 177 ? 17.086 -17.660 17.282 1.00 35.62 174 VAL B N 1
ATOM 3423 C CA . VAL B 1 177 ? 17.553 -16.863 18.396 1.00 35.41 174 VAL B CA 1
ATOM 3424 C C . VAL B 1 177 ? 17.502 -17.673 19.691 1.00 36.13 174 VAL B C 1
ATOM 3425 O O . VAL B 1 177 ? 16.838 -18.650 19.775 1.00 36.12 174 VAL B O 1
ATOM 3429 N N . GLY B 1 178 ? 18.216 -17.214 20.693 1.00 36.71 175 GLY B N 1
ATOM 3430 C CA . GLY B 1 178 ? 18.233 -17.885 21.970 1.00 37.22 175 GLY B CA 1
ATOM 3431 C C . GLY B 1 178 ? 17.400 -17.306 23.081 1.00 36.55 175 GLY B C 1
ATOM 3432 O O . GLY B 1 178 ? 16.647 -16.401 22.874 1.00 35.14 175 GLY B O 1
ATOM 3433 N N . TYR B 1 179 ? 17.595 -17.841 24.282 1.00 36.29 176 TYR B N 1
A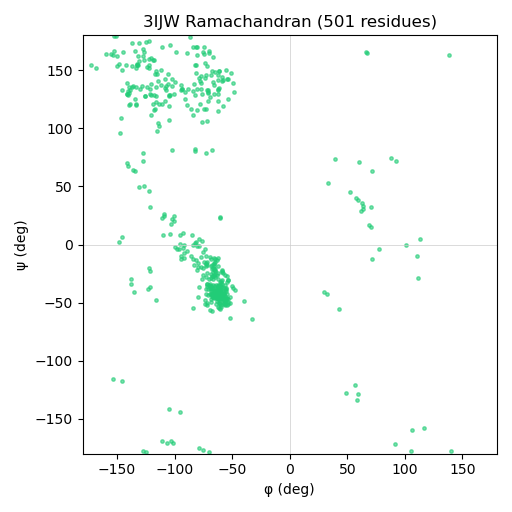TOM 3434 C CA . TYR B 1 179 ? 16.832 -17.459 25.443 1.00 36.01 176 TYR B CA 1
ATOM 3435 C C . TYR B 1 179 ? 17.026 -16.036 25.882 1.00 34.97 176 TYR B C 1
ATOM 3436 O O . TYR B 1 179 ? 16.195 -15.478 26.496 1.00 34.93 176 TYR B O 1
ATOM 3445 N N . ASP B 1 180 ? 18.123 -15.449 25.508 1.00 35.45 177 ASP B N 1
ATOM 3446 C CA . ASP B 1 180 ? 18.321 -14.033 25.756 1.00 35.27 177 ASP B CA 1
ATOM 3447 C C . ASP B 1 180 ? 17.347 -13.154 24.964 1.00 34.36 177 ASP B C 1
ATOM 3448 O O . ASP B 1 180 ? 17.147 -11.979 25.304 1.00 34.60 177 ASP B O 1
ATOM 3453 N N . SER B 1 181 ? 16.699 -13.720 23.935 1.00 32.81 178 SER B N 1
ATOM 3454 C CA . SER B 1 181 ? 15.659 -13.005 23.249 1.00 31.27 178 SER B CA 1
ATOM 3455 C C . SER B 1 181 ? 14.276 -13.361 23.787 1.00 30.47 178 SER B C 1
ATOM 3456 O O . SER B 1 181 ? 13.282 -12.847 23.309 1.00 30.94 178 SER B O 1
ATOM 3459 N N . ASN B 1 182 ? 14.206 -14.231 24.769 1.00 30.27 179 ASN B N 1
ATOM 3460 C CA . ASN B 1 182 ? 12.957 -14.714 25.300 1.00 29.64 179 ASN B CA 1
ATOM 3461 C C . ASN B 1 182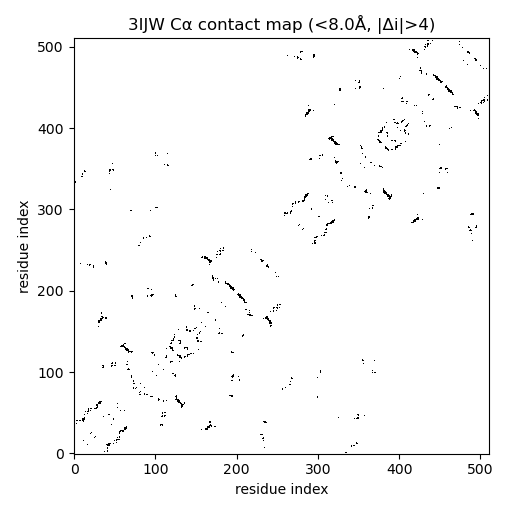 ? 12.346 -13.764 26.323 1.00 29.11 179 ASN B C 1
ATOM 3462 O O . ASN B 1 182 ? 12.492 -13.953 27.501 1.00 30.28 179 ASN B O 1
ATOM 3467 N N . THR B 1 183 ? 11.660 -12.753 25.847 1.00 27.92 180 THR B N 1
ATOM 3468 C CA . THR B 1 183 ? 11.129 -11.680 26.667 1.00 26.99 180 THR B CA 1
ATOM 3469 C C . THR B 1 183 ? 10.321 -12.142 27.894 1.00 26.54 180 THR B C 1
ATOM 3470 O O . THR B 1 183 ? 10.351 -11.539 28.904 1.00 25.57 180 THR B O 1
ATOM 3474 N N . SER B 1 184 ? 9.594 -13.220 27.724 1.00 25.77 181 SER B N 1
ATOM 3475 C CA . SER B 1 184 ? 8.736 -13.781 28.727 1.00 25.92 181 SER B CA 1
ATOM 3476 C C . SER B 1 184 ? 9.470 -14.062 30.053 1.00 26.08 181 SER B C 1
ATOM 3477 O O . SER B 1 184 ? 8.912 -13.980 31.081 1.00 26.37 181 SER B O 1
ATOM 3480 N N . VAL B 1 185 ? 10.731 -14.397 29.985 1.00 27.00 182 VAL B N 1
ATOM 3481 C CA . VAL B 1 185 ? 11.491 -14.643 31.201 1.00 27.07 182 VAL B CA 1
ATOM 3482 C C . VAL B 1 185 ? 11.646 -13.397 32.087 1.00 26.61 182 VAL B C 1
ATOM 3483 O O . VAL B 1 185 ? 11.991 -13.493 33.241 1.00 26.97 182 VAL B O 1
ATOM 3487 N N . HIS B 1 186 ? 11.373 -12.230 31.540 1.00 25.64 183 HIS B N 1
ATOM 3488 C CA . HIS B 1 186 ? 11.306 -11.032 32.348 1.00 26.41 183 HIS B CA 1
ATOM 3489 C C . HIS B 1 186 ? 10.199 -11.094 33.399 1.00 26.64 183 HIS B C 1
ATOM 3490 O O . HIS B 1 186 ? 10.304 -10.490 34.409 1.00 24.47 183 HIS B O 1
ATOM 3497 N N . LEU B 1 187 ? 9.139 -11.816 33.100 1.00 26.26 184 LEU B N 1
ATOM 3498 C CA . LEU B 1 187 ? 8.057 -12.051 34.052 1.00 27.16 184 LEU B CA 1
ATOM 3499 C C . LEU B 1 187 ? 8.590 -12.818 35.263 1.00 27.44 184 LEU B C 1
ATOM 3500 O O . LEU B 1 187 ? 8.198 -12.572 36.353 1.00 30.17 184 LEU B O 1
ATOM 3505 N N . SER B 1 188 ? 9.471 -13.752 35.011 1.00 27.59 185 SER B N 1
ATOM 3506 C CA . SER B 1 188 ? 10.223 -14.470 36.019 1.00 28.68 185 SER B CA 1
ATOM 3507 C C . SER B 1 188 ? 11.055 -13.535 36.914 1.00 29.27 185 SER B C 1
ATOM 3508 O O . SER B 1 188 ? 11.067 -13.691 38.117 1.00 29.26 185 SER B O 1
ATOM 3511 N N . GLU B 1 189 ? 11.708 -12.553 36.313 1.00 29.20 186 GLU B N 1
ATOM 3512 C CA . GLU B 1 189 ? 12.504 -11.589 37.026 1.00 30.02 186 GLU B CA 1
ATOM 3513 C C . GLU B 1 189 ? 11.647 -10.833 37.951 1.00 29.51 186 GLU B C 1
ATOM 3514 O O . GLU B 1 189 ? 11.992 -10.611 39.059 1.00 31.66 186 GLU B O 1
ATOM 3520 N N . VAL B 1 190 ? 10.532 -10.381 37.436 1.00 28.65 187 VAL B N 1
ATOM 3521 C CA . VAL B 1 190 ? 9.583 -9.608 38.213 1.00 27.47 187 VAL B CA 1
ATOM 3522 C C . VAL B 1 190 ? 9.100 -10.446 39.398 1.00 27.67 187 VAL B C 1
ATOM 3523 O O . VAL B 1 190 ? 9.199 -10.005 40.552 1.00 27.22 187 VAL B O 1
ATOM 3527 N N . ARG B 1 191 ? 8.603 -11.650 39.130 1.00 26.68 188 ARG B N 1
ATOM 3528 C CA . ARG B 1 191 ? 8.018 -12.481 40.208 1.00 27.41 188 ARG B CA 1
ATOM 3529 C C . ARG B 1 191 ? 8.996 -12.822 41.317 1.00 28.83 188 ARG B C 1
ATOM 3530 O O . ARG B 1 191 ? 8.609 -12.912 42.485 1.00 28.20 188 ARG B O 1
ATOM 3538 N N . SER B 1 192 ? 10.264 -12.966 40.945 1.00 28.60 189 SER B N 1
ATOM 3539 C CA . SER B 1 192 ? 11.307 -13.333 41.885 1.00 29.54 189 SER B CA 1
ATOM 3540 C C . SER B 1 192 ? 11.980 -12.165 42.572 1.00 30.16 189 SER B C 1
ATOM 3541 O O . SER B 1 192 ? 12.747 -12.373 43.484 1.00 29.80 189 SER B O 1
ATOM 3544 N N . GLY B 1 193 ? 11.654 -10.939 42.189 1.00 30.65 190 GLY B N 1
ATOM 3545 C CA . GLY B 1 193 ? 12.360 -9.767 42.677 1.00 32.64 190 GLY B CA 1
ATOM 3546 C C . GLY B 1 193 ? 13.842 -9.779 42.288 1.00 34.90 190 GLY B C 1
ATOM 3547 O O . GLY B 1 193 ? 14.683 -9.222 42.997 1.00 35.29 190 GLY B O 1
ATOM 3548 N N . ALA B 1 194 ? 14.165 -10.410 41.168 1.00 36.72 191 ALA B N 1
ATOM 3549 C CA . ALA B 1 194 ? 15.547 -10.641 40.787 1.00 38.85 191 ALA B CA 1
ATOM 3550 C C . ALA B 1 194 ? 16.310 -9.399 40.318 1.00 40.46 191 ALA B C 1
ATOM 3551 O O . ALA B 1 194 ? 17.509 -9.520 40.143 1.00 41.68 191 ALA B O 1
ATOM 3553 N N . CYS B 1 195 ? 15.656 -8.244 40.082 1.00 40.91 192 CYS B N 1
ATOM 3554 C CA . CYS B 1 195 ? 16.380 -6.970 39.835 1.00 42.84 192 CYS B CA 1
ATOM 3555 C C . CYS B 1 195 ? 15.951 -5.839 40.723 1.00 42.39 192 CYS B C 1
ATOM 3556 O O . CYS B 1 195 ? 14.916 -5.897 41.343 1.00 43.03 192 CYS B O 1
ATOM 3559 N N . GLU B 1 196 ? 16.755 -4.789 40.742 1.00 43.03 193 GLU B N 1
ATOM 3560 C CA . GLU B 1 196 ? 16.447 -3.591 41.514 1.00 43.97 193 GLU B CA 1
ATOM 3561 C C . GLU B 1 196 ? 15.462 -2.744 40.703 1.00 42.05 193 GLU B C 1
ATOM 3562 O O . GLU B 1 196 ? 15.398 -2.857 39.471 1.00 39.46 193 GLU B O 1
ATOM 3568 N N . LEU B 1 197 ? 14.690 -1.929 41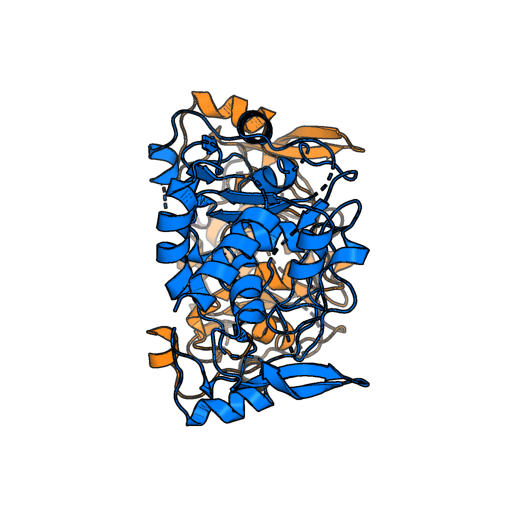.414 1.00 41.72 194 LEU B N 1
ATOM 3569 C CA . LEU B 1 197 ? 13.859 -0.903 40.806 1.00 40.86 194 LEU B CA 1
ATOM 3570 C C . LEU B 1 197 ? 14.766 0.264 40.465 1.00 40.64 194 LEU B C 1
ATOM 3571 O O . LEU B 1 197 ? 15.719 0.528 41.209 1.00 40.87 194 LEU B O 1
ATOM 3576 N N . ILE B 1 198 ? 14.505 0.935 39.343 1.00 38.42 195 ILE B N 1
ATOM 3577 C CA . ILE B 1 198 ? 15.221 2.175 38.986 1.00 38.60 195 ILE B CA 1
ATOM 3578 C C . ILE B 1 198 ? 14.232 3.249 38.526 1.00 37.63 195 ILE B C 1
ATOM 3579 O O . ILE B 1 198 ? 13.151 2.940 38.041 1.00 36.21 195 ILE B O 1
ATOM 3584 N N . LYS B 1 199 ? 14.640 4.500 38.740 1.00 37.47 196 LYS B N 1
ATOM 3585 C CA . LYS B 1 199 ? 13.936 5.691 38.289 1.00 37.22 196 LYS B CA 1
ATOM 3586 C C . LYS B 1 199 ? 14.161 5.792 36.784 1.00 35.52 196 LYS B C 1
ATOM 3587 O O . LYS B 1 199 ? 15.287 5.925 36.349 1.00 36.32 196 LYS B O 1
ATOM 3589 N N . VAL B 1 200 ? 13.097 5.694 35.992 1.00 34.04 197 VAL B N 1
ATOM 3590 C CA . VAL B 1 200 ? 13.212 5.782 34.535 1.00 31.89 197 VAL B CA 1
ATOM 3591 C C . VAL B 1 200 ? 12.303 6.869 34.001 1.00 30.93 197 VAL B C 1
ATOM 3592 O O . VAL B 1 200 ? 11.526 7.474 34.727 1.00 31.91 197 VAL B O 1
ATOM 3596 N N . GLY B 1 201 ? 12.399 7.143 32.712 1.00 30.17 198 GLY B N 1
ATOM 3597 C CA . GLY B 1 201 ? 11.548 8.132 32.077 1.00 28.97 198 GLY B CA 1
ATOM 3598 C C . GLY B 1 201 ? 11.376 7.778 30.608 1.00 28.41 198 GLY B C 1
ATOM 3599 O O . GLY B 1 201 ? 12.094 6.955 30.068 1.00 26.76 198 GLY B O 1
ATOM 3600 N N . ALA B 1 202 ? 10.422 8.427 29.973 1.00 28.41 199 ALA B N 1
ATOM 3601 C CA . ALA B 1 202 ? 10.177 8.222 28.546 1.00 27.97 199 ALA B CA 1
ATOM 3602 C C . ALA B 1 202 ? 9.158 9.234 28.104 1.00 29.15 199 ALA B C 1
ATOM 3603 O O . ALA B 1 202 ? 8.360 9.692 28.913 1.00 29.77 199 ALA B O 1
ATOM 3605 N N . PRO B 1 203 ? 9.166 9.577 26.802 1.00 29.54 200 PRO B N 1
ATOM 3606 C CA . PRO B 1 203 ? 8.306 10.598 26.263 1.00 30.09 200 PRO B CA 1
ATOM 3607 C C . PRO B 1 203 ? 7.005 9.999 25.789 1.00 30.69 200 PRO B C 1
ATOM 3608 O O . PRO B 1 203 ? 7.007 9.002 25.055 1.00 28.68 200 PRO B O 1
ATOM 3612 N N . ILE B 1 204 ? 5.909 10.609 26.202 1.00 32.78 201 ILE B N 1
ATOM 3613 C CA . ILE B 1 204 ? 4.555 10.176 25.834 1.00 35.40 201 ILE B CA 1
ATOM 3614 C C . ILE B 1 204 ? 3.692 11.396 25.423 1.00 37.03 201 ILE B C 1
ATOM 3615 O O . ILE B 1 204 ? 4.076 12.541 25.675 1.00 36.80 201 ILE B O 1
ATOM 3620 N N . ILE B 1 205 ? 2.542 11.134 24.804 1.00 39.59 202 ILE B N 1
ATOM 3621 C CA . ILE B 1 205 ? 1.591 12.167 24.432 1.00 41.80 202 ILE B CA 1
ATOM 3622 C C . ILE B 1 205 ? 0.443 12.093 25.418 1.00 45.63 202 ILE B C 1
ATOM 3623 O O . ILE B 1 205 ? -0.228 11.056 25.539 1.00 46.77 202 ILE B O 1
ATOM 3628 N N . GLU B 1 206 ? 0.242 13.187 26.141 1.00 48.78 203 GLU B N 1
ATOM 3629 C CA . GLU B 1 206 ? -0.941 13.390 26.955 1.00 51.70 203 GLU B CA 1
ATOM 3630 C C . GLU B 1 206 ? -1.850 14.391 26.254 1.00 52.91 203 GLU B C 1
ATOM 3631 O O . GLU B 1 206 ? -1.527 15.585 26.239 1.00 53.80 203 GLU B O 1
ATOM 3637 N N . ASN B 1 207 ? -2.966 13.899 25.688 1.00 53.67 204 ASN B N 1
ATOM 3638 C CA . ASN B 1 207 ? -3.933 14.722 24.935 1.00 54.44 204 ASN B CA 1
ATOM 3639 C C . ASN B 1 207 ? -3.220 15.786 24.067 1.00 54.29 204 ASN B C 1
ATOM 3640 O O . ASN B 1 207 ? -3.192 16.990 24.382 1.00 54.88 204 ASN B O 1
ATOM 3645 N N . GLY B 1 208 ? -2.614 15.302 22.987 1.00 53.22 205 GLY B N 1
ATOM 3646 C CA . GLY B 1 208 ? -1.928 16.169 22.027 1.00 52.79 205 GLY B CA 1
ATOM 3647 C C . GLY B 1 208 ? -0.617 16.814 22.476 1.00 51.95 205 GLY B C 1
ATOM 3648 O O . GLY B 1 208 ? 0.087 17.339 21.620 1.00 52.53 205 GLY B O 1
ATOM 3649 N N . GLU B 1 209 ? -0.276 16.786 23.776 1.00 50.91 206 GLU B N 1
ATOM 3650 C CA . GLU B 1 209 ? 1.015 17.332 24.256 1.00 49.93 206 GLU B CA 1
ATOM 3651 C C . GLU B 1 209 ? 2.072 16.236 24.553 1.00 47.02 206 GLU B C 1
ATOM 3652 O O . GLU B 1 209 ? 1.768 15.197 25.128 1.00 45.75 206 GLU B O 1
ATOM 3658 N N . ARG B 1 210 ? 3.308 16.482 24.112 1.00 44.35 207 ARG B N 1
ATOM 3659 C CA . ARG B 1 210 ? 4.465 15.670 24.482 1.00 41.60 207 ARG B CA 1
ATOM 3660 C C . ARG B 1 210 ? 4.787 15.943 25.928 1.00 41.96 207 ARG B C 1
ATOM 3661 O O . ARG B 1 210 ? 4.901 17.096 26.327 1.00 40.85 207 ARG B O 1
ATOM 3669 N N . VAL B 1 211 ? 4.946 14.883 26.712 1.00 41.66 208 VAL B N 1
ATOM 3670 C CA . VAL B 1 211 ? 5.394 15.017 28.105 1.00 41.91 208 VAL B CA 1
ATOM 3671 C C . VAL B 1 211 ? 6.498 13.989 28.342 1.00 40.25 208 VAL B C 1
ATOM 3672 O O . VAL B 1 211 ? 6.400 12.842 27.895 1.00 38.55 208 VAL B O 1
ATOM 3676 N N . TRP B 1 212 ? 7.567 14.426 28.992 1.00 39.34 209 TRP B N 1
ATOM 3677 C CA . TRP B 1 212 ? 8.553 13.503 29.488 1.00 38.42 209 TRP B CA 1
ATOM 3678 C C . TRP B 1 212 ? 7.975 12.951 30.801 1.00 38.85 209 TRP B C 1
ATOM 3679 O O . TRP B 1 212 ? 7.777 13.702 31.767 1.00 39.79 209 TRP B O 1
ATOM 3690 N N . LYS B 1 213 ? 7.701 11.657 30.844 1.00 37.52 210 LYS B N 1
ATOM 3691 C CA . LYS B 1 213 ? 7.073 11.072 32.034 1.00 38.65 210 LYS B CA 1
ATOM 3692 C C . LYS B 1 213 ? 8.116 10.312 32.837 1.00 37.40 210 LYS B C 1
ATOM 3693 O O . LYS B 1 213 ? 8.850 9.528 32.272 1.00 37.01 210 LYS B O 1
ATOM 3699 N N . GLU B 1 214 ? 8.206 10.599 34.136 1.00 37.71 211 GLU B N 1
ATOM 3700 C CA . GLU B 1 214 ? 9.088 9.850 35.075 1.00 37.09 211 GLU B CA 1
ATOM 3701 C C . GLU B 1 214 ? 8.311 8.734 35.738 1.00 35.64 211 GLU B C 1
ATOM 3702 O O . GLU B 1 214 ? 7.167 8.946 36.132 1.00 35.77 211 GLU B O 1
ATOM 3708 N N . PHE B 1 215 ? 8.894 7.536 35.800 1.00 33.65 212 PHE B N 1
ATOM 3709 C CA . PHE B 1 215 ? 8.239 6.395 36.456 1.00 33.51 212 PHE B CA 1
ATOM 3710 C C . PHE B 1 215 ? 9.286 5.437 37.018 1.00 33.13 212 PHE B C 1
ATOM 3711 O O . PHE B 1 215 ? 10.471 5.690 36.917 1.00 31.87 212 PHE B O 1
ATOM 3719 N N . VAL B 1 216 ? 8.826 4.363 37.651 1.00 32.91 213 VAL B N 1
ATOM 3720 C CA . VAL B 1 216 ? 9.705 3.398 38.298 1.00 32.37 213 VAL B CA 1
ATOM 3721 C C . VAL B 1 216 ? 9.568 2.089 37.530 1.00 31.59 213 VAL B C 1
ATOM 3722 O O . VAL B 1 216 ? 8.449 1.705 37.149 1.00 30.50 213 VAL B O 1
ATOM 3726 N N . ASP B 1 217 ? 10.671 1.374 37.328 1.00 31.53 214 ASP B N 1
ATOM 3727 C CA . ASP B 1 217 ? 10.570 0.084 36.672 1.00 32.22 214 ASP B CA 1
ATOM 3728 C C . ASP B 1 217 ? 11.711 -0.788 37.102 1.00 34.41 214 ASP B C 1
ATOM 3729 O O . ASP B 1 217 ? 12.686 -0.305 37.661 1.00 33.90 214 ASP B O 1
ATOM 3750 N N . ASP B 1 219 ? 15.035 -2.903 36.613 1.00 36.82 216 ASP B N 1
ATOM 3751 C CA . ASP B 1 219 ? 16.233 -2.879 35.778 1.00 36.72 216 ASP B CA 1
ATOM 3752 C C . ASP B 1 219 ? 16.382 -4.271 35.114 1.00 36.32 216 ASP B C 1
ATOM 3753 O O . ASP B 1 219 ? 17.121 -5.136 35.581 1.00 36.41 216 ASP B O 1
ATOM 3758 N N . TYR B 1 220 ? 15.601 -4.503 34.061 1.00 35.52 217 TYR B N 1
ATOM 3759 C CA . TYR B 1 220 ? 15.498 -5.825 33.454 1.00 34.94 217 TYR B CA 1
ATOM 3760 C C . TYR B 1 220 ? 16.831 -6.153 32.847 1.00 36.23 217 TYR B C 1
ATOM 3761 O O . TYR B 1 220 ? 17.450 -5.325 32.186 1.00 36.12 217 TYR B O 1
ATOM 3770 N N . ASP B 1 221 ? 17.219 -7.397 33.008 1.00 37.08 218 ASP B N 1
ATOM 3771 C CA . ASP B 1 221 ? 18.518 -7.835 32.637 1.00 38.12 218 ASP B CA 1
ATOM 3772 C C . ASP B 1 221 ? 18.432 -9.274 32.158 1.00 38.35 218 ASP B C 1
ATOM 3773 O O . ASP B 1 221 ? 18.219 -10.181 32.951 1.00 39.91 218 ASP B O 1
ATOM 3778 N N . SER B 1 222 ? 18.606 -9.486 30.858 1.00 37.76 219 SER B N 1
ATOM 3779 C CA . SER B 1 222 ? 18.553 -10.825 30.275 1.00 38.17 219 SER B CA 1
ATOM 3780 C C . SER B 1 222 ? 19.818 -11.660 30.472 1.00 39.98 219 SER B C 1
ATOM 3781 O O . SER B 1 222 ? 19.900 -12.773 29.939 1.00 40.12 219 SER B O 1
ATOM 3784 N N . ASP B 1 223 ? 20.780 -11.116 31.227 1.00 41.09 220 ASP B N 1
ATOM 3785 C CA . ASP B 1 223 ? 22.038 -11.785 31.608 1.00 42.83 220 ASP B CA 1
ATOM 3786 C C . ASP B 1 223 ? 21.862 -13.286 31.774 1.00 42.48 220 ASP B C 1
ATOM 3787 O O . ASP B 1 223 ? 22.448 -14.057 31.032 1.00 43.23 220 ASP B O 1
ATOM 3792 N N . LYS B 1 224 ? 21.053 -13.705 32.736 1.00 41.23 221 LYS B N 1
ATOM 3793 C CA . LYS B 1 224 ? 21.002 -15.114 33.107 1.00 40.76 221 LYS B CA 1
ATOM 3794 C C . LYS B 1 224 ? 20.072 -15.993 32.250 1.00 38.18 221 LYS B C 1
ATOM 3795 O O . LYS B 1 224 ? 20.009 -17.183 32.435 1.00 37.26 221 LYS B O 1
ATOM 3801 N N . PHE B 1 225 ? 19.395 -15.401 31.272 1.00 36.88 222 PHE B N 1
ATOM 3802 C CA . PHE B 1 225 ? 18.390 -16.136 30.490 1.00 34.78 222 PHE B CA 1
ATOM 3803 C C . PHE B 1 225 ? 18.958 -17.346 29.760 1.00 34.43 222 PHE B C 1
ATOM 3804 O O . PHE B 1 225 ? 18.344 -18.398 29.753 1.00 34.13 222 PHE B O 1
ATOM 3812 N N . VAL B 1 226 ? 20.128 -17.185 29.138 1.00 35.20 223 VAL B N 1
ATOM 3813 C CA . VAL B 1 226 ? 20.781 -18.298 28.434 1.00 36.66 223 VAL B CA 1
ATOM 3814 C C . VAL B 1 226 ? 21.050 -19.476 29.372 1.00 38.53 223 VAL B C 1
ATOM 3815 O O . VAL B 1 226 ? 20.703 -20.614 29.058 1.00 39.84 223 VAL B O 1
ATOM 3819 N N . GLU B 1 227 ? 21.641 -19.205 30.537 1.00 39.11 224 GLU B N 1
ATOM 3820 C CA . GLU B 1 227 ? 21.873 -20.242 31.558 1.00 40.71 224 GLU B CA 1
ATOM 3821 C C . GLU B 1 227 ? 20.556 -20.859 32.040 1.00 39.90 224 GLU B C 1
ATOM 3822 O O . GLU B 1 227 ? 20.484 -22.059 32.209 1.00 41.45 224 GLU B O 1
ATOM 3828 N N . ILE B 1 228 ? 19.507 -20.055 32.214 1.00 38.10 225 ILE B N 1
ATOM 3829 C CA . ILE B 1 228 ? 18.219 -20.603 32.644 1.00 37.37 225 ILE B CA 1
ATOM 3830 C C . ILE B 1 228 ? 17.687 -21.580 31.605 1.00 36.92 225 ILE B C 1
ATOM 3831 O O . ILE B 1 228 ? 17.138 -22.622 31.959 1.00 37.76 225 ILE B O 1
ATOM 3836 N N . GLY B 1 229 ? 17.851 -21.238 30.325 1.00 37.11 22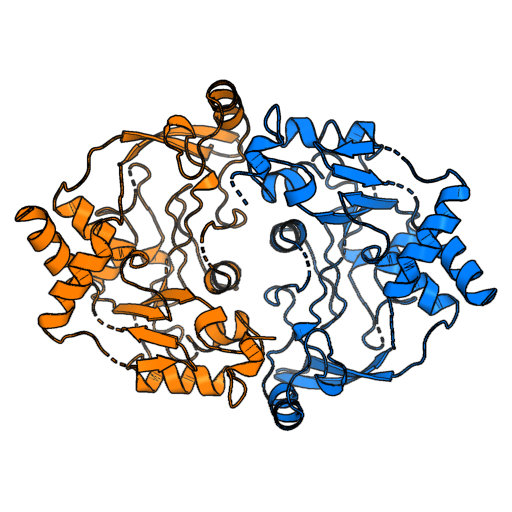6 GLY B N 1
ATOM 3837 C CA . GLY B 1 229 ? 17.341 -22.063 29.217 1.00 37.30 226 GLY B CA 1
ATOM 3838 C C . GLY B 1 229 ? 18.057 -23.392 29.137 1.00 39.05 226 GLY B C 1
ATOM 3839 O O . GLY B 1 229 ? 17.448 -24.433 28.916 1.00 39.64 226 GLY B O 1
ATOM 3840 N N . VAL B 1 230 ? 19.354 -23.375 29.399 1.00 40.65 227 VAL B N 1
ATOM 3841 C CA . VAL B 1 230 ? 20.121 -24.605 29.393 1.00 41.85 227 VAL B CA 1
ATOM 3842 C C . VAL B 1 230 ? 19.565 -25.565 30.444 1.00 43.61 227 VAL B C 1
ATOM 3843 O O . VAL B 1 230 ? 19.167 -26.699 30.130 1.00 44.81 227 VAL B O 1
ATOM 3847 N N . GLU B 1 231 ? 19.494 -25.093 31.686 1.00 43.77 228 GLU B N 1
ATOM 3848 C CA . GLU B 1 231 ? 18.921 -25.880 32.752 1.00 44.94 228 GLU B CA 1
ATOM 3849 C C . GLU B 1 231 ? 17.459 -26.232 32.467 1.00 44.31 228 GLU B C 1
ATOM 3850 O O . GLU B 1 231 ? 17.038 -27.356 32.704 1.00 42.84 228 GLU B O 1
ATOM 3856 N N . PHE B 1 232 ? 16.696 -25.277 31.928 1.00 43.46 229 PHE B N 1
ATOM 3857 C CA . PHE B 1 232 ? 15.287 -25.541 31.590 1.00 43.72 229 PHE B CA 1
ATOM 3858 C C . PHE B 1 232 ? 15.128 -26.711 30.626 1.00 45.06 229 PHE B C 1
ATOM 3859 O O . PHE B 1 232 ? 14.278 -27.587 30.830 1.00 45.81 229 PHE B O 1
ATOM 3867 N N . GLU B 1 233 ? 15.942 -26.746 29.579 1.00 46.51 230 GLU B N 1
ATOM 3868 C CA . GLU B 1 233 ? 15.755 -27.780 28.568 1.00 48.47 230 GLU B CA 1
ATOM 3869 C C . GLU B 1 233 ? 16.087 -29.214 29.068 1.00 51.12 230 GLU B C 1
ATOM 3870 O O . GLU B 1 233 ? 15.695 -30.181 28.424 1.00 51.98 230 GLU B O 1
ATOM 3876 N N . GLN B 1 234 ? 16.732 -29.356 30.232 1.00 52.80 231 GLN B N 1
ATOM 3877 C CA . GLN B 1 234 ? 16.980 -30.694 30.807 1.00 55.42 231 GLN B CA 1
ATOM 3878 C C . GLN B 1 234 ? 15.715 -31.440 31.259 1.00 56.16 231 GLN B C 1
ATOM 3879 O O . GLN B 1 234 ? 15.760 -32.657 31.430 1.00 58.06 231 GLN B O 1
ATOM 3885 N N . LYS B 1 235 ? 14.614 -30.718 31.483 1.00 55.82 232 LYS B N 1
ATOM 3886 C CA . LYS B 1 235 ? 13.304 -31.331 31.730 1.00 56.38 232 LYS B CA 1
ATOM 3887 C C . LYS B 1 235 ? 12.602 -31.763 30.422 1.00 56.94 232 LYS B C 1
ATOM 3888 O O . LYS B 1 235 ? 11.498 -32.310 30.464 1.00 57.97 232 LYS B O 1
ATOM 3890 N N . GLY B 1 236 ? 13.232 -31.509 29.270 1.00 56.81 233 GLY B N 1
ATOM 3891 C CA . GLY B 1 236 ? 12.814 -32.071 27.979 1.00 56.73 233 GLY B CA 1
ATOM 3892 C C . GLY B 1 236 ? 11.438 -31.686 27.443 1.00 56.02 233 GLY B C 1
ATOM 3893 O O . GLY B 1 236 ? 10.820 -32.483 26.747 1.00 57.04 233 GLY B O 1
ATOM 3894 N N . THR B 1 237 ? 10.948 -30.486 27.764 1.00 54.34 234 THR B N 1
ATOM 3895 C CA . THR B 1 237 ? 9.616 -30.015 27.286 1.00 53.20 234 THR B CA 1
ATOM 3896 C C . THR B 1 237 ? 9.702 -28.886 26.211 1.00 51.71 234 THR B C 1
ATOM 3897 O O . THR B 1 237 ? 8.794 -28.065 26.071 1.00 50.96 234 THR B O 1
ATOM 3901 N N . VAL B 1 238 ? 10.802 -28.846 25.470 1.00 51.02 235 VAL B N 1
ATOM 3902 C CA . VAL B 1 238 ? 10.983 -27.863 24.420 1.00 49.78 235 VAL B CA 1
ATOM 3903 C C . VAL B 1 238 ? 11.138 -28.589 23.087 1.00 50.66 235 VAL B C 1
ATOM 3904 O O . VAL B 1 238 ? 12.051 -29.412 22.930 1.00 51.47 235 VAL B O 1
ATOM 3908 N N . THR B 1 239 ? 10.254 -28.295 22.132 1.00 50.00 236 THR B N 1
ATOM 3909 C CA . THR B 1 239 ? 10.360 -28.886 20.791 1.00 50.23 236 THR B CA 1
ATOM 3910 C C . THR B 1 239 ? 11.431 -28.175 19.969 1.00 50.81 236 THR B C 1
ATOM 3911 O O . THR B 1 239 ? 11.411 -26.937 19.817 1.00 48.82 236 THR B O 1
ATOM 3923 N N . GLY B 1 241 ? 13.275 -27.855 16.232 1.00 52.59 238 GLY B N 1
ATOM 3924 C CA . GLY B 1 241 ? 12.940 -28.049 14.829 1.00 52.31 238 GLY B CA 1
ATOM 3925 C C . GLY B 1 241 ? 13.551 -26.928 14.034 1.00 50.64 238 GLY B C 1
ATOM 3926 O O . GLY B 1 241 ? 13.914 -25.891 14.590 1.00 49.41 238 GLY B O 1
ATOM 3927 N N . LYS B 1 242 ? 13.653 -27.126 12.729 1.00 50.15 239 LYS B N 1
ATOM 3928 C CA . LYS B 1 242 ? 14.219 -26.115 11.866 1.00 49.22 239 LYS B CA 1
ATOM 3929 C C . LYS B 1 242 ? 13.166 -25.441 10.982 1.00 47.05 239 LYS B C 1
ATOM 3930 O O . LYS B 1 242 ? 12.205 -26.075 10.543 1.00 47.48 239 LYS B O 1
ATOM 3936 N N . ILE B 1 243 ? 13.335 -24.137 10.788 1.00 45.13 240 ILE B N 1
ATOM 3937 C CA . ILE B 1 243 ? 12.659 -23.385 9.738 1.00 42.88 240 ILE B CA 1
ATOM 3938 C C . ILE B 1 243 ? 13.759 -22.932 8.795 1.00 42.52 240 ILE B C 1
ATOM 3939 O O . ILE B 1 243 ? 14.544 -22.036 9.120 1.00 41.07 240 ILE B O 1
ATOM 3944 N N . GLY B 1 244 ? 13.844 -23.592 7.639 1.00 43.10 241 GLY B N 1
ATOM 3945 C CA . GLY B 1 244 ? 14.989 -23.435 6.758 1.00 43.15 241 GLY B CA 1
ATOM 3946 C C . GLY B 1 244 ? 16.256 -23.841 7.508 1.00 44.04 241 GLY B C 1
ATOM 3947 O O . GLY B 1 244 ? 16.325 -24.918 8.114 1.00 45.32 241 GLY B O 1
ATOM 3948 N N . ASN B 1 245 ? 17.246 -22.960 7.473 1.00 43.80 242 ASN B N 1
ATOM 3949 C CA . ASN B 1 245 ? 18.485 -23.163 8.182 1.00 44.50 242 ASN B CA 1
ATOM 3950 C C . ASN B 1 245 ? 18.360 -22.892 9.690 1.00 44.20 242 ASN B C 1
ATOM 3951 O O . ASN B 1 245 ? 19.214 -23.364 10.435 1.00 45.46 242 ASN B O 1
ATOM 3956 N N . ALA B 1 246 ? 17.328 -22.154 10.139 1.00 41.55 243 ALA B N 1
ATOM 3957 C CA . ALA B 1 246 ? 17.211 -21.736 11.557 1.00 40.68 243 ALA B CA 1
ATOM 3958 C C . ALA B 1 246 ? 16.888 -22.852 12.563 1.00 41.07 243 ALA B C 1
ATOM 3959 O O . ALA B 1 246 ? 15.979 -23.666 12.352 1.00 41.08 243 ALA B O 1
ATOM 3961 N N . LYS B 1 247 ? 17.644 -22.872 13.670 1.00 40.44 244 LYS B N 1
ATOM 3962 C CA . LYS B 1 247 ? 17.324 -23.699 14.819 1.00 40.01 244 LYS B CA 1
ATOM 3963 C C . LYS B 1 247 ? 16.207 -23.038 15.618 1.00 38.33 244 LYS B C 1
ATOM 3964 O O . LYS B 1 247 ? 16.344 -21.916 16.094 1.00 37.91 244 LYS B O 1
ATOM 3966 N N . CYS B 1 248 ? 15.092 -23.737 15.777 1.00 38.80 245 CYS B N 1
ATOM 3967 C CA . CYS B 1 248 ? 13.929 -23.164 16.447 1.00 38.21 245 CYS B CA 1
ATOM 3968 C C . CYS B 1 248 ? 13.500 -23.953 17.704 1.00 38.85 245 CYS B C 1
ATOM 3969 O O . CYS B 1 248 ? 13.862 -25.114 17.899 1.00 40.12 245 CYS B O 1
ATOM 3972 N N . ARG B 1 249 ? 12.741 -23.287 18.551 1.00 37.92 246 ARG B N 1
ATOM 3973 C CA . ARG B 1 249 ? 12.289 -23.840 19.798 1.00 39.26 246 ARG B CA 1
ATOM 3974 C C . ARG B 1 249 ? 10.876 -23.413 20.027 1.00 38.14 246 ARG B C 1
ATOM 3975 O O . ARG B 1 249 ? 10.572 -22.221 19.897 1.00 36.90 246 ARG B O 1
ATOM 3983 N N . LEU B 1 250 ? 10.030 -24.374 20.385 1.00 37.13 247 LEU B N 1
ATOM 3984 C CA . LEU B 1 250 ? 8.647 -24.090 20.714 1.00 36.30 247 LEU B CA 1
ATOM 3985 C C . LEU B 1 250 ? 8.441 -24.609 22.129 1.00 37.01 247 LEU B C 1
ATOM 3986 O O . LEU B 1 250 ? 8.817 -25.722 22.412 1.00 37.50 247 LEU B O 1
ATOM 3999 N N . LYS B 1 252 ? 5.894 -23.978 26.064 1.00 36.92 249 LYS B N 1
ATOM 4000 C CA . LYS B 1 252 ? 4.795 -23.347 26.747 1.00 37.12 249 LYS B CA 1
ATOM 4001 C C . LYS B 1 252 ? 5.347 -22.185 27.546 1.00 36.18 249 LYS B C 1
ATOM 4002 O O . LYS B 1 252 ? 6.374 -22.299 28.122 1.00 36.82 249 LYS B O 1
ATOM 4008 N N . GLN B 1 253 ? 4.656 -21.075 27.574 1.00 34.02 250 GLN B N 1
ATOM 4009 C CA . GLN B 1 253 ? 5.170 -19.931 28.288 1.00 32.35 250 GLN B CA 1
ATOM 4010 C C . GLN B 1 253 ? 5.126 -20.112 29.810 1.00 32.03 250 GLN B C 1
ATOM 4011 O O . GLN B 1 253 ? 6.048 -19.705 30.521 1.00 31.28 250 GLN B O 1
ATOM 4017 N N . ARG B 1 254 ? 4.072 -20.730 30.325 1.00 33.01 251 ARG B N 1
ATOM 4018 C CA . ARG B 1 254 ? 3.990 -20.923 31.775 1.00 33.34 251 ARG B CA 1
ATOM 4019 C C . ARG B 1 254 ? 5.149 -21.812 32.271 1.00 34.23 251 ARG B C 1
ATOM 4020 O O . ARG B 1 254 ? 5.706 -21.582 33.354 1.00 33.94 251 ARG B O 1
ATOM 4028 N N . ASP B 1 255 ? 5.514 -22.820 31.483 1.00 34.69 252 ASP B N 1
ATOM 4029 C CA . ASP B 1 255 ? 6.578 -23.740 31.878 1.00 36.20 252 ASP B CA 1
ATOM 4030 C C . ASP B 1 255 ? 7.849 -22.969 32.166 1.00 34.91 252 ASP B C 1
ATOM 4031 O O . ASP B 1 255 ? 8.477 -23.123 33.208 1.00 34.79 252 ASP B O 1
ATOM 4036 N N . ILE B 1 256 ? 8.229 -22.123 31.223 1.00 32.89 253 ILE B N 1
ATOM 4037 C CA . ILE B 1 256 ? 9.517 -21.463 31.311 1.00 32.34 253 ILE B CA 1
ATOM 4038 C C . ILE B 1 256 ? 9.472 -20.282 32.305 1.00 31.46 253 ILE B C 1
ATOM 4039 O O . ILE B 1 256 ? 10.429 -20.050 33.055 1.00 31.31 253 ILE B O 1
ATOM 4044 N N . VAL B 1 257 ? 8.356 -19.578 32.342 1.00 30.66 254 VAL B N 1
ATOM 4045 C CA . VAL B 1 257 ? 8.165 -18.519 33.344 1.00 30.17 254 VAL B CA 1
ATOM 4046 C C . VAL B 1 257 ? 8.208 -19.105 34.772 1.00 31.46 254 VAL B C 1
ATOM 4047 O O . VAL B 1 257 ? 8.906 -18.569 35.650 1.00 31.54 254 VAL B O 1
ATOM 4051 N N . ASP B 1 258 ? 7.508 -20.215 35.005 1.00 31.93 255 ASP B N 1
ATOM 4052 C CA . ASP B 1 258 ? 7.491 -20.808 36.372 1.00 33.54 255 ASP B CA 1
ATOM 4053 C C . ASP B 1 258 ? 8.852 -21.342 36.775 1.00 34.74 255 ASP B C 1
ATOM 4054 O O . ASP B 1 258 ? 9.317 -21.126 37.899 1.00 35.54 255 ASP B O 1
ATOM 4059 N N . PHE B 1 259 ? 9.483 -22.047 35.846 1.00 35.61 256 PHE B N 1
ATOM 4060 C CA . PHE B 1 259 ? 10.846 -22.477 36.017 1.00 36.15 256 PHE B CA 1
ATOM 4061 C C . PHE B 1 259 ? 11.787 -21.323 36.344 1.00 35.34 256 PHE B C 1
ATOM 4062 O O . PHE B 1 259 ? 12.558 -21.403 37.317 1.00 35.79 256 PHE B O 1
ATOM 4070 N N . GLY B 1 260 ? 11.711 -20.257 35.558 1.00 34.05 257 GLY B N 1
ATOM 4071 C CA . GLY B 1 260 ? 12.540 -19.074 35.756 1.00 33.48 257 GLY B CA 1
ATOM 4072 C C . GLY B 1 260 ? 12.384 -18.390 37.105 1.00 33.57 257 GLY B C 1
ATOM 4073 O O . GLY B 1 260 ? 13.358 -17.915 37.692 1.00 32.75 257 GLY B O 1
ATOM 4074 N N . THR B 1 261 ? 11.140 -18.294 37.572 1.00 33.10 258 THR B N 1
ATOM 4075 C CA . THR B 1 261 ? 10.847 -17.709 38.883 1.00 32.72 258 THR B CA 1
ATOM 4076 C C . THR B 1 261 ? 11.555 -18.494 39.992 1.00 33.83 258 THR B C 1
ATOM 4077 O O . THR B 1 261 ? 12.264 -17.889 40.818 1.00 34.78 258 THR B O 1
ATOM 4081 N N . GLU B 1 262 ? 11.371 -19.816 40.012 1.00 34.57 259 GLU B N 1
ATOM 4082 C CA . GLU B 1 262 ? 12.046 -20.694 40.997 1.00 35.29 259 GLU B CA 1
ATOM 4083 C C . GLU B 1 262 ? 13.586 -20.589 40.866 1.00 36.04 259 GLU B C 1
ATOM 4084 O O . GLU B 1 262 ? 14.312 -20.489 41.868 1.00 35.44 259 GLU B O 1
ATOM 4086 N N . TRP B 1 263 ? 14.090 -20.576 39.630 1.00 35.22 260 TRP B N 1
ATOM 4087 C CA . TRP B 1 263 ? 15.541 -20.442 39.404 1.00 36.08 260 TRP B CA 1
ATOM 4088 C C . TRP B 1 263 ? 16.095 -19.161 40.052 1.00 36.14 260 TRP B C 1
ATOM 4089 O O . TRP B 1 263 ? 17.081 -19.195 40.841 1.00 37.55 260 TRP B O 1
ATOM 4100 N N . PHE B 1 264 ? 15.441 -18.042 39.752 1.00 34.19 261 PHE B N 1
ATOM 4101 C CA . PHE B 1 264 ? 15.878 -16.776 40.312 1.00 34.15 261 PHE B CA 1
ATOM 4102 C C . PHE B 1 264 ? 15.833 -16.774 41.857 1.00 35.00 261 PHE B C 1
ATOM 4103 O O . PHE B 1 264 ? 16.723 -16.193 42.466 1.00 34.91 261 PHE B O 1
ATOM 4111 N N . ARG B 1 265 ? 14.828 -17.430 42.457 1.00 36.37 262 ARG B N 1
ATOM 4112 C CA . ARG B 1 265 ? 14.630 -17.410 43.910 1.00 38.19 262 ARG B CA 1
ATOM 4113 C C . ARG B 1 265 ? 15.776 -18.152 44.614 1.00 41.50 262 ARG B C 1
ATOM 4114 O O . ARG B 1 265 ? 16.219 -17.725 45.687 1.00 39.90 262 ARG B O 1
ATOM 4122 N N . LYS B 1 266 ? 16.224 -19.266 44.018 1.00 44.92 263 LYS B N 1
ATOM 4123 C CA . LYS B 1 266 ? 17.378 -20.027 44.530 1.00 48.90 263 LYS B CA 1
ATOM 4124 C C . LYS B 1 266 ? 18.683 -19.230 44.406 1.00 51.11 263 LYS B C 1
ATOM 4125 O O . LYS B 1 266 ? 19.637 -19.483 45.147 1.00 53.08 263 LYS B O 1
ATOM 4131 N N . LYS B 1 267 ? 18.689 -18.271 43.479 1.00 52.49 264 LYS B N 1
ATOM 4132 C CA . LYS B 1 267 ? 19.777 -17.304 43.233 1.00 53.98 264 LYS B CA 1
ATOM 4133 C C . LYS B 1 267 ? 20.892 -17.968 42.428 1.00 55.21 264 LYS B C 1
ATOM 4134 O O . LYS B 1 267 ? 20.702 -18.233 41.226 1.00 54.95 264 LYS B O 1
#

Secondary structure (DSSP, 8-state):
--HHHHT-SS-B-HHHHHHHHHHHT-----EEEEE-TGGG--BTTHHHHHHHH---S-TTSEE-----GGGS-GGG--SS---HHHHHHHHHHSPPB-TTTPPP---HHHHHHHTSTT-EE-S-TTT--EEEETTHHHHHTT------STTSHHHHHHHTT-EEEEES--GGG-TTHHHHHHHHT-S---EEEEEEEETTEEEEEEEE----GGGHHHHHHHHHTT-----EETTEEEE--HHHHHHHHHHHHHT-/-HHHHT-SS-B-HHHHHHHHHHHT-----EEEEE-SGGG--BTTHHHHHHHH---S-TTSEE-----GGGS-GGG--SS---GGGHHHHHHHSPPP-TTT------HHHHHHHHSTT-EE---TTT--EEEETTHHHHHTT------STTSHHHHHHHTT-EEEEES--GGG-TTHHHHHHHHT-S---EEEEEEEETTEEEEEEEE-----TTHHHHHHHHHTT-----EETTEEEE--HHHHHHHHHHHHHH-

Sequence (511 aa):
ANDIVASTQLPNTIKTITNNDLRKLGLLKKGTVIVHSSLSSIGWISGGAVAVVEALEVITEEGTIIPTQSSDLSDPKHWSRPPVPEEWWQIIRDNVPAFEPHITPTRAGKVVECFRTYPNVVRSNHPLGSFAAWGRHAEEITVNQSLSSLGEESPLRKIYDLDGYILLIGVGYDSNTSVHLSEVRSGACELIKVGAPIIENGERVWKEFVDDYDSDKFVEIGVEFEQKGTVTGKIGNAKCRLKQRDIVDFGTEWFRKKNDIVASTQLPNTIKTITNDLRKLGLKKGTVIVHSSLSSIGWISGGAVAVVEALEVITEEGTIIPTQSSDLSDPKHWSRPPVPEEWWQIIRDNVPAFEPHITPTRAGKVVECFRTYPNVVRSNHPLGSFAAWGRHAEEITVNQSLSSLGEESPLRKIYDLDGYILLIGVGYDSNTSVHLSEVRSGACELIKVGAPIIENGERVWKEFVDDYDSDKFVEIGVEFEQKGTVTGKIGNAKCRLKQRDIVDFGTEWFRKK

Organism: Bacillus anthracis (NCBI:txid1392)

Solvent-accessible surface area: 22704 Å² total

Foldseek 3Di:
DVVLQVPFPDAAFLVLLLVFCVVQPQAEAEEEEDEDQSQQGHHDVGLVSNLSSNCGHPLNHKYKWFFAQVFKQLVPDPVPHDDPVCRVVSLVDPDADDQQDRHGDDDDNQVVNSNDDQWDWADEQGTIMIMGHDCRDVLRYQADHLHLECRHSLVVLVVVQYKYKYWQDAQLRVSSLVHLCVLQVQDDKDKMWGWHQDPHRTDTDIDIHDDDSVCRRVLRVVLCVVVPWTGGNRNTDMIMGSNSSSVSSNVVSNVD/DVLQVPFDDAFFLVLLLVFCVVQPQAEAEEEEDEAQSQQGHHDVGLVSNLSSNCGHPQNHKYKWQFAQLQKQLVPDPVPRDDPVCRVVSLVDPDADDQQDGHGDDYPNQVVQSPDPQWDWAAARGTIMIMHHDCRDVLRYDADNLHLECSHSLVVCVVVQHKYKYWQDDQLRVSSLLHLCVLQVLDDKDWMWGWHDDPNDIDIDIDIHDRDSVCRRVLVVVLCVVPPWTGGNRSIDMTMGSNSSSVSSNVVSNVD

InterPro domains:
  IPR003679 Aminoglycoside N(3)-acetyltransferase-like [PF02522] (33-261)
  IPR003679 Aminoglycoside N(3)-acetyltransferase-like [PTHR11104] (7-263)
  IPR028345 Aminoglycoside 3-N-acetyltransferase-like [SSF110710] (2-264)

Nearest PDB structures (foldseek):
  3kzl-assembly1_A  TM=9.952E-01  e=4.697E-49  Bacillus anthracis
  3e4f-assembly1_B  TM=9.992E-01  e=9.213E-49  Bacillus anthracis
  3n0s-assembly1_A  TM=9.942E-01  e=4.816E-48  Bacillus anthracis str. Ames
  2nyg-assembly1_B  TM=9.606E-01  e=6.595E-33  Bacillus subtilis
  2nyg-assembly3_F  TM=9.582E-01  e=1.964E-30  Bacillus subtilis